Protein AF-A0A6C1EGL9-F1 (afdb_monomer_lite)

Sequence (469 aa):
MEFGQVLVAKGSYSDFAYHAKLNKKLQHLRSRCHLVTKDTKKYSSKNKYGEINSEDYDNKTKLIGVLILLHAERDLALAETLKLRARQRGKLKKSEEKVLSTRLKKACKTADKLVNVTQNEQQWITRAQYLAFAKLVHSEYLINGKRFKRKDNAKISNNLALVFAALEHLKNLSLLSEEVVDNIVNKYQYSLKQYAGNLITTPEINNFIVERVQSDENKDDELVKLLLDNGFNMKKITTSTEDQKATTNINWRSFNAKIIDAEVAQFLEQGLSIHPTQITQYTQRLSKLEKALDRHEFFIANHDDQDDIDEMVENSSENNQIILAYIKYNILLTSISRERDLFTHLWNQWLKLNTSLPSKLTKYKEMERIVKNLTKYLSDIMELPGVYSDDELLSQLDLCKLYMEALALYVDAYRRLENKLSEIESLDEILLPANLFIEFCPKLTKRIENGGNSVITLAEYEKEIMVAA

Secondary structure (DSSP, 8-state):
--TTTTTT--SSTTSTTHHHHHHHHHHHHHHHTT---S--TTGGGS-HHHH--HHHHHHT-THHHHHHHHHHHHHHHHHHHHHHHHHHHTS--HHHHHHHHHHHHHHHHHHHHHHHHTTT-S-HHHHHHHHHHHHHHHHHIIIII---SS--HHHHHHHHHHHHHHHHHHHHTTSS-HHHHHHHHHHHHHHHHHHTT---SHHHHHHHHHHHHH-GGGTT-HHHHHHHHTT--PPP----S-S----SEEEETTEEEE---HHHHHHHHHHHT---SSHHHHHHHHHHHHHHHHHHHHHHHHHTT-TTS-TT-TTHHHHHHHHHHHHHHHHHHHHHHHHHHHHHHHHHHHHSS---HHHHHHHHHHHHHHHHHHHHHHHHHHTSTTTTT-HHHHHHHHHHHHHHHHHHHHHHHHHHHHHHHHH-S-GGG-SS-HHHHHHHHHHHHHHHHHHHHHHHHHHHHHHHHHHH-

InterPro domains:
  IPR026258 Signal recognition particle subunit SRP68 [PF16969] (14-410)
  IPR026258 Signal recognition particle subunit SRP68 [PTHR12860] (17-411)
  IPR034652 Signal recognition particle subunit SRP68, RNA-binding domain [cd15481] (13-196)
  IPR038253 SRP68, N-terminal domain superfamily [G3DSA:1.10.3450.40] (11-209)

Organism: Saccharomyces pastorianus (NCBI:txid27292)

Structure (mmCIF, N/CA/C/O backbone):
data_AF-A0A6C1EGL9-F1
#
_entry.id   AF-A0A6C1EGL9-F1
#
loop_
_atom_site.group_PDB
_atom_site.id
_atom_site.type_symbol
_atom_site.label_atom_id
_atom_site.label_alt_id
_atom_site.label_comp_id
_atom_site.label_asym_id
_atom_site.label_entity_id
_atom_site.label_seq_id
_atom_site.pdbx_PDB_ins_code
_atom_site.Cartn_x
_atom_site.Cartn_y
_atom_site.Cartn_z
_atom_site.occupancy
_atom_site.B_iso_or_equiv
_atom_site.auth_seq_id
_atom_site.auth_comp_id
_atom_site.auth_asym_id
_atom_site.auth_atom_id
_atom_site.pdbx_PDB_model_num
ATOM 1 N N . MET A 1 1 ? 22.547 -10.279 -10.505 1.00 35.00 1 MET A N 1
ATOM 2 C CA . MET A 1 1 ? 22.364 -8.847 -10.181 1.00 35.00 1 MET A CA 1
ATOM 3 C C . MET A 1 1 ? 20.866 -8.642 -10.179 1.00 35.00 1 MET A C 1
ATOM 5 O O . MET A 1 1 ? 20.263 -8.913 -11.206 1.00 35.00 1 MET A O 1
ATOM 9 N N . GLU A 1 2 ? 20.286 -8.351 -9.016 1.00 35.47 2 GLU A N 1
ATOM 10 C CA . GLU A 1 2 ? 18.832 -8.354 -8.822 1.00 35.47 2 GLU A CA 1
ATOM 11 C C . GLU A 1 2 ? 18.131 -7.316 -9.696 1.00 35.47 2 GLU A C 1
ATOM 13 O O . GLU A 1 2 ? 18.631 -6.213 -9.932 1.00 35.47 2 GLU A O 1
ATOM 18 N N . PHE A 1 3 ? 16.967 -7.722 -10.179 1.00 35.59 3 PHE A N 1
ATOM 19 C CA . PHE A 1 3 ? 16.043 -6.937 -10.969 1.00 35.59 3 PHE A CA 1
ATOM 20 C C . PHE A 1 3 ? 15.609 -5.675 -10.197 1.00 35.59 3 PHE A C 1
ATOM 22 O O . PHE A 1 3 ? 15.097 -5.776 -9.090 1.00 35.59 3 PHE A O 1
ATOM 29 N N . GLY A 1 4 ? 15.791 -4.478 -10.767 1.00 45.78 4 GLY A N 1
ATOM 30 C CA . GLY A 1 4 ? 15.012 -3.299 -10.372 1.00 45.78 4 GLY A CA 1
ATOM 31 C C . GLY A 1 4 ? 15.357 -2.607 -9.046 1.00 45.78 4 GLY A C 1
ATOM 32 O O . GLY A 1 4 ? 14.441 -2.177 -8.348 1.00 45.78 4 GLY A O 1
ATOM 33 N N . GLN A 1 5 ? 16.635 -2.350 -8.732 1.00 47.16 5 GLN A N 1
ATOM 34 C CA . GLN A 1 5 ? 16.983 -1.495 -7.575 1.00 47.16 5 GLN A CA 1
ATOM 35 C C . GLN A 1 5 ? 16.357 -0.081 -7.644 1.00 47.16 5 GLN A C 1
ATOM 37 O O . GLN A 1 5 ? 16.167 0.553 -6.611 1.00 47.16 5 GLN A O 1
ATOM 42 N N . VAL A 1 6 ? 16.002 0.415 -8.838 1.00 44.56 6 VAL A N 1
ATOM 43 C CA . VAL A 1 6 ? 15.314 1.716 -9.025 1.00 44.56 6 VAL A CA 1
ATOM 44 C C . VAL A 1 6 ? 13.819 1.641 -8.729 1.00 44.56 6 VAL A C 1
ATOM 46 O O . VAL A 1 6 ? 13.205 2.642 -8.375 1.00 44.56 6 VAL A O 1
ATOM 49 N N . LEU A 1 7 ? 13.216 0.465 -8.897 1.00 41.84 7 LEU A N 1
ATOM 50 C CA . LEU A 1 7 ? 11.773 0.276 -8.739 1.00 41.84 7 LEU A CA 1
ATOM 51 C C . LEU A 1 7 ? 11.377 0.002 -7.283 1.00 41.84 7 LEU A C 1
ATOM 53 O O . LEU A 1 7 ? 10.210 0.141 -6.941 1.00 41.84 7 LEU A O 1
ATOM 57 N N . VAL A 1 8 ? 12.366 -0.318 -6.446 1.00 39.53 8 VAL A N 1
ATOM 58 C CA . VAL A 1 8 ? 12.265 -0.595 -5.004 1.00 39.53 8 VAL A CA 1
ATOM 59 C C . VAL A 1 8 ? 12.583 0.645 -4.148 1.00 39.53 8 VAL A C 1
ATOM 61 O O . VAL A 1 8 ? 12.553 0.592 -2.921 1.00 39.53 8 VAL A O 1
ATOM 64 N N . ALA A 1 9 ? 12.890 1.789 -4.769 1.00 39.41 9 ALA A N 1
ATOM 65 C CA . ALA A 1 9 ? 13.296 3.003 -4.065 1.00 39.41 9 ALA A CA 1
ATOM 66 C C . ALA A 1 9 ? 12.181 3.535 -3.139 1.00 39.41 9 ALA A C 1
ATOM 68 O O . ALA A 1 9 ? 11.238 4.201 -3.574 1.00 39.41 9 ALA A O 1
ATOM 69 N N . LYS A 1 10 ? 12.303 3.230 -1.840 1.00 35.66 10 LYS A N 1
ATOM 70 C CA . LYS A 1 10 ? 11.558 3.868 -0.751 1.00 35.66 10 LYS A CA 1
ATOM 71 C C . LYS A 1 10 ? 12.015 5.31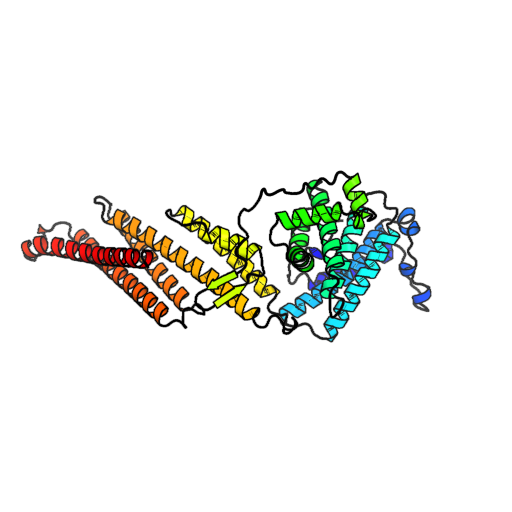6 -0.662 1.00 35.66 10 LYS A C 1
ATOM 73 O O . LYS A 1 10 ? 13.170 5.536 -0.301 1.00 35.66 10 LYS A O 1
ATOM 78 N N . GLY A 1 11 ? 11.088 6.241 -0.929 1.00 37.53 11 GLY A N 1
ATOM 79 C CA . GLY A 1 11 ? 11.257 7.698 -0.920 1.00 37.53 11 GLY A CA 1
ATOM 80 C C . GLY A 1 11 ? 12.006 8.238 0.299 1.00 37.53 11 GLY A C 1
ATOM 81 O O . GLY A 1 11 ? 11.409 8.765 1.232 1.00 37.53 11 GLY A O 1
ATOM 82 N N . SER A 1 12 ? 13.329 8.134 0.275 1.00 34.25 12 SER A N 1
ATOM 83 C CA . SER A 1 12 ? 14.232 8.553 1.341 1.00 34.25 12 SER A CA 1
ATOM 84 C C . SER A 1 12 ? 15.309 9.459 0.758 1.00 34.25 12 SER A C 1
ATOM 86 O O . SER A 1 12 ? 15.624 9.414 -0.431 1.00 34.25 12 SER A O 1
ATOM 88 N N . TYR A 1 13 ? 15.950 10.262 1.609 1.00 39.59 13 TYR A N 1
ATOM 89 C CA . TYR A 1 13 ? 17.069 11.138 1.234 1.00 39.59 13 TYR A CA 1
ATOM 90 C C . TYR A 1 13 ? 18.217 10.419 0.487 1.00 39.59 13 TYR A C 1
ATOM 92 O O . TYR A 1 13 ? 19.008 11.070 -0.200 1.00 39.59 13 TYR A O 1
ATOM 100 N N . SER A 1 14 ? 18.303 9.085 0.573 1.00 48.09 14 SER A N 1
ATOM 101 C CA . SER A 1 14 ? 19.289 8.273 -0.148 1.00 48.09 14 SER A CA 1
ATOM 102 C C . SER A 1 14 ? 19.051 8.189 -1.672 1.00 48.09 14 SER A C 1
ATOM 104 O O . SER A 1 14 ? 20.001 7.913 -2.419 1.00 48.09 14 SER A O 1
ATOM 106 N N . ASP A 1 15 ? 17.845 8.523 -2.148 1.00 56.38 15 ASP A N 1
ATOM 107 C CA . ASP A 1 15 ? 17.416 8.366 -3.546 1.00 56.38 15 ASP A CA 1
ATOM 108 C C . ASP A 1 15 ? 18.005 9.421 -4.490 1.00 56.38 15 ASP A C 1
ATOM 110 O O . ASP A 1 15 ? 18.378 9.115 -5.627 1.00 56.38 15 ASP A O 1
ATOM 114 N N . PHE A 1 16 ? 18.212 10.657 -4.020 1.00 59.97 16 PHE A N 1
ATOM 115 C CA . PHE A 1 16 ? 18.811 11.719 -4.842 1.00 59.97 16 PHE A CA 1
ATOM 116 C C . PHE A 1 16 ? 20.247 11.385 -5.277 1.00 59.97 16 PHE A C 1
ATOM 118 O O . PHE A 1 16 ? 20.699 11.786 -6.355 1.00 59.97 16 PHE A O 1
ATOM 125 N N . ALA A 1 17 ? 20.968 10.617 -4.456 1.00 70.56 17 ALA A N 1
ATOM 126 C CA . ALA A 1 17 ? 22.336 10.195 -4.733 1.00 70.56 17 ALA A CA 1
ATOM 127 C C . ALA A 1 17 ? 22.412 8.969 -5.660 1.00 70.56 17 ALA A C 1
ATOM 129 O O . ALA A 1 17 ? 23.482 8.684 -6.209 1.00 70.56 17 ALA A O 1
ATOM 130 N N . TYR A 1 18 ? 21.310 8.241 -5.866 1.00 81.19 18 TYR A N 1
ATOM 131 C CA . TYR A 1 18 ? 21.305 6.999 -6.638 1.00 81.19 18 TYR A CA 1
ATOM 132 C C . TYR A 1 18 ? 21.631 7.232 -8.122 1.00 81.19 18 TYR A C 1
ATOM 134 O O . TYR A 1 18 ? 22.505 6.563 -8.679 1.00 81.19 18 TYR A O 1
ATOM 142 N N . HIS A 1 19 ? 21.058 8.271 -8.739 1.00 84.00 19 HIS A N 1
ATOM 143 C CA . HIS A 1 19 ? 21.412 8.680 -10.105 1.00 84.00 19 HIS A CA 1
ATOM 144 C C . HIS A 1 19 ? 22.921 8.979 -10.253 1.00 84.00 19 HIS A C 1
ATOM 146 O O . HIS A 1 19 ? 23.555 8.592 -11.240 1.00 84.00 19 HIS A O 1
ATOM 152 N N . ALA A 1 20 ? 23.534 9.631 -9.258 1.00 83.00 20 ALA A N 1
ATOM 153 C CA . ALA A 1 20 ? 24.971 9.915 -9.258 1.00 83.00 20 ALA A CA 1
ATOM 154 C C . ALA A 1 20 ? 25.818 8.639 -9.087 1.00 83.00 20 ALA A C 1
ATOM 156 O O . ALA A 1 20 ? 26.823 8.469 -9.783 1.00 83.00 20 ALA A O 1
ATOM 157 N N . LYS A 1 21 ? 25.393 7.710 -8.218 1.00 87.19 21 LYS A N 1
ATOM 158 C CA . LYS A 1 21 ? 26.024 6.388 -8.049 1.00 87.19 21 LYS A CA 1
ATOM 159 C C . LYS A 1 21 ? 25.983 5.578 -9.352 1.00 87.19 21 LYS A C 1
ATOM 161 O O . LYS A 1 21 ? 27.009 5.020 -9.747 1.00 87.19 21 LYS A O 1
ATOM 166 N N . LEU A 1 22 ? 24.846 5.565 -10.053 1.00 87.25 22 LEU A N 1
ATOM 167 C CA . LEU A 1 22 ? 24.708 4.903 -11.354 1.00 87.25 22 LEU A CA 1
ATOM 168 C C . LEU A 1 22 ? 25.650 5.486 -12.408 1.00 87.25 22 LEU A C 1
ATOM 170 O O . LEU A 1 22 ? 26.279 4.730 -13.143 1.00 87.25 22 LEU A O 1
ATOM 174 N N . ASN A 1 23 ? 25.821 6.809 -12.453 1.00 87.31 23 ASN A N 1
ATOM 175 C CA . ASN A 1 23 ? 26.762 7.432 -13.387 1.00 87.31 23 ASN A CA 1
ATOM 176 C C . ASN A 1 23 ? 28.208 6.964 -13.172 1.00 87.31 23 ASN A C 1
ATOM 178 O O . ASN A 1 23 ? 28.888 6.639 -14.148 1.00 87.31 23 ASN A O 1
ATOM 182 N N . LYS A 1 24 ? 28.660 6.856 -11.914 1.00 88.12 24 LYS A N 1
ATOM 183 C CA . LYS A 1 24 ? 29.993 6.316 -11.594 1.00 88.12 24 LYS A CA 1
ATOM 184 C C . LYS A 1 24 ? 30.122 4.851 -12.028 1.00 88.12 24 LYS A C 1
ATOM 186 O O . LYS A 1 24 ? 31.079 4.494 -12.713 1.00 88.12 24 LYS A O 1
ATOM 191 N N . LYS A 1 25 ? 29.127 4.009 -11.714 1.00 88.81 25 LYS A N 1
ATOM 192 C CA . LYS A 1 25 ? 29.098 2.596 -12.148 1.00 88.81 25 LYS A CA 1
ATOM 193 C C . LYS A 1 25 ? 29.143 2.464 -13.676 1.00 88.81 25 LYS A C 1
ATOM 195 O O . LYS A 1 25 ? 29.930 1.679 -14.199 1.00 88.81 25 LYS A O 1
ATOM 200 N N . LEU A 1 26 ? 28.360 3.270 -14.395 1.00 89.56 26 LEU A N 1
ATOM 201 C CA . LEU A 1 26 ? 28.340 3.299 -15.859 1.00 89.56 26 LEU A CA 1
ATOM 202 C C . LEU A 1 26 ? 29.691 3.709 -16.454 1.00 89.56 26 LEU A C 1
ATOM 204 O O . LEU A 1 26 ? 30.096 3.150 -17.469 1.00 89.56 26 LEU A O 1
ATOM 208 N N . GLN A 1 27 ? 30.409 4.651 -15.839 1.00 88.94 27 GLN A N 1
ATOM 209 C CA . GLN A 1 27 ? 31.748 5.035 -16.290 1.00 88.94 27 GLN A CA 1
ATOM 210 C C . GLN A 1 27 ? 32.733 3.861 -16.188 1.00 88.94 27 GLN A C 1
ATOM 212 O O . GLN A 1 27 ? 33.448 3.574 -17.150 1.00 88.94 27 GLN A O 1
ATOM 217 N N . HIS A 1 28 ? 32.723 3.136 -15.066 1.00 88.62 28 HIS A N 1
ATOM 218 C CA . HIS A 1 28 ? 33.559 1.947 -14.893 1.00 88.62 28 HIS A CA 1
ATOM 219 C C . HIS A 1 28 ? 33.182 0.825 -15.868 1.00 88.62 28 HIS A C 1
ATOM 221 O O . HIS A 1 28 ? 34.067 0.222 -16.474 1.00 88.62 28 HIS A O 1
ATOM 227 N N . LEU A 1 29 ? 31.886 0.576 -16.081 1.00 87.62 29 LEU A N 1
ATOM 228 C CA . LEU A 1 29 ? 31.423 -0.443 -17.027 1.00 87.62 29 LEU A CA 1
ATOM 229 C C . LEU A 1 29 ? 31.770 -0.100 -18.476 1.00 87.62 29 LEU A C 1
ATOM 231 O O . LEU A 1 29 ? 32.187 -0.985 -19.214 1.00 87.62 29 LEU A O 1
ATOM 235 N N . ARG A 1 30 ? 31.684 1.173 -18.883 1.00 88.56 30 ARG A N 1
ATOM 236 C CA . ARG A 1 30 ? 3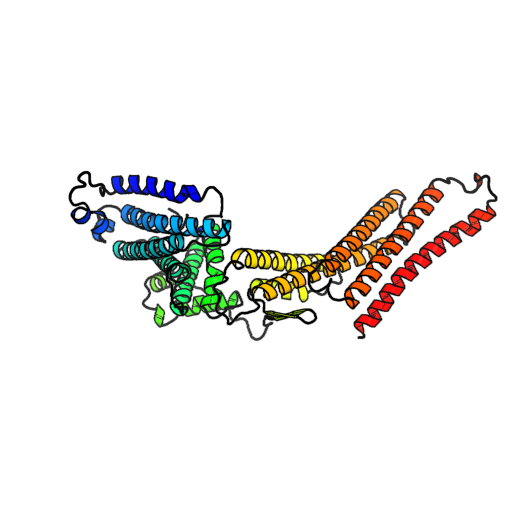2.129 1.606 -20.220 1.00 88.56 30 ARG A CA 1
ATOM 237 C C . ARG A 1 30 ? 33.614 1.353 -20.442 1.00 88.56 30 ARG A C 1
ATOM 239 O O . ARG A 1 30 ? 33.992 0.973 -21.546 1.00 88.56 30 ARG A O 1
ATOM 246 N N . SER A 1 31 ? 34.436 1.554 -19.411 1.00 86.88 31 SER A N 1
ATOM 247 C CA . SER A 1 31 ? 35.865 1.228 -19.464 1.00 86.88 31 SER A CA 1
ATOM 248 C C . SER A 1 31 ? 36.082 -0.278 -19.628 1.00 86.88 31 SER A C 1
ATOM 250 O O . SER A 1 31 ? 36.776 -0.696 -20.550 1.00 86.88 31 SER A O 1
ATOM 252 N N . ARG A 1 32 ? 35.403 -1.093 -18.806 1.00 86.38 32 ARG A N 1
ATOM 253 C CA . ARG A 1 32 ? 35.478 -2.566 -18.851 1.00 86.38 32 ARG A CA 1
ATOM 254 C C . ARG A 1 32 ? 34.969 -3.168 -20.162 1.00 86.38 32 ARG A C 1
ATOM 256 O O . ARG A 1 32 ? 35.503 -4.169 -20.601 1.00 86.38 32 ARG A O 1
ATOM 263 N N . CYS A 1 33 ? 33.975 -2.548 -20.796 1.00 85.06 33 CYS A N 1
ATOM 264 C CA . CYS A 1 33 ? 33.466 -2.969 -22.106 1.00 85.06 33 CYS A CA 1
ATOM 265 C C . CYS A 1 33 ? 34.258 -2.354 -23.280 1.00 85.06 33 CYS A C 1
ATOM 267 O O . CYS A 1 33 ? 33.834 -2.468 -24.425 1.00 85.06 33 CYS A O 1
ATOM 269 N N . HIS A 1 34 ? 35.365 -1.644 -23.021 1.00 83.44 34 HIS A N 1
ATOM 270 C CA . HIS A 1 34 ? 36.204 -0.985 -24.035 1.00 83.44 34 HIS A CA 1
ATOM 271 C C . HIS A 1 34 ? 35.466 0.017 -24.950 1.00 83.44 34 HIS A C 1
ATOM 273 O O . HIS A 1 34 ? 35.848 0.259 -26.101 1.00 83.44 34 HIS A O 1
ATOM 279 N N . LEU A 1 35 ? 34.433 0.670 -24.409 1.00 83.88 35 LEU A N 1
ATOM 280 C CA . LEU A 1 35 ? 33.592 1.651 -25.108 1.00 83.88 35 LEU A CA 1
ATOM 281 C C . LEU A 1 35 ? 34.064 3.100 -24.915 1.00 83.88 35 LEU A C 1
ATOM 283 O O . LEU A 1 35 ? 33.449 4.029 -25.435 1.00 83.88 35 LEU A O 1
ATOM 287 N N . VAL A 1 36 ? 35.135 3.318 -24.146 1.00 81.31 36 VAL A N 1
ATOM 288 C CA . VAL A 1 36 ? 35.701 4.652 -23.914 1.00 81.31 36 VAL A CA 1
ATOM 289 C C . VAL A 1 36 ? 36.505 5.094 -25.134 1.00 81.31 36 VAL A C 1
ATOM 291 O O . VAL A 1 36 ? 37.473 4.448 -25.532 1.00 81.31 36 VAL A O 1
ATOM 294 N N . THR A 1 37 ? 36.132 6.235 -25.703 1.00 74.00 37 THR A N 1
ATOM 295 C CA . THR A 1 37 ? 36.871 6.904 -26.778 1.00 74.00 37 THR A CA 1
ATOM 296 C C . THR A 1 37 ? 37.710 8.039 -26.197 1.00 74.00 37 THR A C 1
ATOM 298 O O . THR A 1 37 ? 37.157 8.982 -25.633 1.00 74.00 37 THR A O 1
ATOM 301 N N . LYS A 1 38 ? 39.039 7.966 -26.340 1.00 72.25 38 LYS A N 1
ATOM 302 C CA . LYS A 1 38 ? 39.959 9.042 -25.922 1.00 72.25 38 LYS A CA 1
ATOM 303 C C . LYS A 1 38 ? 39.938 10.244 -26.876 1.00 72.25 38 LYS A C 1
ATOM 305 O O . LYS A 1 38 ? 40.238 11.356 -26.464 1.00 72.25 38 LYS A O 1
ATOM 310 N N . ASP A 1 39 ? 39.564 10.016 -28.133 1.00 72.06 39 ASP A N 1
ATOM 311 C CA . ASP A 1 39 ? 39.457 11.050 -29.159 1.00 72.06 39 ASP A CA 1
ATOM 312 C C . ASP A 1 39 ? 38.020 11.588 -29.240 1.00 72.06 39 ASP A C 1
ATOM 314 O O . ASP A 1 39 ? 37.090 10.871 -29.618 1.00 72.06 39 ASP A O 1
ATOM 318 N N . THR A 1 40 ? 37.837 12.853 -28.860 1.00 72.81 40 THR A N 1
ATOM 319 C CA . THR A 1 40 ? 36.539 13.546 -28.846 1.00 72.81 40 THR A CA 1
ATOM 320 C C . THR A 1 40 ? 36.227 14.272 -30.157 1.00 72.81 40 THR A C 1
ATOM 322 O O . THR A 1 40 ? 35.095 14.726 -30.349 1.00 72.81 40 THR A O 1
ATOM 325 N N . LYS A 1 41 ? 37.176 14.357 -31.105 1.00 74.50 41 LYS A N 1
ATOM 326 C CA . LYS A 1 41 ? 36.923 14.958 -32.423 1.00 74.50 41 LYS A CA 1
ATOM 327 C C . LYS A 1 41 ? 35.995 14.039 -33.222 1.00 74.50 41 LYS A C 1
ATOM 329 O O . LYS A 1 41 ? 36.331 12.880 -33.464 1.00 74.50 41 LYS A O 1
ATOM 334 N N . LYS A 1 42 ? 34.841 14.562 -33.662 1.00 75.25 42 LYS A N 1
ATOM 335 C CA . LYS A 1 42 ? 33.763 13.806 -34.340 1.00 75.25 42 LYS A CA 1
ATOM 336 C C . LYS A 1 42 ? 33.224 12.635 -33.494 1.00 75.25 42 LYS A C 1
ATOM 338 O O . LYS A 1 42 ? 33.071 11.521 -33.980 1.00 75.25 42 LYS A O 1
ATOM 343 N N . TYR A 1 43 ? 32.908 12.892 -32.222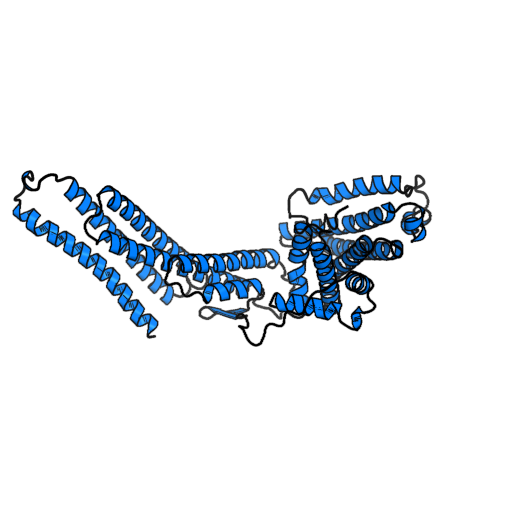 1.00 72.19 43 TYR A N 1
ATOM 344 C CA . TYR A 1 43 ? 32.406 11.875 -31.283 1.00 72.19 43 TYR A CA 1
ATOM 345 C C . TYR A 1 43 ? 31.222 11.048 -31.821 1.00 72.19 43 TYR A C 1
ATOM 347 O O . TYR A 1 43 ? 31.179 9.839 -31.621 1.00 72.19 43 TYR A O 1
ATOM 355 N N . SER A 1 44 ? 30.291 11.672 -32.556 1.00 68.38 44 SER A N 1
ATOM 356 C CA . SER A 1 44 ? 29.111 10.983 -33.104 1.00 68.38 44 SER A CA 1
ATOM 357 C C . SER A 1 44 ? 29.455 9.833 -34.055 1.00 68.38 44 SER A C 1
ATOM 359 O O . SER A 1 44 ? 28.750 8.833 -34.044 1.00 68.38 44 SER A O 1
ATOM 361 N N . SER A 1 45 ? 30.521 9.956 -34.853 1.00 68.62 45 SER A N 1
ATOM 362 C CA . SER A 1 45 ? 30.952 8.916 -35.800 1.00 68.62 45 SER A CA 1
ATOM 363 C C . SER A 1 45 ? 31.905 7.893 -35.178 1.00 68.62 45 SER A C 1
ATOM 365 O O . SER A 1 45 ? 32.349 6.981 -35.857 1.00 68.62 45 SER A O 1
ATOM 367 N N . LYS A 1 46 ? 32.293 8.084 -33.912 1.00 69.69 46 LYS A N 1
ATOM 368 C CA . LYS A 1 46 ? 33.210 7.206 -33.166 1.00 69.69 46 LYS A CA 1
ATOM 369 C C . LYS A 1 46 ? 32.513 6.538 -31.979 1.00 69.69 46 LYS A C 1
ATOM 371 O O . LYS A 1 46 ? 33.161 5.905 -31.145 1.00 69.69 46 LYS A O 1
ATOM 376 N N . ASN A 1 47 ? 31.199 6.726 -31.853 1.00 79.25 47 ASN A N 1
ATOM 377 C CA . ASN A 1 47 ? 30.429 6.285 -30.704 1.00 79.25 47 ASN A CA 1
ATOM 378 C C . ASN A 1 47 ? 30.154 4.777 -30.757 1.00 79.25 47 ASN A C 1
ATOM 380 O O . ASN A 1 47 ? 29.085 4.336 -31.178 1.00 79.25 47 ASN A O 1
ATOM 384 N N . LYS A 1 48 ? 31.080 4.008 -30.186 1.00 80.44 48 LYS A N 1
ATOM 385 C CA . LYS A 1 48 ? 30.986 2.547 -30.054 1.00 80.44 48 LYS A CA 1
ATOM 386 C C . LYS A 1 48 ? 29.725 2.067 -29.328 1.00 80.44 48 LYS A C 1
ATOM 388 O O . LYS A 1 48 ? 29.271 0.959 -29.559 1.00 80.44 48 LYS A O 1
ATOM 393 N N . TYR A 1 49 ? 29.135 2.881 -28.443 1.00 83.25 49 TYR A N 1
ATOM 394 C CA . TYR A 1 49 ? 27.914 2.493 -27.726 1.00 83.25 49 TYR A CA 1
ATOM 395 C C . TYR A 1 49 ? 26.688 2.441 -28.646 1.00 83.25 49 TYR A C 1
ATOM 397 O O . TYR A 1 49 ? 25.765 1.666 -28.398 1.00 83.25 49 TYR A O 1
ATOM 405 N N . GLY A 1 50 ? 26.652 3.269 -29.694 1.00 79.38 50 GLY A N 1
ATOM 406 C CA . GLY A 1 50 ? 25.576 3.260 -30.688 1.00 79.38 50 GLY A CA 1
ATOM 407 C C . GLY A 1 50 ? 25.563 1.974 -31.511 1.00 79.38 50 GLY A C 1
ATOM 408 O O . GLY A 1 50 ? 24.491 1.422 -31.739 1.00 79.38 50 GLY A O 1
ATOM 409 N N . GLU A 1 51 ? 26.752 1.468 -31.830 1.00 82.94 51 GLU A N 1
ATOM 410 C CA . GLU A 1 51 ? 27.004 0.350 -32.748 1.00 82.94 51 GLU A CA 1
ATOM 411 C C . GLU A 1 51 ? 26.868 -1.040 -32.111 1.00 82.94 51 GLU A C 1
ATOM 413 O O . GLU A 1 51 ? 26.867 -2.024 -32.836 1.00 82.94 51 GLU A O 1
ATOM 418 N N . ILE A 1 52 ? 26.708 -1.125 -30.781 1.00 87.44 52 ILE A N 1
ATOM 419 C CA . ILE A 1 52 ? 26.544 -2.411 -30.078 1.00 87.44 52 ILE A CA 1
ATOM 420 C C . ILE A 1 52 ? 25.396 -3.221 -30.690 1.00 87.44 52 ILE A C 1
ATOM 422 O O . ILE A 1 52 ? 24.253 -2.741 -30.674 1.00 87.44 52 ILE A O 1
ATOM 426 N N . ASN A 1 53 ? 25.712 -4.438 -31.138 1.00 87.88 53 ASN A N 1
ATOM 427 C CA . ASN A 1 53 ? 24.795 -5.431 -31.703 1.00 87.88 53 ASN A CA 1
ATOM 428 C C . ASN A 1 53 ? 24.691 -6.686 -30.802 1.00 87.88 53 ASN A C 1
ATOM 430 O O . ASN A 1 53 ? 25.263 -6.728 -29.711 1.00 87.88 53 ASN A O 1
ATOM 434 N N . SER A 1 54 ? 23.930 -7.696 -31.231 1.00 88.56 54 SER A N 1
ATOM 435 C CA . SER A 1 54 ? 23.775 -8.965 -30.501 1.00 88.56 54 SER A CA 1
ATOM 436 C C . SER A 1 54 ? 25.057 -9.803 -30.463 1.00 88.56 54 SER A C 1
ATOM 438 O O . SER A 1 54 ? 25.377 -10.389 -29.433 1.00 88.56 54 SER A O 1
ATOM 440 N N . GLU A 1 55 ? 25.859 -9.779 -31.527 1.00 87.06 55 GLU A N 1
ATOM 441 C CA . GLU A 1 55 ? 27.149 -10.482 -31.579 1.00 87.06 55 GLU A CA 1
ATOM 442 C C . GLU A 1 55 ? 28.127 -9.975 -30.513 1.00 87.06 55 GLU A C 1
ATOM 444 O O . GLU A 1 55 ? 28.865 -10.759 -29.920 1.00 87.06 55 GLU A O 1
ATOM 449 N N . ASP A 1 56 ? 28.128 -8.671 -30.229 1.00 85.50 56 ASP A N 1
ATOM 450 C CA . ASP A 1 56 ? 28.943 -8.095 -29.163 1.00 85.50 56 ASP A CA 1
ATOM 451 C C . ASP A 1 56 ? 28.551 -8.655 -27.790 1.00 85.50 56 ASP A C 1
ATOM 453 O O . ASP A 1 56 ? 29.415 -8.934 -26.953 1.00 85.50 56 ASP A O 1
ATOM 457 N N . TYR A 1 57 ? 27.250 -8.827 -27.552 1.00 88.25 57 TYR A N 1
ATOM 458 C CA . TYR A 1 57 ? 26.735 -9.386 -26.307 1.00 88.25 57 TYR A CA 1
ATOM 459 C C . TYR A 1 57 ? 27.104 -10.863 -26.142 1.00 88.25 57 TYR A C 1
ATOM 461 O O . TYR A 1 57 ? 27.518 -11.264 -25.050 1.00 88.25 57 TYR A O 1
ATOM 469 N N . ASP A 1 58 ? 26.999 -11.641 -27.217 1.00 87.38 58 ASP A N 1
ATOM 470 C CA . ASP A 1 58 ? 27.243 -13.083 -27.192 1.00 87.38 58 ASP A CA 1
ATOM 471 C C . ASP A 1 58 ? 28.737 -13.426 -27.181 1.00 87.38 58 ASP A C 1
ATOM 473 O O . ASP A 1 58 ? 29.167 -14.262 -26.388 1.00 87.38 58 ASP A O 1
ATOM 477 N N . ASN A 1 59 ? 29.543 -12.737 -27.994 1.00 84.00 59 ASN A N 1
ATOM 478 C CA . ASN A 1 59 ? 30.939 -13.108 -28.233 1.00 84.00 59 ASN A CA 1
ATOM 479 C C . ASN A 1 59 ? 31.948 -12.322 -27.384 1.00 84.00 59 ASN A C 1
ATOM 481 O O . ASN A 1 59 ? 33.036 -12.830 -27.117 1.00 84.00 59 ASN A O 1
ATOM 485 N N . LYS A 1 60 ? 31.644 -11.078 -26.975 1.00 82.06 60 LYS A N 1
ATOM 486 C CA . LYS A 1 60 ? 32.603 -10.245 -26.221 1.00 82.06 60 LYS A CA 1
ATOM 487 C C . LYS A 1 60 ? 32.347 -10.302 -24.730 1.00 82.06 60 LYS A C 1
ATOM 489 O O . LYS A 1 60 ? 33.228 -10.694 -23.966 1.00 82.06 60 LYS A O 1
ATOM 494 N N . THR A 1 61 ? 31.193 -9.816 -24.271 1.00 85.81 61 THR A N 1
ATOM 495 C CA . THR A 1 61 ? 30.886 -9.813 -22.835 1.00 85.81 61 THR A CA 1
ATOM 496 C C . THR A 1 61 ? 29.398 -9.629 -22.551 1.00 85.81 61 THR A C 1
ATOM 498 O O . THR A 1 61 ? 28.814 -8.593 -22.873 1.00 85.81 61 THR A O 1
ATOM 501 N N . LYS A 1 62 ? 28.828 -10.532 -21.745 1.00 86.88 62 LYS A N 1
ATOM 502 C CA . LYS A 1 62 ? 27.464 -10.398 -21.197 1.00 86.88 62 LYS A CA 1
ATOM 503 C C . LYS A 1 62 ? 27.271 -9.149 -20.314 1.00 86.88 62 LYS A C 1
ATOM 505 O O . LYS A 1 62 ? 26.149 -8.686 -20.114 1.00 86.88 62 LYS A O 1
ATOM 510 N N . LEU A 1 63 ? 28.363 -8.519 -19.853 1.00 87.06 63 LEU A N 1
ATOM 511 C CA . LEU A 1 63 ? 28.350 -7.215 -19.167 1.00 87.06 63 LEU A CA 1
ATOM 512 C C . LEU A 1 63 ? 27.735 -6.090 -20.012 1.00 87.06 63 LEU A C 1
ATOM 514 O O . LEU A 1 63 ? 27.297 -5.086 -19.450 1.00 87.06 63 LEU A O 1
ATOM 518 N N . ILE A 1 64 ? 27.665 -6.249 -21.335 1.00 89.00 64 ILE A N 1
ATOM 519 C CA . ILE A 1 64 ? 26.993 -5.304 -22.229 1.00 89.00 64 ILE A CA 1
ATOM 520 C C . ILE A 1 64 ? 25.496 -5.204 -21.903 1.00 89.00 64 ILE A C 1
ATOM 522 O O . ILE A 1 64 ? 24.968 -4.092 -21.857 1.00 89.00 64 ILE A O 1
ATOM 526 N N . GLY A 1 65 ? 24.831 -6.321 -21.581 1.00 88.62 65 GLY A N 1
ATOM 527 C CA . GLY A 1 65 ? 23.428 -6.313 -21.150 1.00 88.62 65 GLY A CA 1
ATOM 528 C C . GLY A 1 65 ? 23.239 -5.494 -19.871 1.00 88.62 65 GLY A C 1
ATOM 529 O O . GLY A 1 65 ? 22.409 -4.588 -19.817 1.00 88.62 65 GLY A O 1
ATOM 530 N N . VAL A 1 66 ? 24.110 -5.707 -18.878 1.00 89.69 66 VAL A N 1
ATOM 531 C CA . VAL A 1 66 ? 24.129 -4.926 -17.627 1.00 89.69 66 VAL A CA 1
ATOM 532 C C . VAL A 1 66 ? 24.392 -3.441 -17.894 1.00 89.69 66 VAL A C 1
ATOM 534 O O . VAL A 1 66 ? 23.746 -2.577 -17.306 1.00 89.69 66 VAL A O 1
ATOM 537 N N . LEU A 1 67 ? 25.319 -3.113 -18.795 1.00 91.50 67 LEU A N 1
ATOM 538 C CA . LEU A 1 67 ? 25.613 -1.730 -19.160 1.00 91.50 67 LEU A CA 1
ATOM 539 C C . LEU A 1 67 ? 24.388 -1.024 -19.759 1.00 91.50 67 LEU A C 1
ATOM 541 O O . LEU A 1 67 ? 24.126 0.131 -19.415 1.00 91.50 67 LEU A O 1
ATOM 545 N N . ILE A 1 68 ? 23.672 -1.680 -20.677 1.00 92.88 68 ILE A N 1
ATOM 546 C CA . ILE A 1 68 ? 22.484 -1.105 -21.321 1.00 92.88 68 ILE A CA 1
ATOM 547 C C . ILE A 1 68 ? 21.340 -0.984 -20.305 1.00 92.88 68 ILE A C 1
ATOM 549 O O . ILE A 1 68 ? 20.728 0.083 -20.227 1.00 92.88 68 ILE A O 1
ATOM 553 N N . LEU A 1 69 ? 21.130 -2.001 -19.463 1.00 92.75 69 LEU A N 1
ATOM 554 C CA . LEU A 1 69 ? 20.160 -1.969 -18.366 1.00 92.75 69 LEU A CA 1
ATOM 555 C C . LEU A 1 69 ? 20.402 -0.775 -17.433 1.00 92.75 69 LEU A C 1
ATOM 557 O O . LEU A 1 69 ? 19.520 0.064 -17.262 1.00 92.75 69 LEU A O 1
ATOM 561 N N . LEU A 1 70 ? 21.624 -0.621 -16.909 1.00 91.38 70 LEU A N 1
ATOM 562 C CA . LEU A 1 70 ? 21.962 0.493 -16.014 1.00 91.38 70 LEU A CA 1
ATOM 563 C C . LEU A 1 70 ? 21.852 1.863 -16.703 1.00 91.38 70 LEU A C 1
ATOM 565 O O . LEU A 1 70 ? 21.658 2.886 -16.043 1.00 91.38 70 LEU A O 1
ATOM 569 N N . HIS A 1 71 ? 21.983 1.920 -18.033 1.00 91.69 71 HIS A N 1
ATOM 570 C CA . HIS A 1 71 ? 21.772 3.152 -18.790 1.00 91.69 71 HIS A CA 1
ATOM 571 C C . HIS A 1 71 ? 20.290 3.542 -18.793 1.00 91.69 71 HIS A C 1
ATOM 573 O O . HIS A 1 71 ? 19.985 4.716 -18.567 1.00 91.69 71 HIS A O 1
ATOM 579 N N . ALA A 1 72 ? 19.391 2.575 -19.003 1.00 93.31 72 ALA A N 1
ATOM 580 C CA . ALA A 1 72 ? 17.951 2.789 -18.891 1.00 93.31 72 ALA A CA 1
ATOM 581 C C . ALA A 1 72 ? 17.569 3.168 -17.451 1.00 93.31 72 ALA A C 1
ATOM 583 O O . ALA A 1 72 ? 16.919 4.193 -17.244 1.00 93.31 72 ALA A O 1
ATOM 584 N N . GLU A 1 73 ? 18.068 2.428 -16.455 1.00 90.69 73 GLU A N 1
ATOM 585 C CA . GLU A 1 73 ? 17.847 2.709 -15.031 1.00 90.69 73 GLU A CA 1
ATOM 586 C C . GLU A 1 73 ? 18.308 4.105 -14.614 1.00 90.69 73 GLU A C 1
ATOM 588 O O . GLU A 1 73 ? 17.639 4.765 -13.825 1.00 90.69 73 GLU A O 1
ATOM 593 N N . ARG A 1 74 ? 19.414 4.614 -15.169 1.00 91.19 74 ARG A N 1
ATOM 594 C CA . ARG A 1 74 ? 19.854 5.988 -14.899 1.00 91.19 74 ARG A CA 1
ATOM 595 C C . ARG A 1 74 ? 18.808 7.005 -15.354 1.00 91.19 74 ARG A C 1
ATOM 597 O O . ARG A 1 74 ? 18.520 7.953 -14.625 1.00 91.19 74 ARG A O 1
ATOM 604 N N . ASP A 1 75 ? 18.278 6.856 -16.566 1.00 92.12 75 ASP A N 1
ATOM 605 C CA . ASP A 1 75 ? 17.272 7.791 -17.073 1.00 92.12 75 ASP A CA 1
ATOM 606 C C . ASP A 1 75 ? 15.942 7.661 -16.290 1.00 92.12 75 ASP A C 1
ATOM 608 O O . ASP A 1 75 ? 15.307 8.686 -16.030 1.00 92.12 75 ASP A O 1
ATOM 612 N N . LEU A 1 76 ? 15.586 6.460 -15.806 1.00 90.94 76 LEU A N 1
ATOM 613 C CA . LEU A 1 76 ? 14.465 6.243 -14.873 1.00 90.94 76 LEU A CA 1
ATOM 614 C C . LEU A 1 76 ? 14.701 6.883 -13.498 1.00 90.94 76 LEU A C 1
ATOM 616 O O . LEU A 1 76 ? 13.825 7.566 -12.981 1.00 90.94 76 LEU A O 1
ATOM 620 N N . ALA A 1 77 ? 15.891 6.734 -12.918 1.00 90.12 77 ALA A N 1
ATOM 621 C CA . ALA A 1 77 ? 16.225 7.307 -11.615 1.00 90.12 77 ALA A CA 1
ATOM 622 C C . ALA A 1 77 ? 16.121 8.839 -11.622 1.00 90.12 77 ALA A C 1
ATOM 624 O O . ALA A 1 77 ? 15.665 9.451 -10.654 1.00 90.12 77 ALA A O 1
ATOM 625 N N . LEU A 1 78 ? 16.510 9.478 -12.732 1.00 89.56 78 LEU A N 1
ATOM 626 C CA . LEU A 1 78 ? 16.317 10.915 -12.903 1.00 89.56 78 LEU A CA 1
ATOM 627 C C . LEU A 1 78 ? 14.829 11.277 -13.018 1.00 89.56 78 LEU A C 1
ATOM 629 O O . LEU A 1 78 ? 14.410 12.275 -12.439 1.00 89.56 78 LEU A O 1
ATOM 633 N N . ALA A 1 79 ? 14.038 10.478 -13.738 1.00 90.75 79 ALA A N 1
ATOM 634 C CA . ALA A 1 79 ? 12.591 10.658 -13.827 1.00 90.75 79 ALA A CA 1
ATOM 635 C C . ALA A 1 79 ? 11.917 10.560 -12.446 1.00 90.75 79 ALA A C 1
ATOM 637 O O . ALA A 1 79 ? 11.148 11.448 -12.083 1.00 90.75 79 ALA A O 1
ATOM 638 N N . GLU A 1 80 ? 12.261 9.552 -11.643 1.00 87.81 80 GLU A N 1
ATOM 639 C CA . GLU A 1 80 ? 11.763 9.410 -10.267 1.00 87.81 80 GLU A CA 1
ATOM 640 C C . GLU A 1 80 ? 12.191 10.572 -9.377 1.00 87.81 80 GLU A C 1
ATOM 642 O O . GLU A 1 80 ? 11.373 11.140 -8.663 1.00 87.81 80 GLU A O 1
ATOM 647 N N . THR A 1 81 ? 13.442 11.018 -9.493 1.00 88.12 81 THR A N 1
ATOM 648 C CA . THR A 1 81 ? 13.925 12.194 -8.759 1.00 88.12 81 THR A CA 1
ATOM 649 C C . THR A 1 81 ? 13.080 13.439 -9.054 1.00 88.12 81 THR A C 1
ATOM 651 O O . THR A 1 81 ? 12.779 14.215 -8.148 1.00 88.12 81 THR A O 1
ATOM 654 N N . LEU A 1 82 ? 12.701 13.656 -10.318 1.00 88.38 82 LEU A N 1
ATOM 655 C CA . LEU A 1 82 ? 11.855 14.787 -10.705 1.00 88.38 82 LEU A CA 1
ATOM 656 C C . LEU A 1 82 ? 10.429 14.642 -10.162 1.00 88.38 82 LEU A C 1
ATOM 658 O O . LEU A 1 82 ? 9.878 15.625 -9.672 1.00 88.38 82 LEU A O 1
ATOM 662 N N . LYS A 1 83 ? 9.864 13.429 -10.188 1.00 86.25 83 LYS A N 1
ATOM 663 C CA . LYS A 1 83 ? 8.549 13.136 -9.598 1.00 86.25 83 LYS A CA 1
ATOM 664 C C . LYS A 1 83 ? 8.548 13.349 -8.081 1.00 86.25 83 LYS A C 1
ATOM 666 O O . LYS A 1 83 ? 7.654 14.007 -7.566 1.00 86.25 83 LYS A O 1
ATOM 671 N N . LEU A 1 84 ? 9.585 12.899 -7.373 1.00 85.62 84 LEU A N 1
ATOM 672 C CA . LEU A 1 84 ? 9.742 13.128 -5.933 1.00 85.62 84 LEU A CA 1
ATOM 673 C C . LEU A 1 84 ? 9.840 14.620 -5.591 1.00 85.62 84 LEU A C 1
ATOM 675 O O . LEU A 1 84 ? 9.162 15.084 -4.679 1.00 85.62 84 LEU A O 1
ATOM 679 N N . ARG A 1 85 ? 10.626 15.401 -6.346 1.00 85.25 85 ARG A N 1
ATOM 680 C CA . ARG A 1 85 ? 10.685 16.863 -6.155 1.00 85.25 85 ARG A CA 1
ATOM 681 C C . ARG A 1 85 ? 9.356 17.549 -6.441 1.00 85.25 85 ARG A C 1
ATOM 683 O O . ARG A 1 85 ? 9.063 18.565 -5.820 1.00 85.25 85 ARG A O 1
ATOM 690 N N . ALA A 1 86 ? 8.592 17.043 -7.407 1.00 83.75 86 ALA A N 1
ATOM 691 C CA . ALA A 1 86 ? 7.266 17.563 -7.694 1.00 83.75 86 ALA A CA 1
ATOM 692 C C . ALA A 1 86 ? 6.322 17.331 -6.513 1.00 83.75 86 ALA A C 1
ATOM 694 O O . ALA A 1 86 ? 5.712 18.301 -6.082 1.00 83.75 86 ALA A O 1
ATOM 695 N N . ARG A 1 87 ? 6.311 16.118 -5.939 1.00 80.62 87 ARG A N 1
ATOM 696 C CA . ARG A 1 87 ? 5.539 15.777 -4.728 1.00 80.62 87 ARG A CA 1
ATOM 697 C C . ARG A 1 87 ? 5.909 16.662 -3.540 1.00 80.62 87 ARG A C 1
ATOM 699 O O . ARG A 1 87 ? 5.047 17.262 -2.925 1.00 80.62 87 ARG A O 1
ATOM 706 N N . GLN A 1 88 ? 7.204 16.842 -3.269 1.00 82.19 88 GLN A N 1
ATOM 707 C CA . GLN A 1 88 ? 7.667 17.731 -2.188 1.00 82.19 88 GLN A CA 1
ATOM 708 C C . GLN A 1 88 ? 7.239 19.196 -2.367 1.00 82.19 88 GLN A C 1
ATOM 710 O O . GLN A 1 88 ? 7.230 19.958 -1.406 1.00 82.19 88 GLN A O 1
ATOM 715 N N . ARG A 1 89 ? 6.942 19.609 -3.602 1.00 83.25 89 ARG A N 1
ATOM 716 C CA . ARG A 1 89 ? 6.542 20.975 -3.953 1.00 83.25 89 ARG A CA 1
ATOM 717 C C . ARG A 1 89 ? 5.033 21.103 -4.221 1.00 83.25 89 ARG A C 1
ATOM 719 O O . ARG A 1 89 ? 4.592 22.217 -4.486 1.00 83.25 89 ARG A O 1
ATOM 726 N N . GLY A 1 90 ? 4.281 20.001 -4.245 1.00 79.38 90 GLY A N 1
ATOM 727 C CA . GLY A 1 90 ? 2.877 19.946 -4.677 1.00 79.38 90 GLY A CA 1
ATOM 728 C C . GLY A 1 90 ? 2.636 20.232 -6.167 1.00 79.38 90 GLY A C 1
ATOM 729 O O . GLY A 1 90 ? 1.506 20.413 -6.587 1.00 79.38 90 GLY A O 1
ATOM 730 N N . LYS A 1 91 ? 3.685 20.359 -6.999 1.00 82.12 91 LYS A N 1
ATOM 731 C CA . LYS A 1 91 ? 3.529 20.526 -8.462 1.00 82.12 91 LYS A CA 1
ATOM 732 C C . LYS A 1 91 ? 4.802 20.274 -9.245 1.00 82.12 91 LYS A C 1
ATOM 734 O O . LYS A 1 91 ? 5.906 20.622 -8.807 1.00 82.12 91 LYS A O 1
ATOM 739 N N . LEU A 1 92 ? 4.662 19.791 -10.478 1.00 83.44 92 LEU A N 1
ATOM 740 C CA . LEU A 1 92 ? 5.758 19.622 -11.438 1.00 83.44 92 LEU A CA 1
ATOM 741 C C . LEU A 1 92 ? 5.945 20.887 -12.301 1.00 83.44 92 LEU A C 1
ATOM 743 O O . LEU A 1 92 ? 4.998 21.434 -12.855 1.00 83.44 92 LEU A O 1
ATOM 747 N N . LYS A 1 93 ? 7.182 21.383 -12.441 1.00 87.62 93 LYS A N 1
ATOM 748 C CA . LYS A 1 93 ? 7.472 22.545 -13.303 1.00 87.62 93 LYS A CA 1
ATOM 749 C C . LYS A 1 93 ? 7.384 22.127 -14.769 1.00 87.62 93 LYS A C 1
ATOM 751 O O . LYS A 1 93 ? 7.932 21.092 -15.133 1.00 87.62 93 LYS A O 1
ATOM 756 N N . LYS A 1 94 ? 6.863 22.997 -15.644 1.00 85.75 94 LYS A N 1
ATOM 757 C CA . LYS A 1 94 ? 6.800 22.755 -17.105 1.00 85.75 94 LYS A CA 1
ATOM 758 C C . LYS A 1 94 ? 8.152 22.338 -17.714 1.00 85.75 94 LYS A C 1
ATOM 760 O O . LYS A 1 94 ? 8.211 21.471 -18.585 1.00 85.75 94 LYS A O 1
ATOM 765 N N . SER A 1 95 ? 9.255 22.931 -17.250 1.00 87.81 95 SER A N 1
ATOM 766 C CA . SER A 1 95 ? 10.610 22.566 -17.688 1.00 87.81 95 SER A CA 1
ATOM 767 C C . SER A 1 95 ? 11.030 21.169 -17.214 1.00 87.81 95 SER A C 1
ATOM 769 O O . SER A 1 95 ? 11.589 20.403 -17.997 1.00 87.81 95 SER A O 1
ATOM 771 N N . GLU A 1 96 ? 10.727 20.813 -15.965 1.00 89.75 96 GLU A N 1
ATOM 772 C CA . GLU A 1 96 ? 10.991 19.486 -15.394 1.00 89.75 96 GLU A CA 1
ATOM 773 C C . GLU A 1 96 ? 10.124 18.414 -16.056 1.00 89.75 96 GLU A C 1
ATOM 775 O O . GLU A 1 96 ? 10.609 17.324 -16.333 1.00 89.75 96 GLU A O 1
ATOM 780 N N . GLU A 1 97 ? 8.884 18.741 -16.401 1.00 87.50 97 GLU A N 1
ATOM 781 C CA . GLU A 1 97 ? 7.963 17.849 -17.098 1.00 87.50 97 GLU A CA 1
ATOM 782 C C . GLU A 1 97 ? 8.448 17.502 -18.514 1.00 87.50 97 GLU A C 1
ATOM 784 O O . GLU A 1 97 ? 8.443 16.338 -18.924 1.00 87.50 97 GLU A O 1
ATOM 789 N N . LYS A 1 98 ? 8.969 18.489 -19.256 1.00 89.12 98 LYS A N 1
ATOM 790 C CA . LYS A 1 98 ? 9.613 18.234 -20.555 1.00 89.12 98 LYS A CA 1
ATOM 791 C C . LYS A 1 98 ? 10.822 17.309 -20.402 1.00 89.12 98 LYS A C 1
ATOM 793 O O . LYS A 1 98 ? 11.031 16.417 -21.231 1.00 89.12 98 LYS A O 1
ATOM 798 N N . VAL A 1 99 ? 11.618 17.498 -19.347 1.00 91.69 99 VAL A N 1
ATOM 799 C CA . VAL A 1 99 ? 12.766 16.630 -19.051 1.00 91.69 99 VAL A CA 1
ATOM 800 C C . VAL A 1 99 ? 12.297 15.223 -18.687 1.00 91.69 99 VAL A C 1
ATOM 802 O O . VAL A 1 99 ? 12.829 14.272 -19.254 1.00 91.69 99 VAL A O 1
ATOM 805 N N . LEU A 1 100 ? 11.287 15.082 -17.828 1.00 91.75 100 LEU A N 1
ATOM 806 C CA . LEU A 1 100 ? 10.682 13.807 -17.437 1.00 91.75 100 LEU A CA 1
ATOM 807 C C . LEU A 1 100 ? 10.263 13.001 -18.673 1.00 91.75 100 LEU A C 1
ATOM 809 O O . LEU A 1 100 ? 10.752 11.890 -18.883 1.00 91.75 100 LEU A O 1
ATOM 813 N N . SER A 1 101 ? 9.459 13.608 -19.548 1.00 90.88 101 SER A N 1
ATOM 814 C CA . SER A 1 101 ? 9.020 13.005 -20.812 1.00 90.88 101 SER A CA 1
ATOM 815 C C . SER A 1 101 ? 10.195 12.565 -21.691 1.00 90.88 101 SER A C 1
ATOM 817 O O . SER A 1 101 ? 10.239 11.435 -22.185 1.00 90.88 101 SER A O 1
ATOM 819 N N . THR A 1 102 ? 11.199 13.434 -21.846 1.00 93.00 102 THR A N 1
ATOM 820 C CA . THR A 1 102 ? 12.384 13.151 -22.668 1.00 93.00 102 THR A CA 1
ATOM 821 C C . THR A 1 102 ? 13.205 11.992 -22.098 1.00 93.00 102 THR A C 1
ATOM 823 O O . THR A 1 102 ? 13.710 11.161 -22.856 1.00 93.00 102 THR A O 1
ATOM 826 N N . ARG A 1 103 ? 13.338 11.912 -20.768 1.00 93.62 103 ARG A N 1
ATOM 827 C CA . ARG A 1 103 ? 14.092 10.855 -20.081 1.00 93.62 103 ARG A CA 1
ATOM 828 C C . ARG A 1 103 ? 13.383 9.514 -20.151 1.00 93.62 103 ARG A C 1
ATOM 830 O O . ARG A 1 103 ? 14.027 8.542 -20.530 1.00 93.62 103 ARG A O 1
ATOM 837 N N . LEU A 1 104 ? 12.075 9.473 -19.917 1.00 93.62 104 LEU A N 1
ATOM 838 C CA . LEU A 1 104 ? 11.281 8.250 -20.051 1.00 93.62 104 LEU A CA 1
ATOM 839 C C . LEU A 1 104 ? 11.266 7.733 -21.498 1.00 93.62 104 LEU A C 1
ATOM 841 O O . LEU A 1 104 ? 11.488 6.547 -21.736 1.00 93.62 104 LEU A O 1
ATOM 845 N N . LYS A 1 105 ? 11.137 8.628 -22.489 1.00 94.62 105 LYS A N 1
ATOM 846 C CA . LYS A 1 105 ? 11.251 8.258 -23.910 1.00 94.62 105 LYS A CA 1
ATOM 847 C C . LYS A 1 105 ? 12.624 7.664 -24.238 1.00 94.62 105 LYS A C 1
ATOM 849 O O . LYS A 1 105 ? 12.731 6.727 -25.026 1.00 94.62 105 LYS A O 1
ATOM 854 N N . LYS A 1 106 ? 13.691 8.220 -23.658 1.00 94.75 106 LYS A N 1
ATOM 855 C CA . LYS A 1 106 ? 15.055 7.705 -23.829 1.00 94.75 106 LYS A CA 1
ATOM 856 C C . LYS A 1 106 ? 15.255 6.361 -23.124 1.00 94.75 106 LYS A C 1
ATOM 858 O O . LYS A 1 106 ? 15.921 5.495 -23.689 1.00 94.75 106 LYS A O 1
ATOM 863 N N . ALA A 1 107 ? 14.668 6.176 -21.944 1.00 95.00 107 ALA A N 1
ATOM 864 C CA . ALA A 1 107 ? 14.674 4.902 -21.236 1.00 95.00 107 ALA A CA 1
ATOM 865 C C . ALA A 1 107 ? 14.000 3.808 -22.078 1.00 95.00 107 ALA A C 1
ATOM 867 O O . ALA A 1 107 ? 14.614 2.765 -22.263 1.00 95.00 107 ALA A O 1
ATOM 868 N N . CYS A 1 108 ? 12.844 4.085 -22.701 1.00 94.94 108 CYS A N 1
ATOM 869 C CA . CYS A 1 108 ? 12.184 3.151 -23.629 1.00 94.94 108 CYS A CA 1
ATOM 870 C C . CYS A 1 108 ? 13.109 2.735 -24.772 1.00 94.94 108 CYS A C 1
ATOM 872 O O . CYS A 1 108 ? 13.379 1.556 -24.938 1.00 94.94 108 CYS A O 1
ATOM 874 N N . LYS A 1 109 ? 13.705 3.704 -25.484 1.00 95.50 109 LYS A N 1
ATOM 875 C CA . LYS A 1 109 ? 14.660 3.408 -26.570 1.00 95.50 109 LYS A CA 1
ATOM 876 C C . LYS A 1 109 ? 15.844 2.555 -26.109 1.00 95.50 109 LYS A C 1
ATOM 878 O O . LYS A 1 109 ? 16.383 1.765 -26.877 1.00 95.50 109 LYS A O 1
ATOM 883 N N . THR A 1 110 ? 16.293 2.763 -24.874 1.00 95.50 110 THR A N 1
ATOM 884 C CA . THR A 1 110 ? 17.413 2.013 -24.296 1.00 95.50 110 THR A CA 1
ATOM 885 C C . THR A 1 110 ? 16.980 0.602 -23.896 1.00 95.50 110 THR A C 1
ATOM 887 O O . THR A 1 110 ? 17.744 -0.335 -24.097 1.00 95.50 110 THR A O 1
ATOM 890 N N . ALA A 1 111 ? 15.755 0.438 -23.394 1.00 96.00 111 ALA A N 1
ATOM 891 C CA . ALA A 1 111 ? 15.163 -0.860 -23.096 1.00 96.00 111 ALA A CA 1
ATOM 892 C C . ALA A 1 111 ? 14.868 -1.664 -24.376 1.00 96.00 111 ALA A C 1
ATOM 894 O O . ALA A 1 111 ? 15.183 -2.845 -24.429 1.00 96.00 111 ALA A O 1
ATOM 895 N N . ASP A 1 112 ? 14.395 -1.018 -25.445 1.00 95.94 112 ASP A N 1
ATOM 896 C CA . ASP A 1 112 ? 14.248 -1.643 -26.769 1.00 95.94 112 ASP A CA 1
ATOM 897 C C . ASP A 1 112 ? 15.604 -2.125 -27.294 1.00 95.94 112 ASP A C 1
ATOM 899 O O . ASP A 1 112 ? 15.743 -3.251 -27.768 1.00 95.94 112 ASP A O 1
ATOM 903 N N . LYS A 1 113 ? 16.649 -1.297 -27.142 1.00 95.00 113 LYS A N 1
ATOM 904 C CA . LYS A 1 113 ? 18.016 -1.704 -27.480 1.00 95.00 113 LYS A CA 1
ATOM 905 C C . LYS A 1 113 ? 18.477 -2.900 -26.641 1.00 95.00 113 LYS A C 1
ATOM 907 O O . LYS A 1 113 ? 19.136 -3.778 -27.188 1.00 95.00 113 LYS A O 1
ATOM 912 N N . LEU A 1 114 ? 18.153 -2.940 -25.346 1.00 94.94 114 LEU A N 1
ATOM 913 C CA . LEU A 1 114 ? 18.482 -4.069 -24.472 1.00 94.94 114 LEU A CA 1
ATOM 914 C C . LEU A 1 114 ? 17.848 -5.359 -24.993 1.00 94.94 114 LEU A C 1
ATOM 916 O O . LEU A 1 114 ? 18.559 -6.344 -25.161 1.00 94.94 114 LEU A O 1
ATOM 920 N N . VAL A 1 115 ? 16.548 -5.340 -25.292 1.00 95.19 115 VAL A N 1
ATOM 921 C CA . VAL A 1 115 ? 15.829 -6.508 -25.819 1.00 95.19 115 VAL A CA 1
ATOM 922 C C . VAL A 1 115 ? 16.443 -6.967 -27.144 1.00 95.19 115 VAL A C 1
ATOM 924 O O . VAL A 1 115 ? 16.785 -8.136 -27.272 1.00 95.19 115 VAL A O 1
ATOM 927 N N . ASN A 1 116 ? 16.703 -6.055 -28.080 1.00 94.62 116 ASN A N 1
ATOM 928 C CA . ASN A 1 116 ? 17.274 -6.414 -29.383 1.00 94.62 116 ASN A CA 1
ATOM 929 C C . ASN A 1 116 ? 18.700 -6.986 -29.279 1.00 94.62 116 ASN A C 1
ATOM 931 O O . ASN A 1 116 ? 19.037 -7.964 -29.937 1.00 94.62 116 ASN A O 1
ATOM 935 N N . VAL A 1 117 ? 19.555 -6.395 -28.439 1.00 93.56 117 VAL A N 1
ATOM 936 C CA . VAL A 1 117 ? 20.941 -6.861 -28.250 1.00 93.56 117 VAL A CA 1
ATOM 937 C C . VAL A 1 117 ? 20.989 -8.214 -27.531 1.00 93.56 117 VAL A C 1
ATOM 939 O O . VAL A 1 117 ? 21.885 -9.009 -27.780 1.00 93.56 117 VAL A O 1
ATOM 942 N N . THR A 1 118 ? 20.023 -8.499 -26.659 1.00 93.31 118 THR A N 1
ATOM 943 C CA . THR A 1 118 ? 19.993 -9.722 -25.838 1.00 93.31 118 THR A CA 1
ATOM 944 C C . THR A 1 118 ? 19.059 -10.798 -26.396 1.00 93.31 118 THR A C 1
ATOM 946 O O . THR A 1 118 ? 18.629 -11.682 -25.661 1.00 93.31 118 THR A O 1
ATOM 949 N N . GLN A 1 119 ? 18.718 -10.725 -27.686 1.00 92.62 119 GLN A N 1
ATOM 950 C CA . GLN A 1 119 ? 17.764 -11.634 -28.333 1.00 92.62 119 GLN A CA 1
ATOM 951 C C . GLN A 1 119 ? 18.172 -13.114 -28.279 1.00 92.62 119 GLN A C 1
ATOM 953 O O . GLN A 1 119 ? 17.312 -13.977 -28.164 1.00 92.62 119 GLN A O 1
ATOM 958 N N . ASN A 1 120 ? 19.476 -13.401 -28.295 1.00 90.75 120 ASN A N 1
ATOM 959 C CA . ASN A 1 120 ? 20.025 -14.759 -28.269 1.00 90.75 120 ASN A CA 1
ATOM 960 C C . ASN A 1 120 ? 20.367 -15.233 -26.843 1.00 90.75 120 ASN A C 1
ATOM 962 O O . ASN A 1 120 ? 21.182 -16.141 -26.667 1.00 90.75 120 ASN A O 1
ATOM 966 N N . GLU A 1 121 ? 19.836 -14.579 -25.805 1.00 91.31 121 GLU A N 1
ATOM 967 C CA . GLU A 1 121 ? 20.162 -14.950 -24.431 1.00 91.31 121 GLU A CA 1
ATOM 968 C C . GLU A 1 121 ? 19.652 -16.360 -24.108 1.00 91.31 121 GLU A C 1
ATOM 970 O O . GLU A 1 121 ? 18.451 -16.618 -24.107 1.00 91.31 121 GLU A O 1
ATOM 975 N N . GLN A 1 122 ? 20.588 -17.269 -23.821 1.00 88.00 122 GLN A N 1
ATOM 976 C CA . GLN A 1 122 ? 20.301 -18.683 -23.578 1.00 88.00 122 GLN A CA 1
ATOM 977 C C . GLN A 1 122 ? 19.592 -18.900 -22.239 1.00 88.00 122 GLN A C 1
ATOM 979 O O . GLN A 1 122 ? 18.775 -19.810 -22.104 1.00 88.00 122 GLN A O 1
ATOM 984 N N . GLN A 1 123 ? 19.888 -18.071 -21.232 1.00 90.88 123 GLN A N 1
ATOM 985 C CA . GLN A 1 123 ? 19.222 -18.156 -19.944 1.00 90.88 123 GLN A CA 1
ATOM 986 C C . GLN A 1 123 ? 17.844 -17.491 -20.017 1.00 90.88 123 GLN A C 1
ATOM 988 O O . GLN A 1 123 ? 17.709 -16.269 -19.896 1.00 90.88 123 GLN A O 1
ATOM 993 N N . TRP A 1 124 ? 16.805 -18.322 -20.122 1.00 91.88 124 TRP A N 1
ATOM 994 C CA . TRP A 1 124 ? 15.411 -17.879 -20.217 1.00 91.88 124 TRP A CA 1
ATOM 995 C C . TRP A 1 124 ? 15.002 -16.918 -19.089 1.00 91.88 124 TRP A C 1
ATOM 997 O O . TRP A 1 124 ? 14.271 -15.966 -19.336 1.00 91.88 124 TRP A O 1
ATOM 1007 N N . ILE A 1 125 ? 15.521 -17.110 -17.867 1.00 92.31 125 ILE A N 1
ATOM 1008 C CA . ILE A 1 125 ? 15.235 -16.258 -16.698 1.00 92.31 125 ILE A CA 1
ATOM 1009 C C . ILE A 1 125 ? 15.704 -14.824 -16.960 1.00 92.31 125 ILE A C 1
ATOM 1011 O O . ILE A 1 125 ? 14.950 -13.867 -16.791 1.00 92.31 125 ILE A O 1
ATOM 1015 N N . THR A 1 126 ? 16.955 -14.678 -17.400 1.00 90.56 126 THR A N 1
ATOM 1016 C CA . THR A 1 126 ? 17.577 -13.387 -17.713 1.00 90.56 126 THR A CA 1
ATOM 1017 C C . THR A 1 126 ? 16.850 -12.716 -18.875 1.00 90.56 126 THR A C 1
ATOM 1019 O O . THR A 1 126 ? 16.599 -11.510 -18.847 1.00 90.56 126 THR A O 1
ATOM 1022 N N . ARG A 1 127 ? 16.447 -13.507 -19.876 1.00 93.81 127 ARG A N 1
ATOM 1023 C CA . ARG A 1 127 ? 15.672 -13.029 -21.020 1.00 93.81 127 ARG A CA 1
ATOM 1024 C C . ARG A 1 127 ? 14.281 -12.530 -20.618 1.00 93.81 127 ARG A C 1
ATOM 1026 O O . ARG A 1 127 ? 13.918 -11.407 -20.966 1.00 93.81 127 ARG A O 1
ATOM 1033 N N . ALA A 1 128 ? 13.541 -13.315 -19.837 1.00 92.62 128 ALA A N 1
ATOM 1034 C CA . ALA A 1 128 ? 12.224 -12.958 -19.312 1.00 92.62 128 ALA A CA 1
ATOM 1035 C C . ALA A 1 128 ? 12.292 -11.688 -18.455 1.00 92.62 128 ALA A C 1
ATOM 1037 O O . ALA A 1 128 ? 11.468 -10.787 -18.605 1.00 92.62 128 ALA A O 1
ATOM 1038 N N . GLN A 1 129 ? 13.334 -11.565 -17.630 1.00 93.06 129 GLN A N 1
ATOM 1039 C CA . GLN A 1 129 ? 13.638 -10.350 -16.886 1.00 93.06 129 GLN A CA 1
ATOM 1040 C C . GLN A 1 129 ? 13.817 -9.146 -17.831 1.00 93.06 129 GLN A C 1
ATOM 1042 O O . GLN A 1 129 ? 13.115 -8.146 -17.689 1.00 93.06 129 GLN A O 1
ATOM 1047 N N . TYR A 1 130 ? 14.688 -9.201 -18.842 1.00 94.38 130 TYR A N 1
ATOM 1048 C CA . TYR A 1 130 ? 14.867 -8.064 -19.760 1.00 94.38 130 TYR A CA 1
ATOM 1049 C C . TYR A 1 130 ? 13.585 -7.662 -20.502 1.00 94.38 130 TYR A C 1
ATOM 1051 O O . TYR A 1 130 ? 13.316 -6.465 -20.647 1.00 94.38 130 TYR A O 1
ATOM 1059 N N . LEU A 1 131 ? 12.770 -8.635 -20.909 1.00 94.94 131 LEU A N 1
ATOM 1060 C CA . LEU A 1 131 ? 11.476 -8.393 -21.548 1.00 94.94 131 LEU A CA 1
ATOM 1061 C C . LEU A 1 131 ? 10.474 -7.736 -20.589 1.00 94.94 131 LEU A C 1
ATOM 1063 O O . LEU A 1 131 ? 9.851 -6.731 -20.945 1.00 94.94 131 LEU A O 1
ATOM 1067 N N . ALA A 1 132 ? 10.358 -8.241 -19.358 1.00 94.88 132 ALA A N 1
ATOM 1068 C CA . ALA A 1 132 ? 9.505 -7.654 -18.328 1.00 94.88 132 ALA A CA 1
ATOM 1069 C C . ALA A 1 132 ? 9.945 -6.220 -17.988 1.00 94.88 132 ALA A C 1
ATOM 1071 O O . ALA A 1 132 ? 9.115 -5.315 -17.893 1.00 94.88 132 ALA A O 1
ATOM 1072 N N . PHE A 1 133 ? 11.256 -5.974 -17.894 1.00 95.12 133 PHE A N 1
ATOM 1073 C CA . PHE A 1 133 ? 11.805 -4.641 -17.647 1.00 95.12 133 PHE A CA 1
ATOM 1074 C C . PHE A 1 133 ? 11.421 -3.680 -18.773 1.00 95.12 133 PHE A C 1
ATOM 1076 O O . PHE A 1 133 ? 10.937 -2.581 -18.509 1.00 95.12 133 PHE A O 1
ATOM 1083 N N . ALA A 1 134 ? 11.587 -4.093 -20.032 1.00 95.69 134 ALA A N 1
ATOM 1084 C CA . ALA A 1 134 ? 11.234 -3.259 -21.172 1.00 95.69 134 ALA A CA 1
ATOM 1085 C C . ALA A 1 134 ? 9.740 -2.912 -21.189 1.00 95.69 134 ALA A C 1
ATOM 1087 O O . ALA A 1 134 ? 9.393 -1.735 -21.307 1.00 95.69 134 ALA A O 1
ATOM 1088 N N . LYS A 1 135 ? 8.855 -3.900 -20.994 1.00 95.38 135 LYS A N 1
ATOM 1089 C CA . LYS A 1 135 ? 7.402 -3.675 -20.912 1.00 95.38 135 LYS A CA 1
ATOM 1090 C C . LYS A 1 135 ? 7.035 -2.705 -19.788 1.00 95.38 135 LYS A C 1
ATOM 1092 O O . LYS A 1 135 ? 6.252 -1.786 -20.020 1.00 95.38 135 LYS A O 1
ATOM 1097 N N . LEU A 1 136 ? 7.652 -2.845 -18.614 1.00 94.75 136 LEU A N 1
ATOM 1098 C CA . LEU A 1 136 ? 7.439 -1.944 -17.482 1.00 94.75 136 LEU A CA 1
ATOM 1099 C C . LEU A 1 136 ? 7.875 -0.501 -17.799 1.00 94.75 136 LEU A C 1
ATOM 1101 O O . LEU A 1 136 ? 7.141 0.446 -17.523 1.00 94.75 136 LEU A O 1
ATOM 1105 N N . VAL A 1 137 ? 9.042 -0.320 -18.428 1.00 94.12 137 VAL A N 1
ATOM 1106 C CA . VAL A 1 137 ? 9.547 1.002 -18.844 1.00 94.12 137 VAL A CA 1
ATOM 1107 C C . VAL A 1 137 ? 8.632 1.656 -19.879 1.00 94.12 137 VAL A C 1
ATOM 1109 O O . VAL A 1 137 ? 8.383 2.863 -19.808 1.00 94.12 137 VAL A O 1
ATOM 1112 N N . HIS A 1 138 ? 8.095 0.873 -20.818 1.00 93.75 138 HIS A N 1
ATOM 1113 C CA . HIS A 1 138 ? 7.095 1.358 -21.771 1.00 93.75 138 HIS A CA 1
ATOM 1114 C C . HIS A 1 138 ? 5.812 1.800 -21.071 1.00 93.75 138 HIS A C 1
ATOM 1116 O O . HIS A 1 138 ? 5.313 2.883 -21.376 1.00 93.75 138 HIS A O 1
ATOM 1122 N N . SER A 1 139 ? 5.306 1.019 -20.113 1.00 93.06 139 SER A N 1
ATOM 1123 C CA . SER A 1 139 ? 4.142 1.410 -19.309 1.00 93.06 139 SER A CA 1
ATOM 1124 C C . SER A 1 139 ? 4.398 2.712 -18.549 1.00 93.06 139 SER A C 1
ATOM 1126 O O . SER A 1 139 ? 3.600 3.639 -18.644 1.00 93.06 139 SER A O 1
ATOM 1128 N N . GLU A 1 140 ? 5.552 2.850 -17.894 1.00 90.94 140 GLU A N 1
ATOM 1129 C CA . GLU A 1 140 ? 5.947 4.077 -17.191 1.00 90.94 140 GLU A CA 1
ATOM 1130 C C . GLU A 1 140 ? 5.962 5.305 -18.121 1.00 90.94 140 GLU A C 1
ATOM 1132 O O . GLU A 1 140 ? 5.471 6.379 -17.767 1.00 90.94 140 GLU A O 1
ATOM 1137 N N . TYR A 1 141 ? 6.482 5.159 -19.344 1.00 92.38 141 TYR A N 1
ATOM 1138 C CA . TYR A 1 141 ? 6.471 6.232 -20.338 1.00 92.38 141 TYR A CA 1
ATOM 1139 C C . TYR A 1 141 ? 5.064 6.572 -20.839 1.00 92.38 141 TYR A C 1
ATOM 1141 O O . TYR A 1 141 ? 4.755 7.751 -21.017 1.00 92.38 141 TYR A O 1
ATOM 1149 N N . LEU A 1 142 ? 4.206 5.578 -21.064 1.00 90.50 142 LEU A N 1
ATOM 1150 C CA . LEU A 1 142 ? 2.826 5.806 -21.497 1.00 90.50 142 LEU A CA 1
ATOM 1151 C C . LEU A 1 142 ? 1.982 6.476 -20.404 1.00 90.50 142 LEU A C 1
ATOM 1153 O O . LEU A 1 142 ? 1.138 7.310 -20.722 1.00 90.50 142 LEU A O 1
ATOM 1157 N N . ILE A 1 143 ? 2.247 6.161 -19.134 1.00 88.31 143 ILE A N 1
ATOM 1158 C CA . ILE A 1 143 ? 1.549 6.749 -17.988 1.00 88.31 143 ILE A CA 1
ATOM 1159 C C . ILE A 1 143 ? 2.044 8.178 -17.726 1.00 88.31 143 ILE A C 1
ATOM 1161 O O . ILE A 1 143 ? 1.224 9.088 -17.640 1.00 88.31 143 ILE A O 1
ATOM 1165 N N . ASN A 1 144 ? 3.360 8.390 -17.623 1.00 85.94 144 ASN A N 1
ATOM 1166 C CA . ASN A 1 144 ? 3.931 9.636 -17.084 1.00 85.94 144 ASN A CA 1
ATOM 1167 C C . ASN A 1 144 ? 4.703 10.484 -18.105 1.00 85.94 144 ASN A C 1
ATOM 1169 O O . ASN A 1 144 ? 5.009 11.646 -17.849 1.00 85.94 144 ASN A O 1
ATOM 1173 N N . GLY A 1 145 ? 5.084 9.918 -19.250 1.00 76.31 145 GLY A N 1
ATOM 1174 C CA . GLY A 1 145 ? 5.968 10.579 -20.211 1.00 76.31 145 GLY A CA 1
ATOM 1175 C C . GLY A 1 145 ? 5.296 11.054 -21.497 1.00 76.31 145 GLY A C 1
ATOM 1176 O O . GLY A 1 145 ? 5.802 11.981 -22.133 1.00 76.31 145 GLY A O 1
ATOM 1177 N N . LYS A 1 146 ? 4.190 10.446 -21.926 1.00 71.75 146 LYS A N 1
ATOM 1178 C CA . LYS A 1 146 ? 3.533 10.765 -23.197 1.00 71.75 146 LYS A CA 1
ATOM 1179 C C . LYS A 1 146 ? 2.292 11.622 -22.950 1.00 71.75 146 LYS A C 1
ATOM 1181 O O . LYS A 1 146 ? 1.307 11.144 -22.405 1.00 71.75 146 LYS A O 1
ATOM 1186 N N . ARG A 1 147 ? 2.329 12.887 -23.384 1.00 67.25 147 ARG A N 1
ATOM 1187 C CA . ARG A 1 147 ? 1.146 13.758 -23.369 1.00 67.25 147 ARG A CA 1
ATOM 1188 C C . ARG A 1 147 ? 0.254 13.418 -24.555 1.00 67.25 147 ARG A C 1
ATOM 1190 O O . ARG A 1 147 ? 0.557 13.788 -25.687 1.00 67.25 147 ARG A O 1
ATOM 1197 N N . PHE A 1 148 ? -0.830 12.710 -24.289 1.00 65.44 148 PHE A N 1
ATOM 1198 C CA . PHE A 1 148 ? -1.930 12.546 -25.224 1.00 65.44 148 PHE A CA 1
ATOM 1199 C C . PHE A 1 148 ? -3.225 12.970 -24.553 1.00 65.44 148 PHE A C 1
ATOM 1201 O O . PHE A 1 148 ? -3.370 12.779 -23.351 1.00 65.44 148 PHE A O 1
ATOM 1208 N N . LYS A 1 149 ? -4.177 13.467 -25.353 1.00 60.00 149 LYS A N 1
ATOM 1209 C CA . LYS A 1 149 ? -5.555 13.695 -24.894 1.00 60.00 149 LYS A CA 1
ATOM 1210 C C . LYS A 1 149 ? -6.211 12.403 -24.387 1.00 60.00 149 LYS A C 1
ATOM 1212 O O . LYS A 1 149 ? -7.066 12.454 -23.523 1.00 60.00 149 LYS A O 1
ATOM 1217 N N . ARG A 1 150 ? -5.794 11.240 -24.905 1.00 66.94 150 ARG A N 1
ATOM 1218 C CA . ARG A 1 150 ? -6.230 9.917 -24.443 1.00 66.94 150 ARG A CA 1
ATOM 1219 C C . ARG A 1 150 ? -5.035 8.973 -24.358 1.00 66.94 150 ARG A C 1
ATOM 1221 O O . ARG A 1 150 ? -4.288 8.838 -25.329 1.00 66.94 150 ARG A O 1
ATOM 1228 N N . LYS A 1 151 ? -4.840 8.344 -23.200 1.00 80.69 151 LYS A N 1
ATOM 1229 C CA . LYS A 1 151 ? -3.802 7.323 -23.009 1.00 80.69 151 LYS A CA 1
ATOM 1230 C C . LYS A 1 151 ? -4.230 6.005 -23.657 1.00 80.69 151 LYS A C 1
ATOM 1232 O O . LYS A 1 151 ? -5.415 5.726 -23.826 1.00 80.69 151 LYS A O 1
ATOM 1237 N N . ASP A 1 152 ? -3.243 5.213 -24.061 1.00 84.44 152 ASP A N 1
ATOM 1238 C CA . ASP A 1 152 ? -3.460 3.898 -24.667 1.00 84.44 152 ASP A CA 1
ATOM 1239 C C . ASP A 1 152 ? -3.678 2.856 -23.561 1.00 84.44 152 ASP A C 1
ATOM 1241 O O . ASP A 1 152 ? -2.766 2.130 -23.161 1.00 84.44 152 ASP A O 1
ATOM 1245 N N . ASN A 1 153 ? -4.891 2.864 -23.006 1.00 87.44 153 ASN A N 1
ATOM 1246 C CA . ASN A 1 153 ? -5.271 2.051 -21.852 1.00 87.44 153 ASN A CA 1
ATOM 1247 C C . ASN A 1 153 ? -5.054 0.551 -22.107 1.00 87.44 153 ASN A C 1
ATOM 1249 O O . ASN A 1 153 ? -4.562 -0.162 -21.231 1.00 87.44 153 ASN A O 1
ATOM 1253 N N . ALA A 1 154 ? -5.355 0.087 -23.324 1.00 87.19 154 ALA A N 1
ATOM 1254 C CA . ALA A 1 154 ? -5.181 -1.306 -23.724 1.00 87.19 154 ALA A CA 1
ATOM 1255 C C . ALA A 1 154 ? -3.704 -1.714 -23.683 1.00 87.19 154 ALA A C 1
ATOM 1257 O O . ALA A 1 154 ? -3.352 -2.726 -23.081 1.00 87.19 154 ALA A O 1
ATOM 1258 N N . LYS A 1 155 ? -2.810 -0.890 -24.242 1.00 89.44 155 LYS A N 1
ATOM 1259 C CA . LYS A 1 155 ? -1.375 -1.189 -24.238 1.00 89.44 155 LYS A CA 1
ATOM 1260 C C . LYS A 1 155 ? -0.756 -1.136 -22.840 1.00 89.44 155 LYS A C 1
ATOM 1262 O O . LYS A 1 155 ? 0.097 -1.965 -22.525 1.00 89.44 155 LYS A O 1
ATOM 1267 N N . ILE A 1 156 ? -1.172 -0.179 -22.005 1.00 90.19 156 ILE A N 1
ATOM 1268 C CA . ILE A 1 156 ? -0.679 -0.053 -20.624 1.00 90.19 156 ILE A CA 1
ATOM 1269 C C . ILE A 1 156 ? -1.101 -1.269 -19.795 1.00 90.19 156 ILE A C 1
ATOM 1271 O O . ILE A 1 156 ? -0.246 -1.917 -19.189 1.00 90.19 156 ILE A O 1
ATOM 1275 N N . SER A 1 157 ? -2.397 -1.591 -19.789 1.00 91.44 157 SER A N 1
ATOM 1276 C CA . SER A 1 157 ? -2.934 -2.720 -19.022 1.00 91.44 157 SER A CA 1
ATOM 1277 C C . SER A 1 157 ? -2.360 -4.055 -19.496 1.00 91.44 157 SER A C 1
ATOM 1279 O O . SER A 1 157 ? -1.960 -4.861 -18.660 1.00 91.44 157 SER A O 1
ATOM 1281 N N . ASN A 1 158 ? -2.208 -4.255 -20.810 1.00 92.75 158 ASN A N 1
ATOM 1282 C CA . ASN A 1 158 ? -1.593 -5.463 -21.359 1.00 92.75 158 ASN A CA 1
ATOM 1283 C C . ASN A 1 158 ? -0.139 -5.633 -20.896 1.00 92.75 158 ASN A C 1
ATOM 1285 O O . ASN A 1 158 ? 0.231 -6.673 -20.360 1.00 92.75 158 ASN A O 1
ATOM 1289 N N . ASN A 1 159 ? 0.688 -4.593 -21.041 1.00 93.94 159 ASN A N 1
ATOM 1290 C CA . ASN A 1 159 ? 2.086 -4.653 -20.616 1.00 93.94 159 ASN A CA 1
ATOM 1291 C C . ASN A 1 159 ? 2.221 -4.918 -19.112 1.00 93.94 159 ASN A C 1
ATOM 1293 O O . ASN A 1 159 ? 3.058 -5.724 -18.716 1.00 93.94 159 ASN A O 1
ATOM 1297 N N . LEU A 1 160 ? 1.419 -4.248 -18.278 1.00 94.12 160 LEU A N 1
ATOM 1298 C CA . LEU A 1 160 ? 1.455 -4.443 -16.828 1.00 94.12 160 LEU A CA 1
ATOM 1299 C C . LEU A 1 160 ? 0.993 -5.850 -16.427 1.00 94.12 160 LEU A C 1
ATOM 1301 O O . LEU A 1 160 ? 1.647 -6.468 -15.593 1.00 94.12 160 LEU A O 1
ATOM 1305 N N . ALA A 1 161 ? -0.058 -6.382 -17.057 1.00 93.00 161 ALA A N 1
ATOM 1306 C CA . ALA A 1 161 ? -0.536 -7.740 -16.800 1.00 93.00 161 ALA A CA 1
ATOM 1307 C C . ALA A 1 161 ? 0.540 -8.796 -17.103 1.00 93.00 161 ALA A C 1
ATOM 1309 O O . ALA A 1 161 ? 0.815 -9.654 -16.267 1.00 93.00 161 ALA A O 1
ATOM 1310 N N . LEU A 1 162 ? 1.212 -8.688 -18.255 1.00 93.94 162 LEU A N 1
ATOM 1311 C CA . LEU A 1 162 ? 2.299 -9.601 -18.624 1.00 93.94 162 LEU A CA 1
ATOM 1312 C C . LEU A 1 162 ? 3.508 -9.486 -17.683 1.00 93.94 162 LEU A C 1
ATOM 1314 O O . LEU A 1 162 ? 4.147 -10.487 -17.365 1.00 93.94 162 LEU A O 1
ATOM 1318 N N . VAL A 1 163 ? 3.825 -8.274 -17.218 1.00 94.81 163 VAL A N 1
ATOM 1319 C CA . VAL A 1 163 ? 4.894 -8.069 -16.231 1.00 94.81 163 VAL A CA 1
ATOM 1320 C C . VAL A 1 163 ? 4.529 -8.696 -14.890 1.00 94.81 163 VAL A C 1
ATOM 1322 O O . VAL A 1 163 ? 5.379 -9.343 -14.288 1.00 94.81 163 VAL A O 1
ATOM 1325 N N . PHE A 1 164 ? 3.288 -8.545 -14.427 1.00 93.50 164 PHE A N 1
ATOM 1326 C CA . PHE A 1 164 ? 2.843 -9.133 -13.162 1.00 93.50 164 PHE A CA 1
ATOM 1327 C C . PHE A 1 164 ? 2.871 -10.661 -13.224 1.00 93.50 164 PHE A C 1
ATOM 1329 O O . PHE A 1 164 ? 3.442 -11.278 -12.329 1.00 93.50 164 PHE A O 1
ATOM 1336 N N . ALA A 1 165 ? 2.398 -11.255 -14.326 1.00 92.38 165 ALA A N 1
ATOM 1337 C CA . ALA A 1 165 ? 2.536 -12.691 -14.576 1.00 92.38 165 ALA A CA 1
ATOM 1338 C C . ALA A 1 165 ? 4.001 -13.152 -14.495 1.00 92.38 165 ALA A C 1
ATOM 1340 O O . ALA A 1 165 ? 4.311 -14.141 -13.833 1.00 92.38 165 ALA A O 1
ATOM 1341 N N . ALA A 1 166 ? 4.918 -12.413 -15.130 1.00 92.81 166 ALA A N 1
ATOM 1342 C CA . ALA A 1 166 ? 6.336 -12.750 -15.111 1.00 92.81 166 ALA A CA 1
ATOM 1343 C C . ALA A 1 166 ? 6.955 -12.643 -13.712 1.00 92.81 166 ALA A C 1
ATOM 1345 O O . ALA A 1 166 ? 7.701 -13.529 -13.300 1.00 92.81 166 ALA A O 1
ATOM 1346 N N . LEU A 1 167 ? 6.655 -11.572 -12.974 1.00 92.12 167 LEU A N 1
ATOM 1347 C CA . LEU A 1 167 ? 7.180 -11.365 -11.624 1.00 92.12 167 LEU A CA 1
ATOM 1348 C C . LEU A 1 167 ? 6.669 -12.426 -10.652 1.00 92.12 167 LEU A C 1
ATOM 1350 O O . LEU A 1 167 ? 7.456 -12.954 -9.872 1.00 92.12 167 LEU A O 1
ATOM 1354 N N . GLU A 1 168 ? 5.386 -12.772 -10.725 1.00 90.69 168 GLU A N 1
ATOM 1355 C CA . GLU A 1 168 ? 4.797 -13.799 -9.872 1.00 90.69 168 GLU A CA 1
ATOM 1356 C C . GLU A 1 168 ? 5.357 -15.188 -10.180 1.00 90.69 168 GLU A C 1
ATOM 1358 O O . GLU A 1 168 ? 5.710 -15.925 -9.261 1.00 90.69 168 GLU A O 1
ATOM 1363 N N . HIS A 1 169 ? 5.553 -15.520 -11.459 1.00 90.75 169 HIS A N 1
ATOM 1364 C CA . HIS A 1 169 ? 6.207 -16.772 -11.849 1.00 90.75 169 HIS A CA 1
ATOM 1365 C C . HIS A 1 169 ? 7.632 -16.872 -11.305 1.00 90.75 169 HIS A C 1
ATOM 1367 O O . HIS A 1 169 ? 8.016 -17.869 -10.693 1.00 90.75 169 HIS A O 1
ATOM 1373 N N . LEU A 1 170 ? 8.420 -15.809 -11.484 1.00 89.88 170 LEU A N 1
ATOM 1374 C CA . LEU A 1 170 ? 9.797 -15.749 -10.995 1.00 89.88 170 LEU A CA 1
ATOM 1375 C C . LEU A 1 170 ? 9.865 -15.768 -9.460 1.00 89.88 170 LEU A C 1
ATOM 1377 O O . LEU A 1 170 ? 10.801 -16.353 -8.911 1.00 89.88 170 LEU A O 1
ATOM 1381 N N . LYS A 1 171 ? 8.870 -15.187 -8.773 1.00 91.00 171 LYS A N 1
ATOM 1382 C CA . LYS A 1 171 ? 8.708 -15.280 -7.314 1.00 91.00 171 LYS A CA 1
ATOM 1383 C C . LYS A 1 171 ? 8.456 -16.716 -6.873 1.00 91.00 171 LYS A C 1
ATOM 1385 O O . LYS A 1 171 ? 9.144 -17.208 -5.985 1.00 91.00 171 LYS A O 1
ATOM 1390 N N . ASN A 1 172 ? 7.509 -17.397 -7.517 1.00 88.69 172 ASN A N 1
ATOM 1391 C CA . ASN A 1 172 ? 7.122 -18.769 -7.178 1.00 88.69 172 ASN A CA 1
ATOM 1392 C C . ASN A 1 172 ? 8.277 -19.758 -7.378 1.00 88.69 172 ASN A C 1
ATOM 1394 O O . ASN A 1 172 ? 8.396 -20.734 -6.643 1.00 88.69 172 ASN A O 1
ATOM 1398 N N . LEU A 1 173 ? 9.167 -19.475 -8.332 1.00 88.12 173 LEU A N 1
ATOM 1399 C CA . LEU A 1 173 ? 10.404 -20.227 -8.546 1.00 88.12 173 LEU A CA 1
ATOM 1400 C C . LEU A 1 173 ? 11.552 -19.810 -7.611 1.00 88.12 173 LEU A C 1
ATOM 1402 O O . LEU A 1 173 ? 12.656 -20.334 -7.742 1.00 88.12 173 LEU A O 1
ATOM 1406 N N . SER A 1 174 ? 11.335 -18.878 -6.676 1.00 87.25 174 SER A N 1
ATOM 1407 C CA . SER A 1 174 ? 12.351 -18.303 -5.775 1.00 87.25 174 SER A CA 1
ATOM 1408 C C . SER A 1 174 ? 13.553 -17.658 -6.489 1.00 87.25 174 SER A C 1
ATOM 1410 O O . SER A 1 174 ? 14.640 -17.529 -5.929 1.00 87.25 174 SER A O 1
ATOM 1412 N N . LEU A 1 175 ? 13.363 -17.224 -7.740 1.00 85.75 175 LEU A N 1
ATOM 1413 C CA . LEU A 1 175 ? 14.389 -16.578 -8.571 1.00 85.75 175 LEU A CA 1
ATOM 1414 C C . LEU A 1 175 ? 14.446 -15.057 -8.370 1.00 85.75 175 LEU A C 1
ATOM 1416 O O . LEU A 1 175 ? 15.382 -14.398 -8.832 1.00 85.75 175 LEU A O 1
ATOM 1420 N N . LEU A 1 176 ? 13.428 -14.499 -7.717 1.00 86.12 176 LEU A N 1
ATOM 1421 C CA . LEU A 1 176 ? 13.288 -13.084 -7.405 1.00 86.12 176 LEU A CA 1
ATOM 1422 C C . LEU A 1 176 ? 12.801 -12.954 -5.960 1.00 86.12 176 LEU A C 1
ATOM 1424 O O . LEU A 1 176 ? 11.958 -13.735 -5.523 1.00 86.12 176 LEU A O 1
ATOM 1428 N N . SER A 1 177 ? 13.347 -11.994 -5.213 1.00 87.12 177 SER A N 1
ATOM 1429 C CA . SER A 1 177 ? 12.937 -11.775 -3.828 1.00 87.12 177 SER A CA 1
ATOM 1430 C C . SER A 1 177 ? 11.510 -11.236 -3.763 1.00 87.12 177 SER A C 1
ATOM 1432 O O . SER A 1 177 ? 11.110 -10.384 -4.561 1.00 87.12 177 SER A O 1
ATOM 1434 N N . GLU A 1 178 ? 10.749 -11.725 -2.786 1.00 85.19 178 GLU A N 1
ATOM 1435 C CA . GLU A 1 178 ? 9.357 -11.325 -2.574 1.00 85.19 178 GLU A CA 1
ATOM 1436 C C . GLU A 1 178 ? 9.230 -9.813 -2.360 1.00 85.19 178 GLU A C 1
ATOM 1438 O O . GLU A 1 178 ? 8.403 -9.171 -3.000 1.00 85.19 178 GLU A O 1
ATOM 1443 N N . GLU A 1 179 ? 10.152 -9.213 -1.601 1.00 85.38 179 GLU A N 1
ATOM 1444 C CA . GLU A 1 179 ? 10.186 -7.764 -1.383 1.00 85.38 179 GLU A CA 1
ATOM 1445 C C . GLU A 1 179 ? 10.259 -6.962 -2.691 1.00 85.38 179 GLU A C 1
ATOM 1447 O O . GLU A 1 179 ? 9.603 -5.930 -2.833 1.00 85.38 179 GLU A O 1
ATOM 1452 N N . VAL A 1 180 ? 11.064 -7.395 -3.666 1.00 83.31 180 VAL A N 1
ATOM 1453 C CA . VAL A 1 180 ? 11.204 -6.674 -4.942 1.00 83.31 180 VAL A CA 1
ATOM 1454 C C . VAL A 1 180 ? 9.913 -6.774 -5.749 1.00 83.31 180 VAL A C 1
ATOM 1456 O O . VAL A 1 180 ? 9.472 -5.776 -6.322 1.00 83.31 180 VAL A O 1
ATOM 1459 N N . VAL A 1 181 ? 9.301 -7.959 -5.777 1.00 87.25 181 VAL A N 1
ATOM 1460 C CA . VAL A 1 181 ? 8.039 -8.195 -6.485 1.00 87.25 181 VAL A CA 1
ATOM 1461 C C . VAL A 1 181 ? 6.927 -7.351 -5.881 1.00 87.25 181 VAL A C 1
ATOM 1463 O O . VAL A 1 181 ? 6.290 -6.595 -6.611 1.00 87.25 181 VAL A O 1
ATOM 1466 N N . ASP A 1 182 ? 6.764 -7.391 -4.561 1.00 85.12 182 ASP A N 1
ATOM 1467 C CA . ASP A 1 182 ? 5.717 -6.652 -3.860 1.00 85.12 182 ASP A CA 1
ATOM 1468 C C . ASP A 1 182 ? 5.871 -5.142 -4.055 1.00 85.12 182 ASP A C 1
ATOM 1470 O O . ASP A 1 182 ? 4.895 -4.448 -4.328 1.00 85.12 182 ASP A O 1
ATOM 1474 N N . ASN A 1 183 ? 7.096 -4.608 -4.007 1.00 84.69 183 ASN A N 1
ATOM 1475 C CA . ASN A 1 183 ? 7.331 -3.184 -4.263 1.00 84.69 183 ASN A CA 1
ATOM 1476 C C . ASN A 1 183 ? 6.925 -2.765 -5.688 1.00 84.69 183 ASN A C 1
ATOM 1478 O O . ASN A 1 183 ? 6.321 -1.704 -5.872 1.00 84.69 183 ASN A O 1
ATOM 1482 N N . ILE A 1 184 ? 7.232 -3.585 -6.701 1.00 86.75 184 ILE A N 1
ATOM 1483 C CA . ILE A 1 184 ? 6.850 -3.297 -8.090 1.00 86.75 184 ILE A CA 1
ATOM 1484 C C . ILE A 1 184 ? 5.334 -3.426 -8.262 1.00 86.75 184 ILE A C 1
ATOM 1486 O O . ILE A 1 184 ? 4.711 -2.532 -8.841 1.00 86.75 184 ILE A O 1
ATOM 1490 N N . VAL A 1 185 ? 4.735 -4.503 -7.751 1.00 87.75 185 VAL A N 1
ATOM 1491 C CA . VAL A 1 185 ? 3.289 -4.735 -7.833 1.00 87.75 185 VAL A CA 1
ATOM 1492 C C . VAL A 1 185 ? 2.546 -3.592 -7.152 1.00 87.75 185 VAL A C 1
ATOM 1494 O O . VAL A 1 185 ? 1.761 -2.924 -7.817 1.00 87.75 185 VAL A O 1
ATOM 1497 N N . ASN A 1 186 ? 2.881 -3.249 -5.906 1.00 83.88 186 ASN A N 1
ATOM 1498 C CA . ASN A 1 186 ? 2.242 -2.155 -5.167 1.00 83.88 186 ASN A CA 1
ATOM 1499 C C . ASN A 1 186 ? 2.328 -0.810 -5.904 1.00 83.88 186 ASN A C 1
ATOM 1501 O O . ASN A 1 186 ? 1.374 -0.033 -5.898 1.00 83.88 186 ASN A O 1
ATOM 1505 N N . LYS A 1 187 ? 3.446 -0.533 -6.590 1.00 85.25 187 LYS A N 1
ATOM 1506 C CA . LYS A 1 187 ? 3.619 0.705 -7.364 1.00 85.25 187 LYS A CA 1
ATOM 1507 C C . LYS A 1 187 ? 2.690 0.781 -8.581 1.00 85.25 187 LYS A C 1
ATOM 1509 O O . LYS A 1 187 ? 2.208 1.864 -8.908 1.00 85.25 187 LYS A O 1
ATOM 1514 N N . TYR A 1 188 ? 2.475 -0.333 -9.282 1.00 87.31 188 TYR A N 1
ATOM 1515 C CA . TYR A 1 188 ? 1.773 -0.347 -10.573 1.00 87.31 188 TYR A CA 1
ATOM 1516 C C . TYR A 1 188 ? 0.371 -0.961 -10.527 1.00 87.31 188 TYR A C 1
ATOM 1518 O O . TYR A 1 188 ? -0.365 -0.836 -11.505 1.00 87.31 188 TYR A O 1
ATOM 1526 N N . GLN A 1 189 ? -0.035 -1.580 -9.419 1.00 86.06 189 GLN A N 1
ATOM 1527 C CA . GLN A 1 189 ? -1.319 -2.273 -9.293 1.00 86.06 189 GLN A CA 1
ATOM 1528 C C . GLN A 1 189 ? -2.492 -1.322 -9.520 1.00 86.06 189 GLN A C 1
ATOM 1530 O O . GLN A 1 189 ? -3.406 -1.653 -10.270 1.00 86.06 189 GLN A O 1
ATOM 1535 N N . TYR A 1 190 ? -2.438 -0.111 -8.960 1.00 82.12 190 TYR A N 1
ATOM 1536 C CA . TYR A 1 190 ? -3.458 0.907 -9.215 1.00 82.12 190 TYR A CA 1
ATOM 1537 C C . TYR A 1 190 ? -3.534 1.287 -10.699 1.00 82.12 190 TYR A C 1
ATOM 1539 O O . TYR A 1 190 ? -4.619 1.351 -11.271 1.00 82.12 190 TYR A O 1
ATOM 1547 N N . SER A 1 191 ? -2.380 1.464 -11.355 1.00 84.38 191 SER A N 1
ATOM 1548 C CA . SER A 1 191 ? -2.345 1.740 -12.796 1.00 84.38 191 SER A CA 1
ATOM 1549 C C . SER A 1 191 ? -2.974 0.593 -13.589 1.00 84.38 191 SER A C 1
ATOM 1551 O O . SER A 1 191 ? -3.768 0.841 -14.491 1.00 84.38 191 SER A O 1
ATOM 1553 N N . LEU A 1 192 ? -2.685 -0.663 -13.239 1.00 87.12 192 LEU A N 1
ATOM 1554 C CA . LEU A 1 192 ? -3.325 -1.811 -13.877 1.00 87.12 192 LEU A CA 1
ATOM 1555 C C . LEU A 1 192 ? -4.850 -1.771 -13.689 1.00 87.12 192 LEU A C 1
ATOM 1557 O O . LEU A 1 192 ? -5.559 -1.843 -14.688 1.00 87.12 192 LEU A O 1
ATOM 1561 N N . LYS A 1 193 ? -5.348 -1.577 -12.457 1.00 84.62 193 LYS A N 1
ATOM 1562 C CA . LYS A 1 193 ? -6.791 -1.465 -12.164 1.00 84.62 193 LYS A CA 1
ATOM 1563 C C . LYS A 1 193 ? -7.450 -0.359 -12.999 1.00 84.62 193 LYS A C 1
ATOM 1565 O O . LYS A 1 193 ? -8.444 -0.618 -13.673 1.00 84.62 193 LYS A O 1
ATOM 1570 N N . GLN A 1 194 ? -6.860 0.837 -13.021 1.00 82.94 194 GLN A N 1
ATOM 1571 C CA . GLN A 1 194 ? -7.379 2.005 -13.738 1.00 82.94 194 GLN A CA 1
ATOM 1572 C C . GLN A 1 194 ? -7.432 1.778 -15.258 1.00 82.94 194 GLN A C 1
ATOM 1574 O O . GLN A 1 194 ? -8.460 2.005 -15.898 1.00 82.94 194 GLN A O 1
ATOM 1579 N N . TYR A 1 195 ? -6.330 1.321 -15.861 1.00 84.25 195 TYR A N 1
ATOM 1580 C CA . TYR A 1 195 ? -6.234 1.180 -17.318 1.00 84.25 195 TYR A CA 1
ATOM 1581 C C . TYR A 1 195 ? -6.905 -0.095 -17.854 1.00 84.25 195 TYR A C 1
ATOM 1583 O O . TYR A 1 195 ? -7.188 -0.158 -19.049 1.00 84.25 195 TYR A O 1
ATOM 1591 N N . ALA A 1 196 ? -7.193 -1.082 -17.002 1.00 82.56 196 ALA A N 1
ATOM 1592 C CA . ALA A 1 196 ? -7.914 -2.303 -17.370 1.00 82.56 196 ALA A CA 1
ATOM 1593 C C . ALA A 1 196 ? -9.450 -2.177 -17.288 1.00 82.56 196 ALA A C 1
ATOM 1595 O O . ALA A 1 196 ? -10.147 -3.158 -17.527 1.00 82.56 196 ALA A O 1
ATOM 1596 N N . GLY A 1 197 ? -9.984 -0.984 -16.992 1.00 76.94 197 GLY A N 1
ATOM 1597 C CA . GLY A 1 197 ? -11.431 -0.752 -16.905 1.00 76.94 197 GLY A CA 1
ATOM 1598 C C . GLY A 1 197 ? -11.996 -0.845 -15.487 1.00 76.94 197 GLY A C 1
ATOM 1599 O O . GLY A 1 197 ? -13.134 -1.269 -15.326 1.00 76.94 197 GLY A O 1
ATOM 1600 N N . ASN A 1 198 ? -11.217 -0.420 -14.484 1.00 71.62 198 ASN A N 1
ATOM 1601 C CA . ASN A 1 198 ? -11.548 -0.453 -13.055 1.00 71.62 198 ASN A CA 1
ATOM 1602 C C . ASN A 1 198 ? -11.779 -1.870 -12.523 1.00 71.62 198 ASN A C 1
ATOM 1604 O O . ASN A 1 198 ? -12.850 -2.175 -12.010 1.00 71.62 198 ASN A O 1
ATOM 1608 N N . LEU A 1 199 ? -10.750 -2.718 -12.615 1.00 73.06 199 LEU A N 1
ATOM 1609 C CA . LEU A 1 199 ? -10.727 -3.992 -11.889 1.00 73.06 199 LEU A CA 1
ATOM 1610 C C . LEU A 1 199 ? -10.793 -3.703 -10.384 1.00 73.06 199 LEU A C 1
ATOM 1612 O O . LEU A 1 199 ? -9.954 -2.970 -9.851 1.00 73.06 199 LEU A O 1
ATOM 1616 N N . ILE A 1 200 ? -11.795 -4.259 -9.715 1.00 62.53 200 ILE A N 1
ATOM 1617 C CA . ILE A 1 200 ? -12.138 -3.952 -8.329 1.00 62.53 200 ILE A CA 1
ATOM 1618 C C . ILE A 1 200 ? -11.439 -4.962 -7.417 1.00 62.53 200 ILE A C 1
ATOM 1620 O O . ILE A 1 200 ? -10.725 -4.591 -6.485 1.00 62.53 200 ILE A O 1
ATOM 1624 N N . THR A 1 201 ? -11.565 -6.252 -7.712 1.00 71.38 201 THR A N 1
ATOM 1625 C CA . THR A 1 201 ? -11.169 -7.311 -6.773 1.00 71.38 201 THR A CA 1
ATOM 1626 C C . THR A 1 201 ? -9.851 -8.001 -7.151 1.00 71.38 201 THR A C 1
ATOM 1628 O O . THR A 1 201 ? -9.436 -8.030 -8.309 1.00 71.38 201 THR A O 1
ATOM 1631 N N . THR A 1 202 ? -9.159 -8.596 -6.172 1.00 75.31 202 THR A N 1
ATOM 1632 C CA . THR A 1 202 ? -7.942 -9.397 -6.424 1.00 75.31 202 THR A CA 1
ATOM 1633 C C . THR A 1 202 ? -8.193 -10.583 -7.373 1.00 75.31 202 THR A C 1
ATOM 1635 O O . THR A 1 202 ? -7.371 -10.799 -8.265 1.00 75.31 202 THR A O 1
ATOM 1638 N N . PRO A 1 203 ? -9.318 -11.326 -7.273 1.00 77.00 203 PRO A N 1
ATOM 1639 C CA . PRO A 1 203 ? -9.671 -12.348 -8.258 1.00 77.00 203 PRO A CA 1
ATOM 1640 C C . PRO A 1 203 ? -9.866 -11.795 -9.672 1.00 77.00 203 PRO A C 1
ATOM 1642 O O . PRO A 1 203 ? -9.414 -12.426 -10.621 1.00 77.00 203 PRO A O 1
ATOM 1645 N N . GLU A 1 204 ? -10.475 -10.615 -9.834 1.00 79.94 204 GLU A N 1
ATOM 1646 C CA . GLU A 1 204 ? -10.605 -9.958 -11.144 1.00 79.94 204 GLU A CA 1
ATOM 1647 C C . GLU A 1 204 ? -9.244 -9.603 -11.745 1.00 79.94 204 GLU A C 1
ATOM 1649 O O . GLU A 1 204 ? -9.029 -9.825 -12.934 1.00 79.94 204 GLU A O 1
ATOM 1654 N N . ILE A 1 205 ? -8.306 -9.107 -10.932 1.00 83.69 205 ILE A N 1
ATOM 1655 C CA . ILE A 1 205 ? -6.933 -8.832 -11.376 1.00 83.69 205 ILE A CA 1
ATOM 1656 C C . ILE A 1 205 ? -6.250 -10.120 -11.833 1.00 83.69 205 ILE A C 1
ATOM 1658 O O . ILE A 1 205 ? -5.695 -10.156 -12.930 1.00 83.69 205 ILE A O 1
ATOM 1662 N N . ASN A 1 206 ? -6.331 -11.186 -11.035 1.00 85.56 206 ASN A N 1
ATOM 1663 C CA . ASN A 1 206 ? -5.737 -12.475 -11.384 1.00 85.56 206 ASN A CA 1
ATOM 1664 C C . ASN A 1 206 ? -6.363 -13.045 -12.661 1.00 85.56 206 ASN A C 1
ATOM 1666 O O . ASN A 1 206 ? -5.648 -13.459 -13.569 1.00 85.56 206 ASN A O 1
ATOM 1670 N N . ASN A 1 207 ? -7.690 -13.001 -12.782 1.00 86.00 207 ASN A N 1
ATOM 1671 C CA . ASN A 1 207 ? -8.397 -13.462 -13.973 1.00 86.00 207 ASN A CA 1
ATOM 1672 C C . ASN A 1 207 ? -8.024 -12.638 -15.209 1.00 86.00 207 ASN A C 1
ATOM 1674 O O . ASN A 1 207 ? -7.766 -13.222 -16.259 1.00 86.00 207 ASN A O 1
ATOM 1678 N N . PHE A 1 208 ? -7.905 -11.314 -15.081 1.00 87.69 208 PHE A N 1
ATOM 1679 C CA . PHE A 1 208 ? -7.450 -10.446 -16.165 1.00 87.69 208 PHE A CA 1
ATOM 1680 C C . PHE A 1 208 ? -6.019 -10.781 -16.602 1.00 87.69 208 PHE A C 1
ATOM 1682 O O . PHE A 1 208 ? -5.738 -10.844 -17.798 1.00 87.69 208 PHE A O 1
ATOM 1689 N N . ILE A 1 209 ? -5.110 -11.033 -15.654 1.00 87.62 209 ILE A N 1
ATOM 1690 C CA . ILE A 1 209 ? -3.734 -11.448 -15.956 1.00 87.62 209 ILE A CA 1
ATOM 1691 C C . ILE A 1 209 ? -3.736 -12.777 -16.717 1.00 87.62 209 ILE A C 1
ATOM 1693 O O . ILE A 1 209 ? -3.119 -12.868 -17.779 1.00 87.62 209 ILE A O 1
ATOM 1697 N N . VAL A 1 210 ? -4.474 -13.780 -16.229 1.00 86.00 210 VAL A N 1
ATOM 1698 C CA . VAL A 1 210 ? -4.603 -15.088 -16.893 1.00 86.00 210 VAL A CA 1
ATOM 1699 C C . VAL A 1 210 ? -5.160 -14.935 -18.307 1.00 86.00 210 VAL A C 1
ATOM 1701 O O . VAL A 1 210 ? -4.616 -15.509 -19.246 1.00 86.00 210 VAL A O 1
ATOM 1704 N N . GLU A 1 211 ? -6.203 -14.126 -18.483 1.00 87.38 211 GLU A N 1
ATOM 1705 C CA . GLU A 1 211 ? -6.811 -13.865 -19.789 1.00 87.38 211 GLU A CA 1
ATOM 1706 C C . GLU A 1 211 ? -5.851 -13.196 -20.761 1.00 87.38 211 GLU A C 1
ATOM 1708 O O . GLU A 1 211 ? -5.827 -13.562 -21.931 1.00 87.38 211 GLU A O 1
ATOM 1713 N N . ARG A 1 212 ? -5.028 -12.253 -20.293 1.00 88.06 212 ARG A N 1
ATOM 1714 C CA . ARG A 1 212 ? -4.032 -11.589 -21.141 1.00 88.06 212 ARG A CA 1
ATOM 1715 C C . ARG A 1 212 ? -2.859 -12.494 -21.486 1.00 88.06 212 ARG A C 1
ATOM 1717 O O . ARG A 1 212 ? -2.347 -12.389 -22.593 1.00 88.06 212 ARG A O 1
ATOM 1724 N N . VAL A 1 213 ? -2.445 -13.392 -20.596 1.00 86.00 213 VAL A N 1
ATOM 1725 C CA . VAL A 1 213 ? -1.403 -14.385 -20.910 1.00 86.00 213 VAL A CA 1
ATOM 1726 C C . VAL A 1 213 ? -1.921 -15.437 -21.898 1.00 86.00 213 VAL A C 1
ATOM 1728 O O . VAL A 1 213 ? -1.176 -15.882 -22.762 1.00 86.00 213 VAL A O 1
ATOM 1731 N N . GLN A 1 214 ? -3.197 -15.817 -21.800 1.00 84.50 214 GLN A N 1
ATOM 1732 C CA . GLN A 1 214 ? -3.822 -16.829 -22.660 1.00 84.50 214 GLN A CA 1
ATOM 1733 C C . GLN A 1 214 ? -4.462 -16.258 -23.939 1.00 84.50 214 GLN A C 1
ATOM 1735 O O . GLN A 1 214 ? -4.966 -17.032 -24.755 1.00 84.50 214 GLN A O 1
ATOM 1740 N N . SER A 1 215 ? -4.479 -14.934 -24.127 1.00 84.81 215 SER A N 1
ATOM 1741 C CA . SER A 1 215 ? -5.154 -14.305 -25.265 1.00 84.81 215 SER A CA 1
ATOM 1742 C C . SER A 1 215 ? -4.449 -14.590 -26.589 1.00 84.81 215 SER A C 1
ATOM 1744 O O . SER A 1 215 ? -3.221 -14.589 -26.676 1.00 84.81 215 SER A O 1
ATOM 1746 N N . ASP A 1 216 ? -5.240 -14.741 -27.655 1.00 76.69 216 ASP A N 1
ATOM 1747 C CA . ASP A 1 216 ? -4.724 -14.941 -29.015 1.00 76.69 216 ASP A CA 1
ATOM 1748 C C . ASP A 1 216 ? -3.813 -13.794 -29.476 1.00 76.69 216 ASP A C 1
ATOM 1750 O O . ASP A 1 216 ? -2.826 -14.029 -30.166 1.00 76.69 216 ASP A O 1
ATOM 1754 N N . GLU A 1 217 ? -4.091 -12.565 -29.032 1.00 79.19 217 GLU A N 1
ATOM 1755 C CA . GLU A 1 217 ? -3.300 -11.368 -29.346 1.00 79.19 217 GLU A CA 1
ATOM 1756 C C . GLU A 1 217 ? -1.866 -11.421 -28.796 1.00 79.19 217 GLU A C 1
ATOM 1758 O O . GLU A 1 217 ? -0.960 -10.836 -29.386 1.00 79.19 217 GLU A O 1
ATOM 1763 N N . ASN A 1 218 ? -1.651 -12.107 -27.669 1.00 84.38 218 ASN A N 1
ATOM 1764 C CA . ASN A 1 218 ? -0.349 -12.180 -27.003 1.00 84.38 218 ASN A CA 1
ATOM 1765 C C . ASN A 1 218 ? 0.355 -13.526 -27.210 1.00 84.38 218 ASN A C 1
ATOM 1767 O O . ASN A 1 218 ? 1.456 -13.711 -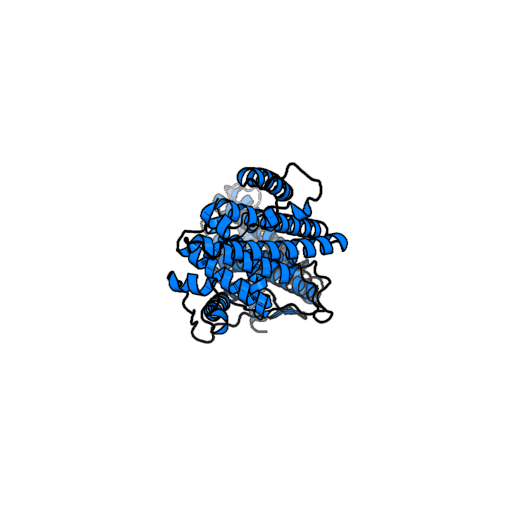26.694 1.00 84.38 218 ASN A O 1
ATOM 1771 N N . LYS A 1 219 ? -0.227 -14.451 -27.987 1.00 79.00 219 LYS A N 1
ATOM 1772 C CA . LYS A 1 219 ? 0.396 -15.750 -28.295 1.00 79.00 219 LYS A CA 1
ATOM 1773 C C . LYS A 1 219 ? 1.773 -15.610 -28.928 1.00 79.00 219 LYS A C 1
ATOM 1775 O O . LYS A 1 219 ? 2.629 -16.462 -28.709 1.00 79.00 219 LYS A O 1
ATOM 1780 N N . ASP A 1 220 ? 1.991 -14.541 -29.690 1.00 84.00 220 ASP A N 1
ATOM 1781 C CA . ASP A 1 220 ? 3.270 -14.263 -30.335 1.00 84.00 220 ASP A CA 1
ATOM 1782 C C . ASP A 1 220 ? 4.268 -13.491 -29.474 1.00 84.00 220 ASP A C 1
ATOM 1784 O O . ASP A 1 220 ? 5.434 -13.372 -29.857 1.00 84.00 220 ASP A O 1
ATOM 1788 N N . ASP A 1 221 ? 3.852 -13.020 -28.298 1.00 91.19 221 ASP A N 1
ATOM 1789 C CA . ASP A 1 221 ? 4.727 -12.296 -27.392 1.00 91.19 221 ASP A CA 1
ATOM 1790 C C . ASP A 1 221 ? 5.795 -13.226 -26.804 1.00 91.19 221 ASP A C 1
ATOM 1792 O O . ASP A 1 221 ? 5.503 -14.259 -26.198 1.00 91.19 221 ASP A O 1
ATOM 1796 N N . GLU A 1 222 ? 7.060 -12.845 -26.965 1.00 91.19 222 GLU A N 1
ATOM 1797 C CA . GLU A 1 222 ? 8.201 -13.643 -26.518 1.00 91.19 222 GLU A CA 1
ATOM 1798 C C . GLU A 1 222 ? 8.176 -13.907 -25.005 1.00 91.19 222 GLU A C 1
ATOM 1800 O O . GLU A 1 222 ? 8.543 -14.995 -24.566 1.00 91.19 222 GLU A O 1
ATOM 1805 N N . LEU A 1 223 ? 7.702 -12.948 -24.198 1.00 91.38 223 LEU A N 1
ATOM 1806 C CA . LEU A 1 223 ? 7.609 -13.137 -22.751 1.00 91.38 223 LEU A CA 1
ATOM 1807 C C . LEU A 1 223 ? 6.561 -14.200 -22.411 1.00 91.38 223 LEU A C 1
ATOM 1809 O O . LEU A 1 223 ? 6.807 -15.032 -21.546 1.00 91.38 223 LEU A O 1
ATOM 1813 N N . VAL A 1 224 ? 5.422 -14.201 -23.107 1.00 90.25 224 VAL A N 1
ATOM 1814 C CA . VAL A 1 224 ? 4.353 -15.190 -22.903 1.00 90.25 224 VAL A CA 1
ATOM 1815 C C . VAL A 1 224 ? 4.833 -16.590 -23.268 1.00 90.25 224 VAL A C 1
ATOM 1817 O O . VAL A 1 224 ? 4.655 -17.505 -22.466 1.00 90.25 224 VAL A O 1
ATOM 1820 N N . LYS A 1 225 ? 5.509 -16.747 -24.415 1.00 90.81 225 LYS A N 1
ATOM 1821 C CA . LYS A 1 225 ? 6.105 -18.030 -24.831 1.00 90.81 225 LYS A CA 1
ATOM 1822 C C . LYS A 1 225 ? 7.052 -18.569 -23.757 1.00 90.81 225 LYS A C 1
ATOM 1824 O O . LYS A 1 225 ? 6.868 -19.682 -23.279 1.00 90.81 225 LYS A O 1
ATOM 1829 N N . LEU A 1 226 ? 7.981 -17.734 -23.281 1.00 89.31 226 LEU A N 1
ATOM 1830 C CA . LEU A 1 226 ? 8.928 -18.126 -22.233 1.00 89.31 226 LEU A CA 1
ATOM 1831 C C . LEU A 1 226 ? 8.249 -18.505 -20.912 1.00 89.31 226 LEU A C 1
ATOM 1833 O O . LEU A 1 226 ? 8.714 -19.424 -20.242 1.00 89.31 226 LEU A O 1
ATOM 1837 N N . LEU A 1 227 ? 7.175 -17.819 -20.514 1.00 88.81 227 LEU A N 1
ATOM 1838 C CA . LEU A 1 227 ? 6.445 -18.152 -19.289 1.00 88.81 227 LEU A CA 1
ATOM 1839 C C . LEU A 1 227 ? 5.729 -19.501 -19.412 1.00 88.81 227 LEU A C 1
ATOM 1841 O O . LEU A 1 227 ? 5.869 -20.346 -18.527 1.00 88.81 227 LEU A O 1
ATOM 1845 N N . LEU A 1 228 ? 5.002 -19.718 -20.510 1.00 87.44 228 LEU A N 1
ATOM 1846 C CA . LEU A 1 228 ? 4.255 -20.955 -20.751 1.00 87.44 228 LEU A CA 1
ATOM 1847 C C . LEU A 1 228 ? 5.190 -22.167 -20.883 1.00 87.44 228 LEU A C 1
ATOM 1849 O O . LEU A 1 228 ? 4.955 -23.184 -20.229 1.00 87.44 228 LEU A O 1
ATOM 1853 N N . ASP A 1 229 ? 6.290 -22.034 -21.630 1.00 88.31 229 ASP A N 1
ATOM 1854 C CA . ASP A 1 229 ? 7.288 -23.099 -21.813 1.00 88.31 229 ASP A CA 1
ATOM 1855 C C . ASP A 1 229 ? 7.973 -23.495 -20.493 1.00 88.31 229 ASP A C 1
ATOM 1857 O O . ASP A 1 229 ? 8.382 -24.641 -20.313 1.00 88.31 229 ASP A O 1
ATOM 1861 N N . ASN A 1 230 ? 8.069 -22.561 -19.540 1.00 87.62 230 ASN A N 1
ATOM 1862 C CA . ASN A 1 230 ? 8.683 -22.778 -18.228 1.00 87.62 230 ASN A CA 1
ATOM 1863 C C . ASN A 1 230 ? 7.647 -22.988 -17.109 1.00 87.62 230 ASN A C 1
ATOM 1865 O O . ASN A 1 230 ? 7.917 -22.689 -15.943 1.00 87.62 230 ASN A O 1
ATOM 1869 N N . GLY A 1 231 ? 6.466 -23.515 -17.449 1.00 79.50 231 GLY A N 1
ATOM 1870 C CA . GLY A 1 231 ? 5.506 -24.045 -16.479 1.00 79.50 231 GLY A CA 1
ATOM 1871 C C . GLY A 1 231 ? 4.652 -23.000 -15.762 1.00 79.50 231 GLY A C 1
ATOM 1872 O O . GLY A 1 231 ? 4.188 -23.264 -14.651 1.00 79.50 231 GLY A O 1
ATOM 1873 N N . PHE A 1 232 ? 4.440 -21.821 -16.358 1.00 81.69 232 PHE A N 1
ATOM 1874 C CA . PHE A 1 232 ? 3.507 -20.831 -15.819 1.00 81.69 232 PHE A CA 1
ATOM 1875 C C . PHE A 1 232 ? 2.090 -21.407 -15.726 1.00 81.69 232 PHE A C 1
ATOM 1877 O O . PHE A 1 232 ? 1.437 -21.660 -16.736 1.00 81.69 232 PHE A O 1
ATOM 1884 N N . ASN A 1 233 ? 1.606 -21.585 -14.496 1.00 72.06 233 ASN A N 1
ATOM 1885 C CA . ASN A 1 233 ? 0.298 -22.161 -14.200 1.00 72.06 233 ASN A CA 1
ATOM 1886 C C . ASN A 1 233 ? -0.472 -21.267 -13.229 1.00 72.06 233 ASN A C 1
ATOM 1888 O O . ASN A 1 233 ? -0.635 -21.590 -12.052 1.00 72.06 233 ASN A O 1
ATOM 1892 N N . MET A 1 234 ? -0.975 -20.142 -13.731 1.00 70.69 234 MET A N 1
ATOM 1893 C CA . MET A 1 234 ? -1.954 -19.352 -12.997 1.00 70.69 234 MET A CA 1
ATOM 1894 C C . MET A 1 234 ? -3.362 -19.818 -13.377 1.00 70.69 234 MET A C 1
ATOM 1896 O O . MET A 1 234 ? -3.767 -19.759 -14.538 1.00 70.69 234 MET A O 1
ATOM 1900 N N . LYS A 1 235 ? -4.104 -20.342 -12.399 1.00 73.44 235 LYS A N 1
ATOM 1901 C CA . LYS A 1 235 ? -5.482 -20.802 -12.606 1.00 73.44 235 LYS A CA 1
ATOM 1902 C C . LYS A 1 235 ? -6.432 -19.616 -12.502 1.00 73.44 235 LYS A C 1
ATOM 1904 O O . LYS A 1 235 ? -6.295 -18.810 -11.583 1.00 73.44 235 LYS A O 1
ATOM 1909 N N . LYS A 1 236 ? -7.421 -19.549 -13.402 1.00 72.25 236 LYS A N 1
ATOM 1910 C CA . LYS A 1 236 ? -8.555 -18.637 -13.220 1.00 72.25 236 LYS A CA 1
ATOM 1911 C C . LYS A 1 236 ? -9.207 -18.948 -11.879 1.00 72.25 236 LYS A C 1
ATOM 1913 O O . LYS A 1 236 ? -9.529 -20.102 -11.590 1.00 72.25 236 LYS A O 1
ATOM 1918 N N . ILE A 1 237 ? -9.384 -17.918 -11.070 1.00 71.50 237 ILE A N 1
ATOM 1919 C CA . ILE A 1 237 ? -10.130 -18.013 -9.829 1.00 71.50 237 ILE A CA 1
ATOM 1920 C C . ILE A 1 237 ? -11.597 -17.886 -10.230 1.00 71.50 237 ILE A C 1
ATOM 1922 O O . ILE A 1 237 ? -12.109 -16.787 -10.440 1.00 71.50 237 ILE A O 1
ATOM 1926 N N . THR A 1 238 ? -12.265 -19.026 -10.397 1.00 48.81 238 THR A N 1
ATOM 1927 C CA . THR A 1 238 ? -13.726 -19.083 -10.457 1.00 48.81 238 THR A CA 1
ATOM 1928 C C . THR A 1 238 ? -14.255 -18.881 -9.048 1.00 48.81 238 THR A C 1
ATOM 1930 O O . THR A 1 238 ? -14.414 -19.838 -8.293 1.00 48.81 238 THR A O 1
ATOM 1933 N N . THR A 1 239 ? -14.513 -17.631 -8.678 1.00 43.56 239 THR A N 1
ATOM 1934 C CA . THR A 1 239 ? -15.508 -17.358 -7.647 1.00 43.56 239 THR A CA 1
ATOM 1935 C C . THR A 1 239 ? -16.858 -17.749 -8.237 1.00 43.56 239 THR A C 1
ATOM 1937 O O . THR A 1 239 ? -17.313 -17.163 -9.220 1.00 43.56 239 THR A O 1
ATOM 1940 N N . SER A 1 240 ? -17.462 -18.806 -7.698 1.00 38.34 240 SER A N 1
ATOM 1941 C CA . SER A 1 240 ? -18.887 -19.071 -7.872 1.00 38.34 240 SER A CA 1
ATOM 1942 C C . SER A 1 240 ? -19.654 -17.786 -7.553 1.00 38.34 240 SER A C 1
ATOM 1944 O O . SER A 1 240 ? -19.455 -17.226 -6.484 1.00 38.34 240 SER A O 1
ATOM 1946 N N . THR A 1 241 ? -20.425 -17.312 -8.533 1.00 41.50 241 THR A N 1
ATOM 1947 C CA . THR A 1 241 ? -21.616 -16.447 -8.434 1.00 41.50 241 THR A CA 1
ATOM 1948 C C . THR A 1 241 ? -21.796 -15.592 -7.169 1.00 41.50 241 THR A C 1
ATOM 1950 O O . THR A 1 241 ? -22.000 -16.113 -6.085 1.00 41.50 241 THR A O 1
ATOM 1953 N N . GLU A 1 242 ? -21.912 -14.275 -7.375 1.00 36.06 242 GLU A N 1
ATOM 1954 C CA . GLU A 1 242 ? -22.778 -13.376 -6.582 1.00 36.06 242 GLU A CA 1
ATOM 1955 C C . GLU A 1 242 ? -22.421 -13.039 -5.125 1.00 36.06 242 GLU A C 1
ATOM 1957 O O . GLU A 1 242 ? -23.197 -12.338 -4.477 1.00 36.06 242 GLU A O 1
ATOM 1962 N N . ASP A 1 243 ? -21.235 -13.372 -4.625 1.00 35.81 243 ASP A N 1
ATOM 1963 C CA . ASP A 1 243 ? -20.837 -12.887 -3.298 1.00 35.81 243 ASP A CA 1
ATOM 1964 C C . ASP A 1 243 ? -20.300 -11.445 -3.353 1.00 35.81 243 ASP A C 1
ATOM 1966 O O . ASP A 1 243 ? -19.133 -11.184 -3.637 1.00 35.81 243 ASP A O 1
ATOM 1970 N N . GLN A 1 244 ? -21.230 -10.523 -3.084 1.00 43.00 244 GLN A N 1
ATOM 1971 C CA . GLN A 1 244 ? -21.052 -9.141 -2.624 1.00 43.00 244 GLN A CA 1
ATOM 1972 C C . GLN A 1 244 ? -20.184 -8.256 -3.530 1.00 43.00 244 GLN A C 1
ATOM 1974 O O . GLN A 1 244 ? -18.977 -8.096 -3.362 1.00 43.00 244 GLN A O 1
ATOM 1979 N N . LYS A 1 245 ? -20.843 -7.588 -4.490 1.00 45.34 245 LYS A N 1
ATOM 1980 C CA . LYS A 1 245 ? -20.298 -6.357 -5.072 1.00 45.34 245 LYS A CA 1
ATOM 1981 C C . LYS A 1 245 ? -20.062 -5.377 -3.926 1.00 45.34 245 LYS A C 1
ATOM 1983 O O . LYS A 1 245 ? -21.030 -4.794 -3.440 1.00 45.34 245 LYS A O 1
ATOM 1988 N N . ALA A 1 246 ? -18.799 -5.192 -3.548 1.00 52.72 246 ALA A N 1
ATOM 1989 C CA . ALA A 1 246 ? -18.415 -4.188 -2.573 1.00 52.72 246 ALA A CA 1
ATOM 1990 C C . ALA A 1 246 ? -19.077 -2.855 -2.915 1.00 52.72 246 ALA A C 1
ATOM 1992 O O . ALA A 1 246 ? -19.036 -2.414 -4.070 1.00 52.72 246 ALA A O 1
ATOM 1993 N N . THR A 1 247 ? -19.736 -2.240 -1.934 1.00 57.34 247 THR A N 1
ATOM 1994 C CA . THR A 1 247 ? -20.428 -0.961 -2.111 1.00 57.34 247 THR A CA 1
ATOM 1995 C C . THR A 1 247 ? -19.449 0.077 -2.641 1.00 57.34 247 THR A C 1
ATOM 1997 O O . THR A 1 247 ? -18.606 0.594 -1.916 1.00 57.34 247 THR A O 1
ATOM 2000 N N . THR A 1 248 ? -19.565 0.393 -3.930 1.00 66.94 248 THR A N 1
ATOM 2001 C CA . THR A 1 248 ? -18.730 1.405 -4.586 1.00 66.94 248 THR A CA 1
ATOM 2002 C C . THR A 1 248 ? -19.141 2.822 -4.208 1.00 66.94 248 THR A C 1
ATOM 2004 O O . THR A 1 248 ? -18.422 3.757 -4.533 1.00 66.94 248 THR A O 1
ATOM 2007 N N . ASN A 1 249 ? -20.291 2.991 -3.551 1.00 76.94 249 ASN A N 1
ATOM 2008 C CA . ASN A 1 249 ? -20.822 4.276 -3.118 1.00 76.94 249 ASN A CA 1
ATOM 2009 C C . ASN A 1 249 ? -21.149 4.225 -1.624 1.00 76.94 249 ASN A C 1
ATOM 2011 O O . ASN A 1 249 ? -21.709 3.239 -1.143 1.00 76.94 249 ASN A O 1
ATOM 2015 N N . ILE A 1 250 ? -20.832 5.307 -0.923 1.00 83.38 250 ILE A N 1
ATOM 2016 C CA . ILE A 1 250 ? -21.188 5.546 0.469 1.00 83.38 250 ILE A CA 1
ATOM 2017 C C . ILE A 1 250 ? -22.229 6.656 0.490 1.00 83.38 250 ILE A C 1
ATOM 2019 O O . ILE A 1 250 ? -21.991 7.741 -0.037 1.00 83.38 250 ILE A O 1
ATOM 2023 N N . ASN A 1 251 ? -23.347 6.395 1.158 1.00 80.69 251 ASN A N 1
ATOM 2024 C CA . ASN A 1 251 ? -24.287 7.438 1.543 1.00 80.69 251 ASN A CA 1
ATOM 2025 C C . ASN A 1 251 ? -23.946 7.872 2.966 1.00 80.69 251 ASN A C 1
ATOM 2027 O O . ASN A 1 251 ? -24.018 7.069 3.899 1.00 80.69 251 ASN A O 1
ATOM 2031 N N . TRP A 1 252 ? -23.568 9.132 3.131 1.00 80.38 252 TRP A N 1
ATOM 2032 C CA . TRP A 1 252 ? -23.301 9.716 4.431 1.00 80.38 252 TRP A CA 1
ATOM 2033 C C . TRP A 1 252 ? -24.090 11.010 4.584 1.00 80.38 252 TRP A C 1
ATOM 2035 O O . TRP A 1 252 ? -23.752 12.033 3.994 1.00 80.38 252 TRP A O 1
ATOM 2045 N N . ARG A 1 253 ? -25.161 10.952 5.388 1.00 75.25 253 ARG A N 1
ATOM 2046 C CA . ARG A 1 253 ? -26.114 12.062 5.559 1.00 75.25 253 ARG A CA 1
ATOM 2047 C C . ARG A 1 253 ? -26.652 12.504 4.185 1.00 75.25 253 ARG A C 1
ATOM 2049 O O . ARG A 1 253 ? -27.128 11.663 3.428 1.00 75.25 253 ARG A O 1
ATOM 2056 N N . SER A 1 254 ? -26.572 13.793 3.859 1.00 73.56 254 SER A N 1
ATOM 2057 C CA . SER A 1 254 ? -26.965 14.364 2.564 1.00 73.56 254 SER A CA 1
ATOM 2058 C C . SER A 1 254 ? -25.950 14.127 1.440 1.00 73.56 254 SER A C 1
ATOM 2060 O O . SER A 1 254 ? -26.207 14.514 0.302 1.00 73.56 254 SER A O 1
ATOM 2062 N N . PHE A 1 255 ? -24.800 13.519 1.739 1.00 79.19 255 PHE A N 1
ATOM 2063 C CA . PHE A 1 255 ? -23.712 13.325 0.789 1.00 79.19 255 PHE A CA 1
ATOM 2064 C C . PHE A 1 255 ? -23.689 11.898 0.240 1.00 79.19 255 PHE A C 1
ATOM 2066 O O . PHE A 1 255 ? -23.927 10.922 0.954 1.00 79.19 255 PHE A O 1
ATOM 2073 N N . ASN A 1 256 ? -23.350 11.775 -1.041 1.00 79.81 256 ASN A N 1
ATOM 2074 C CA . ASN A 1 256 ? -23.095 10.499 -1.698 1.00 79.81 256 ASN A CA 1
ATOM 2075 C C . ASN A 1 256 ? -21.702 10.556 -2.319 1.00 79.81 256 ASN A C 1
ATOM 2077 O O . ASN A 1 256 ? -21.454 11.380 -3.199 1.00 79.81 256 ASN A O 1
ATOM 2081 N N . ALA A 1 257 ? -20.802 9.695 -1.851 1.00 82.25 257 ALA A N 1
ATOM 2082 C CA . ALA A 1 257 ? -19.429 9.643 -2.327 1.00 82.25 257 ALA A CA 1
ATOM 2083 C C . ALA A 1 257 ? -19.111 8.282 -2.935 1.00 82.25 257 ALA A C 1
ATOM 2085 O O . ALA A 1 257 ? -19.393 7.229 -2.362 1.00 82.25 257 ALA A O 1
ATOM 2086 N N . LYS A 1 258 ? -18.466 8.310 -4.099 1.00 81.38 258 LYS A N 1
ATOM 2087 C CA . LYS A 1 258 ? -18.007 7.109 -4.790 1.00 81.38 258 LYS A CA 1
ATOM 2088 C C . LYS A 1 258 ? -16.595 6.746 -4.343 1.00 81.38 258 LYS A C 1
ATOM 2090 O O . LYS A 1 258 ? -15.666 7.529 -4.529 1.00 81.38 258 LYS A O 1
ATOM 2095 N N . ILE A 1 259 ? -16.427 5.539 -3.815 1.00 79.69 259 ILE A N 1
ATOM 2096 C CA . ILE A 1 259 ? -15.124 4.983 -3.457 1.00 79.69 259 ILE A CA 1
ATOM 2097 C C . ILE A 1 259 ? -14.393 4.581 -4.740 1.00 79.69 259 ILE A C 1
ATOM 2099 O O . ILE A 1 259 ? -14.856 3.725 -5.497 1.00 79.69 259 ILE A O 1
ATOM 2103 N N . ILE A 1 260 ? -13.245 5.213 -4.990 1.00 72.88 260 ILE A N 1
ATOM 2104 C CA . ILE A 1 260 ? -12.391 4.922 -6.151 1.00 72.88 260 ILE A CA 1
ATOM 2105 C C . ILE A 1 260 ? -11.481 3.720 -5.862 1.00 72.88 260 ILE A C 1
ATOM 2107 O O . ILE A 1 260 ? -11.287 2.870 -6.732 1.00 72.88 260 ILE A O 1
ATOM 2111 N N . ASP A 1 261 ? -10.932 3.629 -4.645 1.00 73.94 261 ASP A N 1
ATOM 2112 C CA . ASP A 1 261 ? -10.061 2.520 -4.253 1.00 73.94 261 ASP A CA 1
ATOM 2113 C C . ASP A 1 261 ? -10.873 1.313 -3.765 1.00 73.94 261 ASP A C 1
ATOM 2115 O O . ASP A 1 261 ? -11.510 1.322 -2.711 1.00 73.94 261 ASP A O 1
ATOM 2119 N N . ALA A 1 262 ? -10.809 0.231 -4.531 1.00 74.19 262 ALA A N 1
ATOM 2120 C CA . ALA A 1 262 ? -11.492 -1.010 -4.217 1.00 74.19 262 ALA A CA 1
ATOM 2121 C C . ALA A 1 262 ? -10.988 -1.705 -2.940 1.00 74.19 262 ALA A C 1
ATOM 2123 O O . ALA A 1 262 ? -11.759 -2.407 -2.292 1.00 74.19 262 ALA A O 1
ATOM 2124 N N . GLU A 1 263 ? -9.725 -1.507 -2.545 1.00 75.19 263 GLU A N 1
ATOM 2125 C CA . GLU A 1 263 ? -9.223 -2.042 -1.269 1.00 75.19 263 GLU A CA 1
ATOM 2126 C C . GLU A 1 263 ? -9.835 -1.294 -0.084 1.00 75.19 263 GLU A C 1
ATOM 2128 O O . GLU A 1 263 ? -10.180 -1.917 0.920 1.00 75.19 263 GLU A O 1
ATOM 2133 N N . VAL A 1 264 ? -10.051 0.021 -0.224 1.00 84.06 264 VAL A N 1
ATOM 2134 C CA . VAL A 1 264 ? -10.799 0.811 0.764 1.00 84.06 264 VAL A CA 1
ATOM 2135 C C . VAL A 1 264 ? -12.234 0.298 0.847 1.00 84.06 264 VAL A C 1
ATOM 2137 O O . VAL A 1 264 ? -12.697 0.013 1.947 1.00 84.06 264 VAL A O 1
ATOM 2140 N N . ALA A 1 265 ? -12.906 0.093 -0.292 1.00 84.75 265 ALA A N 1
ATOM 2141 C CA . ALA A 1 265 ? -14.268 -0.448 -0.324 1.00 84.75 265 ALA A CA 1
ATOM 2142 C C . ALA A 1 265 ? -14.359 -1.832 0.346 1.00 84.75 265 ALA A C 1
ATOM 2144 O O . ALA A 1 265 ? -15.243 -2.063 1.167 1.00 84.75 265 ALA A O 1
ATOM 2145 N N . GLN A 1 266 ? -13.407 -2.724 0.061 1.00 83.75 266 GLN A N 1
ATOM 2146 C CA . GLN A 1 266 ? -13.369 -4.070 0.629 1.00 83.75 266 GLN A CA 1
ATOM 2147 C C . GLN A 1 266 ? -13.124 -4.058 2.145 1.00 83.75 266 GLN A C 1
ATOM 2149 O O . GLN A 1 266 ? -13.811 -4.761 2.886 1.00 83.75 266 GLN A O 1
ATOM 2154 N N . PHE A 1 267 ? -12.141 -3.293 2.633 1.00 87.12 267 PHE A N 1
ATOM 2155 C CA . PHE A 1 267 ? -11.874 -3.211 4.073 1.00 87.12 267 PHE A CA 1
ATOM 2156 C C . PHE A 1 267 ? -13.014 -2.529 4.830 1.00 87.12 267 PHE A C 1
ATOM 2158 O O . PHE A 1 267 ? -13.343 -2.958 5.938 1.00 87.12 267 PHE A O 1
ATOM 2165 N N . LEU A 1 268 ? -13.636 -1.515 4.222 1.00 87.94 268 LEU A N 1
ATOM 2166 C CA . LEU A 1 268 ? -14.812 -0.846 4.762 1.00 87.94 268 LEU A CA 1
ATOM 2167 C C . LEU A 1 268 ? -15.978 -1.830 4.901 1.00 87.94 268 LEU A C 1
ATOM 2169 O O . LEU A 1 268 ? -16.514 -1.971 5.993 1.00 87.94 268 LEU A O 1
ATOM 2173 N N . GLU A 1 269 ? -16.327 -2.559 3.841 1.00 86.75 269 GLU A N 1
ATOM 2174 C CA . GLU A 1 269 ? -17.419 -3.538 3.856 1.00 86.75 269 GLU A CA 1
ATOM 2175 C C . GLU A 1 269 ? -17.172 -4.652 4.881 1.00 86.75 269 GLU A C 1
ATOM 2177 O O . GLU A 1 269 ? -18.037 -4.920 5.713 1.00 86.75 269 GLU A O 1
ATOM 2182 N N . GLN A 1 270 ? -15.960 -5.221 4.908 1.00 86.75 270 GLN A N 1
ATOM 2183 C CA . GLN A 1 270 ? -15.571 -6.226 5.906 1.00 86.75 270 GLN A CA 1
ATOM 2184 C C . GLN A 1 270 ? -15.656 -5.704 7.344 1.00 86.75 270 GLN A C 1
ATOM 2186 O O . GLN A 1 270 ? -15.918 -6.476 8.263 1.00 86.75 270 GLN A O 1
ATOM 2191 N N . GLY A 1 271 ? -15.369 -4.420 7.567 1.00 86.94 271 GLY A N 1
ATOM 2192 C CA . GLY A 1 271 ? -15.522 -3.794 8.877 1.00 86.94 271 GLY A CA 1
ATOM 2193 C C . GLY A 1 271 ? -16.993 -3.583 9.231 1.00 86.94 271 GLY A C 1
ATOM 2194 O O . GLY A 1 271 ? -17.428 -3.929 10.330 1.00 86.94 271 GLY A O 1
ATOM 2195 N N . LEU A 1 272 ? -17.773 -3.038 8.296 1.00 86.50 272 LEU A N 1
ATOM 2196 C CA . LEU A 1 272 ? -19.177 -2.693 8.501 1.00 86.50 272 LEU A CA 1
ATOM 2197 C C . LEU A 1 272 ? -20.072 -3.923 8.687 1.00 86.50 272 LEU A C 1
ATOM 2199 O O . LEU A 1 272 ? -20.999 -3.849 9.495 1.00 86.50 272 LEU A O 1
ATOM 2203 N N . SER A 1 273 ? -19.758 -5.045 8.032 1.00 87.38 273 SER A N 1
ATOM 2204 C CA . SER A 1 273 ? -20.494 -6.311 8.148 1.00 87.38 273 SER A CA 1
ATOM 2205 C C . SER A 1 273 ? -20.353 -6.981 9.521 1.00 87.38 273 SER A C 1
ATOM 2207 O O . SER A 1 273 ? -21.158 -7.838 9.887 1.00 87.38 273 SER A O 1
ATOM 2209 N N . ILE A 1 274 ? -19.326 -6.624 10.299 1.00 86.69 274 ILE A N 1
ATOM 2210 C CA . ILE A 1 274 ? -19.132 -7.143 11.656 1.00 86.69 274 ILE A CA 1
ATOM 2211 C C . ILE A 1 274 ? -20.027 -6.344 12.599 1.00 86.69 274 ILE A C 1
ATOM 2213 O O . ILE A 1 274 ? -19.666 -5.236 12.981 1.00 86.69 274 ILE A O 1
ATOM 2217 N N . HIS A 1 275 ? -21.160 -6.896 13.024 1.00 84.56 275 HIS A N 1
ATOM 2218 C CA . HIS A 1 275 ? -21.995 -6.304 14.075 1.00 84.56 275 HIS A CA 1
ATOM 2219 C C . HIS A 1 275 ? -21.501 -6.770 15.454 1.00 84.56 275 HIS A C 1
ATOM 2221 O O . HIS A 1 275 ? -21.742 -7.924 15.821 1.00 84.56 275 HIS A O 1
ATOM 2227 N N . PRO A 1 276 ? -20.762 -5.938 16.215 1.00 82.12 276 PRO A N 1
ATOM 2228 C CA . PRO A 1 276 ? -20.080 -6.415 17.407 1.00 82.12 276 PRO A CA 1
ATOM 2229 C C . PRO A 1 276 ? -21.062 -6.622 18.562 1.00 82.12 276 PRO A C 1
ATOM 2231 O O . PRO A 1 276 ? -21.844 -5.740 18.901 1.00 82.12 276 PRO A O 1
ATOM 2234 N N . THR A 1 277 ? -20.970 -7.784 19.195 1.00 79.50 277 THR A N 1
ATOM 2235 C CA . THR A 1 277 ? -21.641 -8.128 20.461 1.00 79.50 277 THR A CA 1
ATOM 2236 C C . THR A 1 277 ? -20.632 -8.502 21.550 1.00 79.50 277 THR A C 1
ATOM 2238 O O . THR A 1 277 ? -20.960 -8.515 22.732 1.00 79.50 277 THR A O 1
ATOM 2241 N N . GLN A 1 278 ? -19.386 -8.792 21.159 1.00 80.81 278 GLN A N 1
ATOM 2242 C CA . GLN A 1 278 ? -18.280 -9.148 22.046 1.00 80.81 278 GLN A CA 1
ATOM 2243 C C . GLN A 1 278 ? -17.064 -8.241 21.820 1.00 80.81 278 GLN A C 1
ATOM 2245 O O . GLN A 1 278 ? -16.820 -7.763 20.712 1.00 80.81 278 GLN A O 1
ATOM 2250 N N . ILE A 1 279 ? -16.233 -8.082 22.857 1.00 80.19 279 ILE A N 1
ATOM 2251 C CA . ILE A 1 279 ? -15.009 -7.253 22.837 1.00 80.19 279 ILE A CA 1
ATOM 2252 C C . ILE A 1 279 ? -14.070 -7.632 21.676 1.00 80.19 279 ILE A C 1
ATOM 2254 O O . ILE A 1 279 ? -13.496 -6.761 21.026 1.00 80.19 279 ILE A O 1
ATOM 2258 N N . THR A 1 280 ? -13.937 -8.924 21.368 1.00 86.12 280 THR A N 1
ATOM 2259 C CA . THR A 1 280 ? -13.092 -9.424 20.268 1.00 86.12 280 THR A CA 1
ATOM 2260 C C . THR A 1 280 ? -13.562 -8.936 18.897 1.00 86.12 280 THR A C 1
ATOM 2262 O O . THR A 1 280 ? -12.738 -8.569 18.060 1.00 86.12 280 THR A O 1
ATOM 2265 N N . GLN A 1 281 ? -14.877 -8.872 18.683 1.00 87.94 281 GLN A N 1
ATOM 2266 C CA . GLN A 1 281 ? -15.484 -8.407 17.436 1.00 87.94 281 GLN A CA 1
ATOM 2267 C C . GLN A 1 281 ? -15.296 -6.898 17.249 1.00 87.94 281 GLN A C 1
ATOM 2269 O O . GLN A 1 281 ? -15.046 -6.455 16.130 1.00 87.94 281 GLN A O 1
ATOM 2274 N N . TYR A 1 282 ? -15.321 -6.113 18.335 1.00 88.06 282 TYR A N 1
ATOM 2275 C CA . TYR A 1 282 ? -14.974 -4.690 18.279 1.00 88.06 282 TYR A CA 1
ATOM 2276 C C . TYR A 1 282 ? -13.540 -4.484 17.786 1.00 88.06 282 TYR A C 1
ATOM 2278 O O . TYR A 1 282 ? -13.308 -3.671 16.896 1.00 88.06 282 TYR A O 1
ATOM 2286 N N . THR A 1 283 ? -12.578 -5.250 18.308 1.00 89.81 283 THR A N 1
ATOM 2287 C CA . THR A 1 283 ? -11.174 -5.177 17.869 1.00 89.81 283 THR A CA 1
ATOM 2288 C C . THR A 1 283 ? -11.011 -5.571 16.401 1.00 89.81 283 THR A C 1
ATOM 2290 O O . THR A 1 283 ? -10.267 -4.923 15.668 1.00 89.81 283 THR A O 1
ATOM 2293 N N . GLN A 1 284 ? -11.724 -6.606 15.946 1.00 90.25 284 GLN A N 1
ATOM 2294 C CA . GLN A 1 284 ? -11.708 -7.018 14.539 1.00 90.25 284 GLN A CA 1
ATOM 2295 C C . GLN A 1 284 ? -12.284 -5.932 13.622 1.00 90.25 284 GLN A C 1
ATOM 2297 O O . GLN A 1 284 ? -11.653 -5.596 12.621 1.00 90.25 284 GLN A O 1
ATOM 2302 N N . ARG A 1 285 ? -13.434 -5.346 13.986 1.00 91.56 285 ARG A N 1
ATOM 2303 C CA . ARG A 1 285 ? -14.056 -4.237 13.248 1.00 91.56 285 ARG A CA 1
ATOM 2304 C C . ARG A 1 285 ? -13.134 -3.022 13.178 1.00 91.56 285 ARG A C 1
ATOM 2306 O O . ARG A 1 285 ? -12.898 -2.516 12.086 1.00 91.56 285 ARG A O 1
ATOM 2313 N N . LEU A 1 286 ? -12.561 -2.602 14.309 1.00 91.56 286 LEU A N 1
ATOM 2314 C CA . LEU A 1 286 ? -11.614 -1.483 14.364 1.00 91.56 286 LEU A CA 1
ATOM 2315 C C . LEU A 1 286 ? -10.400 -1.734 13.470 1.00 91.56 286 LEU A C 1
ATOM 2317 O O . LEU A 1 286 ? -10.103 -0.903 12.625 1.00 91.56 286 LEU A O 1
ATOM 2321 N N . SER A 1 287 ? -9.779 -2.913 13.553 1.00 92.31 287 SER A N 1
ATOM 2322 C CA . SER A 1 287 ? -8.614 -3.241 12.723 1.00 92.31 287 SER A CA 1
ATOM 2323 C C . SER A 1 287 ? -8.912 -3.182 11.219 1.00 92.31 287 SER A C 1
ATOM 2325 O O . SER A 1 287 ? -8.049 -2.802 10.427 1.00 92.31 287 SER A O 1
ATOM 2327 N N . LYS A 1 288 ? -10.122 -3.569 10.796 1.00 92.00 288 LYS A N 1
ATOM 2328 C CA . LYS A 1 288 ? -10.540 -3.477 9.389 1.00 92.00 288 LYS A CA 1
ATOM 2329 C C . LYS A 1 288 ? -10.776 -2.030 8.960 1.00 92.00 288 LYS A C 1
ATOM 2331 O O . LYS A 1 288 ? -10.298 -1.642 7.898 1.00 92.00 288 LYS A O 1
ATOM 2336 N N . LEU A 1 289 ? -11.441 -1.233 9.794 1.00 92.62 289 LEU A N 1
ATOM 2337 C CA . LEU A 1 289 ? -11.685 0.183 9.517 1.00 92.62 289 LEU A CA 1
ATOM 2338 C C . LEU A 1 289 ? -10.392 1.016 9.538 1.00 92.62 289 LEU A C 1
ATOM 2340 O O . LEU A 1 289 ? -10.224 1.878 8.684 1.00 92.62 289 LEU A O 1
ATOM 2344 N N . GLU A 1 290 ? -9.451 0.726 10.440 1.00 92.88 290 GLU A N 1
ATOM 2345 C CA . GLU A 1 290 ? -8.119 1.352 10.482 1.00 92.88 290 GLU A CA 1
ATOM 2346 C C . GLU A 1 290 ? -7.326 1.053 9.205 1.00 92.88 290 GLU A C 1
ATOM 2348 O O . GLU A 1 290 ? -6.774 1.961 8.596 1.00 92.88 290 GLU A O 1
ATOM 2353 N N . LYS A 1 291 ? -7.359 -0.193 8.709 1.00 91.00 291 LYS A N 1
ATOM 2354 C CA . LYS A 1 291 ? -6.751 -0.537 7.411 1.00 91.00 291 LYS A CA 1
ATOM 2355 C C . LYS A 1 291 ? -7.392 0.210 6.242 1.00 91.00 291 LYS A C 1
ATOM 2357 O O . LYS A 1 291 ? -6.685 0.594 5.312 1.00 91.00 291 LYS A O 1
ATOM 2362 N N . ALA A 1 292 ? -8.713 0.403 6.275 1.00 91.38 292 ALA A N 1
ATOM 2363 C CA . ALA A 1 292 ? -9.410 1.214 5.279 1.00 91.38 292 ALA A CA 1
ATOM 2364 C C . ALA A 1 292 ? -8.971 2.686 5.358 1.00 91.38 292 ALA A C 1
ATOM 2366 O O . ALA A 1 292 ? -8.725 3.299 4.321 1.00 91.38 292 ALA A O 1
ATOM 2367 N N . LEU A 1 293 ? -8.824 3.226 6.575 1.00 92.50 293 LEU A N 1
ATOM 2368 C CA . LEU A 1 293 ? -8.375 4.595 6.822 1.00 92.50 293 LEU A CA 1
ATOM 2369 C C . LEU A 1 293 ? -6.949 4.820 6.315 1.00 92.50 293 LEU A C 1
ATOM 2371 O O . LEU A 1 293 ? -6.748 5.693 5.478 1.00 92.50 293 LEU A O 1
ATOM 2375 N N . ASP A 1 294 ? -5.991 4.001 6.754 1.00 89.75 294 ASP A N 1
ATOM 2376 C CA . ASP A 1 294 ? -4.580 4.105 6.364 1.00 89.75 294 ASP A CA 1
ATOM 2377 C C . ASP A 1 294 ? -4.425 4.051 4.841 1.00 89.75 294 ASP A C 1
ATOM 2379 O O . ASP A 1 294 ? -3.648 4.796 4.235 1.00 89.75 294 ASP A O 1
ATOM 2383 N N . ARG A 1 295 ? -5.197 3.168 4.195 1.00 87.12 295 ARG A N 1
ATOM 2384 C CA . ARG A 1 295 ? -5.184 3.026 2.743 1.00 87.12 295 ARG A CA 1
ATOM 2385 C C . ARG A 1 295 ? -5.779 4.244 2.042 1.00 87.12 295 ARG A C 1
ATOM 2387 O O . ARG A 1 295 ? -5.213 4.688 1.045 1.00 87.12 295 ARG A O 1
ATOM 2394 N N . HIS A 1 296 ? -6.889 4.782 2.545 1.00 88.81 296 HIS A N 1
ATOM 2395 C CA . HIS A 1 296 ? -7.530 5.962 1.966 1.00 88.81 296 HIS A CA 1
ATOM 2396 C C . HIS A 1 296 ? -6.687 7.227 2.171 1.00 88.81 296 HIS A C 1
ATOM 2398 O O . HIS A 1 296 ? -6.516 8.005 1.239 1.00 88.81 296 HIS A O 1
ATOM 2404 N N . GLU A 1 297 ? -6.061 7.401 3.336 1.00 86.94 297 GLU A N 1
ATOM 2405 C CA . GLU A 1 297 ? -5.113 8.496 3.584 1.00 86.94 297 GLU A CA 1
ATOM 2406 C C . GLU A 1 297 ? -3.884 8.389 2.671 1.00 86.94 297 GLU A C 1
ATOM 2408 O O . GLU A 1 297 ? -3.454 9.383 2.082 1.00 86.94 297 GLU A O 1
ATOM 2413 N N . PHE A 1 298 ? -3.362 7.175 2.459 1.00 82.88 298 PHE A N 1
ATOM 2414 C CA . PHE A 1 298 ? -2.312 6.932 1.469 1.00 82.88 298 PHE A CA 1
ATOM 2415 C C . PHE A 1 298 ? -2.779 7.234 0.037 1.00 82.88 298 PHE A C 1
ATOM 2417 O O . PHE A 1 298 ? -2.000 7.743 -0.772 1.00 82.88 298 PHE A O 1
ATOM 2424 N N . PHE A 1 299 ? -4.032 6.925 -0.299 1.00 80.44 299 PHE A N 1
ATOM 2425 C CA . PHE A 1 299 ? -4.608 7.243 -1.601 1.00 80.44 299 PHE A CA 1
ATOM 2426 C C . PHE A 1 299 ? -4.664 8.759 -1.817 1.00 80.44 299 PHE A C 1
ATOM 2428 O O . PHE A 1 299 ? -4.089 9.233 -2.798 1.00 80.44 299 PHE A O 1
ATOM 2435 N N . ILE A 1 300 ? -5.253 9.507 -0.877 1.00 82.44 300 ILE A N 1
ATOM 2436 C CA . ILE A 1 300 ? -5.337 10.975 -0.901 1.00 82.44 300 ILE A CA 1
ATOM 2437 C C . ILE A 1 300 ? -3.937 11.587 -1.040 1.00 82.44 300 ILE A C 1
ATOM 2439 O O . ILE A 1 300 ? -3.678 12.330 -1.985 1.00 82.44 300 ILE A O 1
ATOM 2443 N N . ALA A 1 301 ? -2.987 11.187 -0.188 1.00 79.50 301 ALA A N 1
ATOM 2444 C CA . ALA A 1 301 ? -1.623 11.725 -0.187 1.00 79.50 301 ALA A CA 1
ATOM 2445 C C . ALA A 1 301 ? -0.856 11.516 -1.509 1.00 79.50 301 ALA A C 1
ATOM 2447 O O . ALA A 1 301 ? 0.112 12.223 -1.786 1.00 79.50 301 ALA A O 1
ATOM 2448 N N . ASN A 1 302 ? -1.259 10.537 -2.324 1.00 71.50 302 ASN A N 1
ATOM 2449 C CA . ASN A 1 302 ? -0.636 10.257 -3.616 1.00 71.50 302 ASN A CA 1
ATOM 2450 C C . ASN A 1 302 ? -1.393 10.844 -4.818 1.00 71.50 302 ASN A C 1
ATOM 2452 O O . ASN A 1 302 ? -0.832 10.831 -5.919 1.00 71.50 302 ASN A O 1
ATOM 2456 N N . HIS A 1 303 ? -2.630 11.324 -4.635 1.00 64.00 303 HIS A N 1
ATOM 2457 C CA . HIS A 1 303 ? -3.538 11.681 -5.734 1.00 64.00 303 HIS A CA 1
ATOM 2458 C C . HIS A 1 303 ? -4.190 13.072 -5.625 1.00 64.00 303 HIS A C 1
ATOM 2460 O O . HIS A 1 303 ? -4.747 13.513 -6.627 1.00 64.00 303 HIS A O 1
ATOM 2466 N N . ASP A 1 304 ? -4.072 13.791 -4.502 1.00 55.72 304 ASP A N 1
ATOM 2467 C CA . ASP A 1 304 ? -4.639 15.149 -4.334 1.00 55.72 304 ASP A CA 1
ATOM 2468 C C . ASP A 1 304 ? -3.964 16.241 -5.201 1.00 55.72 304 ASP A C 1
ATOM 2470 O O . ASP A 1 304 ? -4.482 17.346 -5.299 1.00 55.72 304 ASP A O 1
ATOM 2474 N N . ASP A 1 305 ? -2.852 15.946 -5.890 1.00 49.00 305 ASP A N 1
ATOM 2475 C CA . ASP A 1 305 ? -2.093 16.923 -6.702 1.00 49.00 305 ASP A CA 1
ATOM 2476 C C . ASP A 1 305 ? -2.452 16.922 -8.215 1.00 49.00 305 ASP A C 1
ATOM 2478 O O . ASP A 1 305 ? -1.722 17.504 -9.026 1.00 49.00 305 ASP A O 1
ATOM 2482 N N . GLN A 1 306 ? -3.518 16.234 -8.654 1.00 47.75 306 GLN A N 1
ATOM 2483 C CA . GLN A 1 306 ? -3.952 16.245 -10.066 1.00 47.75 306 GLN A CA 1
ATOM 2484 C C . GLN A 1 306 ? -5.126 17.206 -10.313 1.00 47.75 306 GLN A C 1
ATOM 2486 O O . GLN A 1 306 ? -6.221 16.773 -10.651 1.00 47.75 306 GLN A O 1
ATOM 2491 N N . ASP A 1 307 ? -4.851 18.513 -10.281 1.00 44.28 307 ASP A N 1
ATOM 2492 C CA . ASP A 1 307 ? -5.734 19.578 -10.812 1.00 44.28 307 ASP A CA 1
ATOM 2493 C C . ASP A 1 307 ? -5.956 19.495 -12.349 1.00 44.28 307 ASP A C 1
ATOM 2495 O O . ASP A 1 307 ? -6.632 20.337 -12.931 1.00 44.28 307 ASP A O 1
ATOM 2499 N N . ASP A 1 308 ? -5.384 18.491 -13.029 1.00 44.44 308 ASP A N 1
ATOM 2500 C CA . ASP A 1 308 ? -5.476 18.274 -14.484 1.00 44.44 308 ASP A CA 1
ATOM 2501 C C . ASP A 1 308 ? -6.277 16.994 -14.837 1.00 44.44 308 ASP A C 1
ATOM 2503 O O . ASP A 1 308 ? -6.004 16.333 -15.846 1.00 44.44 308 ASP A O 1
ATOM 2507 N N . ILE A 1 309 ? -7.243 16.588 -14.005 1.00 45.56 309 ILE A N 1
ATOM 2508 C CA . ILE A 1 309 ? -8.291 15.650 -14.439 1.00 45.56 309 ILE A CA 1
ATOM 2509 C C . ILE A 1 309 ? -9.401 16.498 -15.063 1.00 45.56 309 ILE A C 1
ATOM 2511 O O . ILE A 1 309 ? -9.833 17.469 -14.454 1.00 45.56 309 ILE A O 1
ATOM 2515 N N . ASP A 1 310 ? -9.802 16.151 -16.292 1.00 42.28 310 ASP A N 1
ATOM 2516 C CA . ASP A 1 310 ? -10.890 16.781 -17.051 1.00 42.28 310 ASP A CA 1
ATOM 2517 C C . ASP A 1 310 ? -12.041 17.275 -16.150 1.00 42.28 310 ASP A C 1
ATOM 2519 O O . ASP A 1 310 ? -12.426 16.581 -15.207 1.00 42.28 310 ASP A O 1
ATOM 2523 N N . GLU A 1 311 ? -12.658 18.398 -16.539 1.00 41.28 311 GLU A N 1
ATOM 2524 C CA . GLU A 1 311 ? -13.919 19.003 -16.042 1.00 41.28 311 GLU A CA 1
ATOM 2525 C C . GLU A 1 311 ? -15.104 18.018 -15.825 1.00 41.28 311 GLU A C 1
ATOM 2527 O O . GLU A 1 311 ? -16.202 18.432 -15.479 1.00 41.28 311 GLU A O 1
ATOM 2532 N N . MET A 1 312 ? -14.932 16.705 -16.014 1.00 42.47 312 MET A N 1
ATOM 2533 C CA . MET A 1 312 ? -15.947 15.666 -15.818 1.00 42.47 312 MET A CA 1
ATOM 2534 C C . MET A 1 312 ? -15.921 14.970 -14.440 1.00 42.47 312 MET A C 1
ATOM 2536 O O . MET A 1 312 ? -16.728 14.065 -14.224 1.00 42.47 312 MET A O 1
ATOM 2540 N N . VAL A 1 313 ? -15.039 15.347 -13.501 1.00 49.72 313 VAL A N 1
ATOM 2541 C CA . VAL A 1 313 ? -15.076 14.854 -12.101 1.00 49.72 313 VAL A CA 1
ATOM 2542 C C . VAL A 1 313 ? -15.000 16.028 -11.116 1.00 49.72 313 VAL A C 1
ATOM 2544 O O . VAL A 1 313 ? -14.078 16.117 -10.311 1.00 49.72 313 VAL A O 1
ATOM 2547 N N . GLU A 1 314 ? -15.979 16.934 -11.173 1.00 45.81 314 GLU A N 1
ATOM 2548 C CA . GLU A 1 314 ? -16.034 18.164 -10.357 1.00 45.81 314 GLU A CA 1
ATOM 2549 C C . GLU A 1 314 ? -15.926 17.954 -8.829 1.00 45.81 314 GLU A C 1
ATOM 2551 O O . GLU A 1 314 ? -15.593 18.899 -8.126 1.00 45.81 314 GLU A O 1
ATOM 2556 N N . ASN A 1 315 ? -16.078 16.734 -8.290 1.00 53.88 315 ASN A N 1
ATOM 2557 C CA . ASN A 1 315 ? -16.140 16.500 -6.837 1.00 53.88 315 ASN A CA 1
ATOM 2558 C C . ASN A 1 315 ? -15.139 15.448 -6.309 1.00 53.88 315 ASN A C 1
ATOM 2560 O O . ASN A 1 315 ? -15.395 14.828 -5.279 1.00 53.88 315 ASN A O 1
ATOM 2564 N N . SER A 1 316 ? -14.006 15.171 -6.976 1.00 64.31 316 SER A N 1
ATOM 2565 C CA . SER A 1 316 ? -13.080 14.116 -6.496 1.00 64.31 316 SER A CA 1
ATOM 2566 C C . SER A 1 316 ? -12.461 14.422 -5.124 1.00 64.31 316 SER A C 1
ATOM 2568 O O . SER A 1 316 ? -12.345 13.517 -4.299 1.00 64.31 316 SER A O 1
ATOM 2570 N N . SER A 1 317 ? -12.064 15.674 -4.873 1.00 69.50 317 SER A N 1
ATOM 2571 C CA . SER A 1 317 ? -11.477 16.077 -3.585 1.00 69.50 317 SER A CA 1
ATOM 2572 C C . SER A 1 317 ? -12.531 16.088 -2.472 1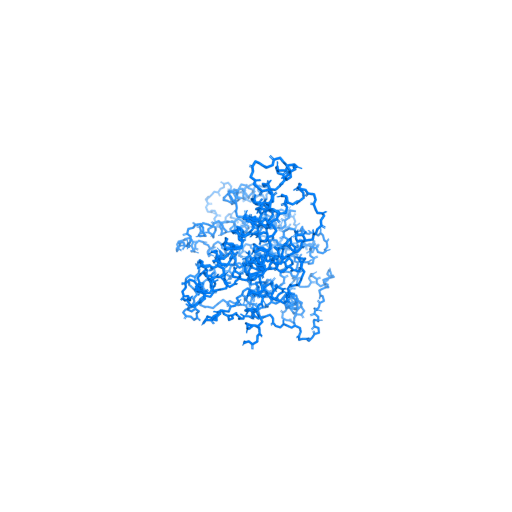.00 69.50 317 SER A C 1
ATOM 2574 O O . SER A 1 317 ? -12.307 15.539 -1.394 1.00 69.50 317 SER A O 1
ATOM 2576 N N . GLU A 1 318 ? -13.727 16.605 -2.763 1.00 75.56 318 GLU A N 1
ATOM 2577 C CA . GLU A 1 318 ? -14.863 16.573 -1.839 1.00 75.56 318 GLU A CA 1
ATOM 2578 C C . GLU A 1 318 ? -15.255 15.128 -1.492 1.00 75.56 318 GLU A C 1
ATOM 2580 O O . GLU A 1 318 ? -15.329 14.774 -0.318 1.00 75.56 318 GLU A O 1
ATOM 2585 N N . ASN A 1 319 ? -15.378 14.248 -2.493 1.00 81.31 319 ASN A N 1
ATOM 2586 C CA . ASN A 1 319 ? -15.636 12.820 -2.290 1.00 81.31 319 ASN A CA 1
ATOM 2587 C C . ASN A 1 319 ? -14.575 12.164 -1.400 1.00 81.31 319 ASN A C 1
ATOM 2589 O O . ASN A 1 319 ? -14.915 11.370 -0.523 1.00 81.31 319 ASN A O 1
ATOM 2593 N N . ASN A 1 320 ? -13.298 12.500 -1.593 1.00 84.38 320 ASN A N 1
ATOM 2594 C CA . ASN A 1 320 ? -12.215 11.974 -0.768 1.00 84.38 320 ASN A CA 1
ATOM 2595 C C . ASN A 1 320 ? -12.364 12.387 0.702 1.00 84.38 320 ASN A C 1
ATOM 2597 O O . ASN A 1 320 ? -12.186 11.539 1.580 1.00 84.38 320 ASN A O 1
ATOM 2601 N N . GLN A 1 321 ? -12.724 13.646 0.970 1.00 86.25 321 GLN A N 1
ATOM 2602 C CA . GLN A 1 321 ? -12.962 14.144 2.328 1.00 86.25 321 GLN A CA 1
ATOM 2603 C C . GLN A 1 321 ? -14.225 13.537 2.956 1.00 86.25 321 GLN A C 1
ATOM 2605 O O . GLN A 1 321 ? -14.200 13.157 4.128 1.00 86.25 321 GLN A O 1
ATOM 2610 N N . ILE A 1 322 ? -15.293 13.356 2.171 1.00 86.38 322 ILE A N 1
ATOM 2611 C CA . ILE A 1 322 ? -16.525 12.678 2.605 1.00 86.38 322 ILE A CA 1
ATOM 2612 C C . ILE A 1 322 ? -16.206 11.235 3.027 1.00 86.38 322 ILE A C 1
ATOM 2614 O O . ILE A 1 322 ? -16.572 10.812 4.121 1.00 86.38 322 ILE A O 1
ATOM 2618 N N . ILE A 1 323 ? -15.464 10.480 2.210 1.00 88.44 323 ILE A N 1
ATOM 2619 C CA . ILE A 1 323 ? -15.064 9.102 2.542 1.00 88.44 323 ILE A CA 1
ATOM 2620 C C . ILE A 1 323 ? -14.172 9.080 3.790 1.00 88.44 323 ILE A C 1
ATOM 2622 O O . ILE A 1 323 ? -14.373 8.248 4.676 1.00 88.44 323 ILE A O 1
ATOM 2626 N N . LEU A 1 324 ? -13.210 10.003 3.887 1.00 90.06 324 LEU A N 1
ATOM 2627 C CA . LEU A 1 324 ? -12.291 10.087 5.021 1.00 90.06 324 LEU A CA 1
ATOM 2628 C C . LEU A 1 324 ? -13.050 10.273 6.335 1.00 90.06 324 LEU A C 1
ATOM 2630 O O . LEU A 1 324 ? -12.816 9.548 7.305 1.00 90.06 324 LEU A O 1
ATOM 2634 N N . ALA A 1 325 ? -13.968 11.232 6.370 1.00 89.25 325 ALA A N 1
ATOM 2635 C CA . ALA A 1 325 ? -14.692 11.530 7.587 1.00 89.25 325 ALA A CA 1
ATOM 2636 C C . ALA A 1 325 ? -15.794 10.496 7.884 1.00 89.25 325 ALA A C 1
ATOM 2638 O O . ALA A 1 325 ? -16.002 10.178 9.054 1.00 89.25 325 ALA A O 1
ATOM 2639 N N . TYR A 1 326 ? -16.362 9.826 6.873 1.00 90.44 326 TYR A N 1
ATOM 2640 C CA . TYR A 1 326 ? -17.206 8.643 7.076 1.00 90.44 326 TYR A CA 1
ATOM 2641 C C . TYR A 1 326 ? -16.454 7.476 7.742 1.00 90.44 326 TYR A C 1
ATOM 2643 O O . TYR A 1 326 ? -16.971 6.849 8.674 1.00 90.44 326 TYR A O 1
ATOM 2651 N N . ILE A 1 327 ? -15.225 7.172 7.300 1.00 91.44 327 ILE A N 1
ATOM 2652 C CA . ILE A 1 327 ? -14.399 6.119 7.914 1.00 91.44 327 ILE A CA 1
ATOM 2653 C C . ILE A 1 327 ? -14.070 6.493 9.365 1.00 91.44 327 ILE A C 1
ATOM 2655 O O . ILE A 1 327 ? -14.281 5.682 10.271 1.00 91.44 327 ILE A O 1
ATOM 2659 N N . LYS A 1 328 ? -13.618 7.734 9.603 1.00 92.19 328 LYS A N 1
ATOM 2660 C CA . LYS A 1 328 ? -13.307 8.243 10.951 1.00 92.19 328 LYS A CA 1
ATOM 2661 C C . LYS A 1 328 ? -14.521 8.187 11.876 1.00 92.19 328 LYS A C 1
ATOM 2663 O O . LYS A 1 328 ? -14.400 7.706 13.002 1.00 92.19 328 LYS A O 1
ATOM 2668 N N . TYR A 1 329 ? -15.694 8.579 11.384 1.00 90.19 329 TYR A N 1
ATOM 2669 C CA . TYR A 1 329 ? -16.951 8.486 12.121 1.00 90.19 329 TYR A CA 1
ATOM 2670 C C . TYR A 1 329 ? -17.238 7.047 12.573 1.00 90.19 329 TYR A C 1
ATOM 2672 O O . TYR A 1 329 ? -17.502 6.802 13.749 1.00 90.19 329 TYR A O 1
ATOM 2680 N N . ASN A 1 330 ? -17.110 6.067 11.672 1.00 90.06 330 ASN A N 1
ATOM 2681 C CA . ASN A 1 330 ? -17.345 4.658 12.000 1.00 90.06 330 ASN A CA 1
ATOM 2682 C C . ASN A 1 330 ? -16.329 4.091 13.004 1.00 90.06 330 ASN A C 1
ATOM 2684 O O . ASN A 1 330 ? -16.701 3.278 13.857 1.00 90.06 330 ASN A O 1
ATOM 2688 N N . ILE A 1 331 ? -15.062 4.513 12.936 1.00 91.12 331 ILE A N 1
ATOM 2689 C CA . ILE A 1 331 ? -14.025 4.133 13.910 1.00 91.12 331 ILE A CA 1
ATOM 2690 C C . ILE A 1 331 ? -14.369 4.679 15.298 1.00 91.12 331 ILE A C 1
ATOM 2692 O O . ILE A 1 331 ? -14.347 3.930 16.281 1.00 91.12 331 ILE A O 1
ATOM 2696 N N . LEU A 1 332 ? -14.723 5.963 15.383 1.00 89.38 332 LEU A N 1
ATOM 2697 C CA . LEU A 1 332 ? -15.070 6.613 16.645 1.00 89.38 332 LEU A CA 1
ATOM 2698 C C . LEU A 1 332 ? -16.346 6.012 17.247 1.00 89.38 332 LEU A C 1
ATOM 2700 O O . LEU A 1 332 ? -16.350 5.651 18.421 1.00 89.38 332 LEU A O 1
ATOM 2704 N N . LEU A 1 333 ? -17.386 5.779 16.442 1.00 87.81 333 LEU A N 1
ATOM 2705 C CA . LEU A 1 333 ? -18.628 5.145 16.896 1.00 87.81 333 LEU A CA 1
ATOM 2706 C C . LEU A 1 333 ? -18.403 3.708 17.400 1.00 87.81 333 LEU A C 1
ATOM 2708 O O . LEU A 1 333 ? -18.951 3.302 18.431 1.00 87.81 333 LEU A O 1
ATOM 2712 N N . THR A 1 334 ? -17.556 2.938 16.706 1.00 87.25 334 THR A N 1
ATOM 2713 C CA . THR A 1 334 ? -17.169 1.585 17.139 1.00 87.25 334 THR A CA 1
ATOM 2714 C C . THR A 1 334 ? -16.385 1.638 18.457 1.00 87.25 334 THR A C 1
ATOM 2716 O O . THR A 1 334 ? -16.609 0.810 19.341 1.00 87.25 334 THR A O 1
ATOM 2719 N N . SER A 1 335 ? -15.506 2.632 18.623 1.00 88.69 335 SER A N 1
ATOM 2720 C CA . SER A 1 335 ? -14.731 2.846 19.854 1.00 88.69 335 SER A CA 1
ATOM 2721 C C . SER A 1 335 ? -15.623 3.227 21.037 1.00 88.69 335 SER A C 1
ATOM 2723 O O . SER A 1 335 ? -15.475 2.645 22.111 1.00 88.69 335 SER A O 1
ATOM 2725 N N . ILE A 1 336 ? -16.597 4.119 20.826 1.00 86.31 336 ILE A N 1
ATOM 2726 C CA . ILE A 1 336 ? -17.608 4.495 21.826 1.00 86.31 336 ILE A CA 1
ATOM 2727 C C . ILE A 1 336 ? -18.415 3.274 22.261 1.00 86.31 336 ILE A C 1
ATOM 2729 O O . ILE A 1 336 ? -18.569 3.028 23.455 1.00 86.31 336 ILE A O 1
ATOM 2733 N N . SER A 1 337 ? -18.885 2.472 21.305 1.00 85.06 337 SER A N 1
ATOM 2734 C CA . SER A 1 337 ? -19.673 1.270 21.598 1.00 85.06 337 SER A CA 1
ATOM 2735 C C . SER A 1 337 ? -18.876 0.251 22.422 1.00 85.06 337 SER A C 1
ATOM 2737 O O . SER A 1 337 ? -19.381 -0.273 23.414 1.00 85.06 337 SER A O 1
ATOM 2739 N N . ARG A 1 338 ? -17.598 0.037 22.078 1.00 87.75 338 ARG A N 1
ATOM 2740 C CA . ARG A 1 338 ? -16.686 -0.838 22.832 1.00 87.75 338 ARG A CA 1
ATOM 2741 C C . ARG A 1 338 ? -16.480 -0.353 24.267 1.00 87.75 338 ARG A C 1
ATOM 2743 O O . ARG A 1 338 ? -16.552 -1.145 25.200 1.00 87.75 338 ARG A O 1
ATOM 2750 N N . GLU A 1 339 ? -16.172 0.929 24.437 1.00 87.00 339 GLU A N 1
ATOM 2751 C CA . GLU A 1 339 ? -15.913 1.546 25.744 1.00 87.00 339 GLU A CA 1
ATOM 2752 C C . GLU A 1 339 ? -17.170 1.547 26.620 1.00 87.00 339 GLU A C 1
ATOM 2754 O O . GLU A 1 339 ? -17.084 1.234 27.804 1.00 87.00 339 GLU A O 1
ATOM 2759 N N . ARG A 1 340 ? -18.350 1.790 26.037 1.00 84.19 340 ARG A N 1
ATOM 2760 C CA . ARG A 1 340 ? -19.633 1.666 26.739 1.00 84.19 340 ARG A CA 1
ATOM 2761 C C . ARG A 1 340 ? -19.856 0.244 27.247 1.00 84.19 340 ARG A C 1
ATOM 2763 O O . ARG A 1 340 ? -20.164 0.065 28.418 1.00 84.19 340 ARG A O 1
ATOM 2770 N N . ASP A 1 341 ? -19.686 -0.766 26.398 1.00 84.62 341 ASP A N 1
ATOM 2771 C CA . ASP A 1 341 ? -19.910 -2.156 26.808 1.00 84.62 341 ASP A CA 1
ATOM 2772 C C . ASP A 1 341 ? -18.905 -2.586 27.896 1.00 84.62 341 ASP A C 1
ATOM 2774 O O . ASP A 1 341 ? -19.274 -3.260 28.861 1.00 84.62 341 ASP A O 1
ATOM 2778 N N . LEU A 1 342 ? -17.649 -2.129 27.803 1.00 86.31 342 LEU A N 1
ATOM 2779 C CA . LEU A 1 342 ? -16.649 -2.294 28.864 1.00 86.31 342 LEU A CA 1
ATOM 2780 C C . LEU A 1 342 ? -17.073 -1.601 30.163 1.00 86.31 342 LEU A C 1
ATOM 2782 O O . LEU A 1 342 ? -16.965 -2.207 31.231 1.00 86.31 342 LEU A O 1
ATOM 2786 N N . PHE A 1 343 ? -17.587 -0.370 30.082 1.00 85.06 343 PHE A N 1
ATOM 2787 C CA . PHE A 1 343 ? -18.107 0.358 31.235 1.00 85.06 343 PHE A CA 1
ATOM 2788 C C . PHE A 1 343 ? -19.233 -0.426 31.909 1.00 85.06 343 PHE A C 1
ATOM 2790 O O . PHE A 1 343 ? -19.160 -0.678 33.107 1.00 85.06 343 PHE A O 1
ATOM 2797 N N . THR A 1 344 ? -20.234 -0.877 31.151 1.00 82.06 344 THR A N 1
ATOM 2798 C CA . THR A 1 344 ? -21.372 -1.640 31.681 1.00 82.06 344 THR A CA 1
ATOM 2799 C C . THR A 1 344 ? -20.915 -2.945 32.334 1.00 82.06 344 THR A C 1
ATOM 2801 O O . THR A 1 344 ? -21.384 -3.304 33.417 1.00 82.06 344 THR A O 1
ATOM 2804 N N . HIS A 1 345 ? -19.951 -3.650 31.734 1.00 83.94 345 HIS A N 1
ATOM 2805 C CA . HIS A 1 345 ? -19.362 -4.840 32.345 1.00 83.94 345 HIS A CA 1
ATOM 2806 C C . HIS A 1 345 ? -18.657 -4.531 33.667 1.00 83.94 345 HIS A C 1
ATOM 2808 O O . HIS A 1 345 ? -18.885 -5.240 34.651 1.00 83.94 345 HIS A O 1
ATOM 2814 N N . LEU A 1 346 ? -17.832 -3.484 33.713 1.00 82.88 346 LEU A N 1
ATOM 2815 C CA . LEU A 1 346 ? -17.153 -3.068 34.938 1.00 82.88 346 LEU A CA 1
ATOM 2816 C C . LEU A 1 346 ? -18.155 -2.609 36.001 1.00 82.88 346 LEU A C 1
ATOM 2818 O O . LEU A 1 346 ? -17.997 -2.970 37.166 1.00 82.88 346 LEU A O 1
ATOM 2822 N N . TRP A 1 347 ? -19.194 -1.868 35.612 1.00 80.06 347 TRP A N 1
ATOM 2823 C CA . TRP A 1 347 ? -20.241 -1.361 36.501 1.00 80.06 347 TRP A CA 1
ATOM 2824 C C . TRP A 1 347 ? -20.988 -2.518 37.160 1.00 80.06 347 TRP A C 1
ATOM 2826 O O . TRP A 1 347 ? -21.047 -2.620 38.384 1.00 80.06 347 TRP A O 1
ATOM 2836 N N . ASN A 1 348 ? -21.419 -3.495 36.362 1.00 80.12 348 ASN A N 1
ATOM 2837 C CA . ASN A 1 348 ? -22.056 -4.711 36.860 1.00 80.12 348 ASN A CA 1
ATOM 2838 C C . ASN A 1 348 ? -21.125 -5.545 37.753 1.00 80.12 348 ASN A C 1
ATOM 2840 O O . ASN A 1 348 ? -21.566 -6.151 38.729 1.00 80.12 348 ASN A O 1
ATOM 2844 N N . GLN A 1 349 ? -19.826 -5.595 37.447 1.00 78.94 349 GLN A N 1
ATOM 2845 C CA . GLN A 1 349 ? -18.839 -6.252 38.306 1.00 78.94 349 GLN A CA 1
ATOM 2846 C C . GLN A 1 349 ? -18.535 -5.478 39.592 1.00 78.94 349 GLN A C 1
ATOM 2848 O O . GLN A 1 349 ? -18.003 -6.075 40.530 1.00 78.94 349 GLN A O 1
ATOM 2853 N N . TRP A 1 350 ? -18.768 -4.169 39.620 1.00 72.88 350 TRP A N 1
ATOM 2854 C CA . TRP A 1 350 ? -18.596 -3.340 40.808 1.00 72.88 350 TRP A CA 1
ATOM 2855 C C . TRP A 1 350 ? -19.790 -3.493 41.751 1.00 72.88 350 TRP A C 1
ATOM 2857 O O . TRP A 1 350 ? -19.587 -3.661 42.950 1.00 72.88 350 TRP A O 1
ATOM 2867 N N . LEU A 1 351 ? -21.007 -3.570 41.201 1.00 70.06 351 LEU A N 1
ATOM 2868 C CA . LEU A 1 351 ? -22.237 -3.832 41.957 1.00 70.06 351 LEU A CA 1
ATOM 2869 C C . LEU A 1 351 ? -22.286 -5.241 42.581 1.00 70.06 351 LEU A C 1
ATOM 2871 O O . LEU A 1 351 ? -22.976 -5.459 43.576 1.00 70.06 351 LEU A O 1
ATOM 2875 N N . LYS A 1 352 ? -21.555 -6.221 42.029 1.00 72.12 352 LYS A N 1
ATOM 2876 C CA . LYS A 1 352 ? -21.461 -7.566 42.619 1.00 72.12 352 LYS A CA 1
ATOM 2877 C C . LYS A 1 352 ? -20.627 -7.539 43.913 1.00 72.12 352 LYS A C 1
ATOM 2879 O O . LYS A 1 352 ? -19.426 -7.268 43.897 1.00 72.12 352 LYS A O 1
ATOM 2884 N N . LEU A 1 353 ? -21.292 -7.856 45.028 1.00 52.28 353 LEU A N 1
ATOM 2885 C CA . LEU A 1 353 ? -20.745 -7.952 46.389 1.00 52.28 353 LEU A CA 1
ATOM 2886 C C . LEU A 1 353 ? -19.525 -8.899 46.471 1.00 52.28 353 LEU A C 1
ATOM 2888 O O . LEU A 1 353 ? -19.508 -9.945 45.825 1.00 52.28 353 LEU A O 1
ATOM 2892 N N . ASN A 1 354 ? -18.547 -8.539 47.318 1.00 55.28 354 ASN A N 1
ATOM 2893 C CA . ASN A 1 354 ? -17.289 -9.249 47.654 1.00 55.28 354 ASN A CA 1
ATOM 2894 C C . ASN A 1 354 ? -16.040 -8.987 46.789 1.00 55.28 354 ASN A C 1
ATOM 2896 O O . ASN A 1 354 ? -15.216 -9.877 46.589 1.00 55.28 354 ASN A O 1
ATOM 2900 N N . THR A 1 355 ? -15.824 -7.753 46.331 1.00 58.56 355 THR A N 1
ATOM 2901 C CA . THR A 1 355 ? -14.514 -7.342 45.786 1.00 58.56 355 THR A CA 1
ATOM 2902 C C . THR A 1 355 ? -13.701 -6.595 46.845 1.00 58.56 355 THR A C 1
ATOM 2904 O O . THR A 1 355 ? -14.219 -5.712 47.526 1.00 58.56 355 THR A O 1
ATOM 2907 N N . SER A 1 356 ? -12.434 -6.979 47.028 1.00 64.81 356 SER A N 1
ATOM 2908 C CA . SER A 1 356 ? -11.530 -6.325 47.983 1.00 64.81 356 SER A CA 1
ATOM 2909 C C . SER A 1 356 ? -11.305 -4.851 47.612 1.00 64.81 356 SER A C 1
ATOM 2911 O O . SER A 1 356 ? -11.343 -4.493 46.431 1.00 64.81 356 SER A O 1
ATOM 2913 N N . LEU A 1 357 ? -11.037 -3.992 48.604 1.00 64.38 357 LEU A N 1
ATOM 2914 C CA . LEU A 1 357 ? -10.812 -2.548 48.412 1.00 64.38 357 LEU A CA 1
ATOM 2915 C C . LEU A 1 357 ? -9.790 -2.227 47.291 1.00 64.38 357 LEU A C 1
ATOM 2917 O O . LEU A 1 357 ? -10.083 -1.374 46.450 1.00 64.38 357 LEU A O 1
ATOM 2921 N N . PRO A 1 358 ? -8.649 -2.943 47.166 1.00 66.44 358 PRO A N 1
ATOM 2922 C CA . PRO A 1 358 ? -7.710 -2.716 46.065 1.00 66.44 358 PRO A CA 1
ATOM 2923 C C . PRO A 1 358 ? -8.294 -3.056 44.687 1.00 66.44 358 PRO A C 1
ATOM 2925 O O . PRO A 1 358 ? -8.030 -2.353 43.716 1.00 66.44 358 PRO A O 1
ATOM 2928 N N . SER A 1 359 ? -9.118 -4.105 44.585 1.00 68.50 359 SER A N 1
ATOM 2929 C CA . SER A 1 359 ? -9.781 -4.486 43.330 1.00 68.50 359 SER A CA 1
ATOM 2930 C C . SER A 1 359 ? -10.801 -3.433 42.892 1.00 68.50 359 SER A C 1
ATOM 2932 O O . SER A 1 359 ? -10.870 -3.097 41.709 1.00 68.50 359 SER A O 1
ATOM 2934 N N . LYS A 1 360 ? -11.544 -2.857 43.844 1.00 68.12 360 LYS A N 1
ATOM 2935 C CA . LYS A 1 360 ? -12.500 -1.773 43.583 1.00 68.12 360 LYS A CA 1
ATOM 2936 C C . LYS A 1 360 ? -11.813 -0.486 43.131 1.00 68.12 360 LYS A C 1
ATOM 2938 O O . LYS A 1 360 ? -12.250 0.132 42.165 1.00 68.12 360 LYS A O 1
ATOM 2943 N N . LEU A 1 361 ? -10.692 -0.123 43.756 1.00 69.19 361 LEU A N 1
ATOM 2944 C CA . LEU A 1 361 ? -9.931 1.071 43.382 1.00 69.19 361 LEU A CA 1
ATOM 2945 C C . LEU A 1 361 ? -9.327 0.966 41.971 1.00 69.19 361 LEU A C 1
ATOM 2947 O O . LEU A 1 361 ? -9.289 1.958 41.241 1.00 69.19 361 LEU A O 1
ATOM 2951 N N . THR A 1 362 ? -8.897 -0.229 41.559 1.00 74.88 362 THR A N 1
ATOM 2952 C CA . THR A 1 362 ? -8.447 -0.483 40.181 1.00 74.88 362 THR A CA 1
ATOM 2953 C C . THR A 1 362 ? -9.599 -0.344 39.187 1.00 74.88 362 THR A C 1
ATOM 2955 O O . THR A 1 362 ? -9.466 0.399 38.217 1.00 74.88 362 THR A O 1
ATOM 2958 N N . LYS A 1 363 ? -10.760 -0.955 39.472 1.00 77.06 363 LYS A N 1
ATOM 2959 C CA . LYS A 1 363 ? -11.969 -0.830 38.636 1.00 77.06 363 LYS A CA 1
ATOM 2960 C C . LYS A 1 363 ? -12.435 0.617 38.493 1.00 77.06 363 LYS A C 1
ATOM 2962 O O . LYS A 1 363 ? -12.798 1.031 37.400 1.00 77.06 363 LYS A O 1
ATOM 2967 N N . TYR A 1 364 ? -12.363 1.407 39.564 1.00 76.31 364 TYR A N 1
ATOM 2968 C CA . TYR A 1 364 ? -12.667 2.836 39.510 1.00 76.31 364 TYR A CA 1
ATOM 2969 C C . TYR A 1 364 ? -11.756 3.576 38.525 1.00 76.31 364 TYR A C 1
ATOM 2971 O O . TYR A 1 364 ? -12.238 4.329 37.684 1.00 76.31 364 TYR A O 1
ATOM 2979 N N . LYS A 1 365 ? -10.434 3.367 38.613 1.00 79.88 365 LYS A N 1
ATOM 2980 C CA . LYS A 1 365 ? -9.480 4.036 37.713 1.00 79.88 365 LYS A CA 1
ATOM 2981 C C . LYS A 1 365 ? -9.736 3.656 36.256 1.00 79.88 365 LYS A C 1
ATOM 2983 O O . LYS A 1 365 ? -9.576 4.492 35.369 1.00 79.88 365 LYS A O 1
ATOM 2988 N N . GLU A 1 366 ? -10.141 2.412 36.016 1.00 83.94 366 GLU A N 1
ATOM 2989 C CA . GLU A 1 366 ? -10.551 1.940 34.695 1.00 83.94 366 GLU A CA 1
ATOM 2990 C C . GLU A 1 366 ? -11.842 2.619 34.223 1.00 83.94 366 GLU A C 1
ATOM 2992 O O . GLU A 1 366 ? -11.861 3.141 33.113 1.00 83.94 366 GLU A O 1
ATOM 2997 N N . MET A 1 367 ? -12.877 2.713 35.063 1.00 82.31 367 MET A N 1
ATOM 2998 C CA . MET A 1 367 ? -14.117 3.433 34.738 1.00 82.31 367 MET A CA 1
ATOM 2999 C C . MET A 1 367 ? -13.886 4.921 34.473 1.00 82.31 367 MET A C 1
ATOM 3001 O O . MET A 1 367 ? -14.393 5.450 33.490 1.00 82.31 367 MET A O 1
ATOM 3005 N N . GLU A 1 368 ? -13.095 5.602 35.306 1.00 82.50 368 GLU A N 1
ATOM 3006 C CA . GLU A 1 368 ? -12.755 7.016 35.115 1.00 82.50 368 GLU A CA 1
ATOM 3007 C C . GLU A 1 368 ? -12.017 7.223 33.784 1.00 82.50 368 GLU A C 1
ATOM 3009 O O . GLU A 1 368 ? -12.297 8.169 33.045 1.00 82.50 368 GLU A O 1
ATOM 3014 N N . ARG A 1 369 ? -11.088 6.318 33.450 1.00 87.38 369 ARG A N 1
ATOM 3015 C CA . ARG A 1 369 ? -10.387 6.331 32.162 1.00 87.38 369 ARG A CA 1
ATOM 3016 C C . ARG A 1 369 ? -11.352 6.121 30.997 1.00 87.38 369 ARG A C 1
ATOM 3018 O O . ARG A 1 369 ? -11.240 6.844 30.012 1.00 87.38 369 ARG A O 1
ATOM 3025 N N . ILE A 1 370 ? -12.280 5.172 31.113 1.00 87.19 370 ILE A N 1
ATOM 3026 C CA . ILE A 1 370 ? -13.284 4.892 30.081 1.00 87.19 370 ILE A CA 1
ATOM 3027 C C . ILE A 1 370 ? -14.169 6.116 29.845 1.00 87.19 370 ILE A C 1
ATOM 3029 O O . ILE A 1 370 ? -14.339 6.536 28.705 1.00 87.19 370 ILE A O 1
ATOM 3033 N N . VAL A 1 371 ? -14.666 6.760 30.906 1.00 84.06 371 VAL A N 1
ATOM 3034 C CA . VAL A 1 371 ? -15.490 7.969 30.758 1.00 84.06 371 VAL A CA 1
ATOM 3035 C C . VAL A 1 371 ? -14.700 9.099 30.090 1.00 84.06 371 VAL A C 1
ATOM 3037 O O . VAL A 1 371 ? -15.202 9.719 29.157 1.00 84.06 371 VAL A O 1
ATOM 3040 N N . LYS A 1 372 ? -13.429 9.313 30.465 1.00 86.50 372 LYS A N 1
ATOM 3041 C CA . LYS A 1 372 ? -12.559 10.292 29.783 1.00 86.50 372 LYS A CA 1
ATOM 3042 C C . LYS A 1 372 ? -12.358 9.970 28.301 1.00 86.50 372 LYS A C 1
ATOM 3044 O O . LYS A 1 372 ? -12.388 10.881 27.475 1.00 86.50 372 LYS A O 1
ATOM 3049 N N . ASN A 1 373 ? -12.159 8.696 27.961 1.00 88.88 373 ASN A N 1
ATOM 3050 C CA . ASN A 1 373 ? -12.047 8.253 26.573 1.00 88.88 373 ASN A CA 1
ATOM 3051 C C . ASN A 1 373 ? -13.349 8.514 25.803 1.00 88.88 373 ASN A C 1
ATOM 3053 O O . ASN A 1 373 ? -13.294 9.053 24.704 1.00 88.88 373 ASN A O 1
ATOM 3057 N N . LEU A 1 374 ? -14.508 8.192 26.385 1.00 86.12 374 LEU A N 1
ATOM 3058 C CA . LEU A 1 374 ? -15.826 8.428 25.786 1.00 86.12 374 LEU A CA 1
ATOM 3059 C C . LEU A 1 374 ? -16.074 9.916 25.512 1.00 86.12 374 LEU A C 1
ATOM 3061 O O . LEU A 1 374 ? -16.452 10.268 24.397 1.00 86.12 374 LEU A O 1
ATOM 3065 N N . THR A 1 375 ? -15.794 10.799 26.476 1.00 86.00 375 THR A N 1
ATOM 3066 C CA . THR A 1 375 ? -15.903 12.258 26.289 1.00 86.00 375 THR A CA 1
ATOM 3067 C C . THR A 1 375 ? -14.975 12.760 25.183 1.00 86.00 375 THR A C 1
ATOM 3069 O O . THR A 1 375 ? -15.363 13.627 24.393 1.00 86.00 375 THR A O 1
ATOM 3072 N N . LYS A 1 376 ? -13.757 12.208 25.101 1.00 90.88 376 LYS A N 1
ATOM 3073 C CA . LYS A 1 376 ? -12.818 12.524 24.024 1.00 90.88 376 LYS A CA 1
ATOM 3074 C C . LYS A 1 376 ? -13.361 12.071 22.669 1.00 90.88 376 LYS A C 1
ATOM 3076 O O . LYS A 1 376 ? -13.455 12.898 21.777 1.00 90.88 376 LYS A O 1
ATOM 3081 N N . TYR A 1 377 ? -13.779 10.813 22.530 1.00 90.00 377 TYR A N 1
ATOM 3082 C CA . TYR A 1 377 ? -14.312 10.294 21.268 1.00 90.00 377 TYR A CA 1
ATOM 3083 C C . TYR A 1 377 ? -15.555 11.050 20.799 1.00 90.00 377 TYR A C 1
ATOM 3085 O O . TYR A 1 377 ? -15.685 11.302 19.608 1.00 90.00 377 TYR A O 1
ATOM 3093 N N . LEU A 1 378 ? -16.446 11.451 21.712 1.00 88.00 378 LEU A N 1
ATOM 3094 C CA . LEU A 1 378 ? -17.594 12.296 21.371 1.00 88.00 378 LEU A CA 1
ATOM 3095 C C . LEU A 1 378 ? -17.151 13.665 20.846 1.00 88.00 378 LEU A C 1
ATOM 3097 O O . LEU A 1 378 ? -17.669 14.116 19.832 1.00 88.00 378 LEU A O 1
ATOM 3101 N N . SER A 1 379 ? -16.157 14.288 21.484 1.00 89.31 379 SER A N 1
ATOM 3102 C CA . SER A 1 379 ? -15.610 15.570 21.018 1.00 89.31 379 SER A CA 1
ATOM 3103 C C . SER A 1 379 ? -14.932 15.422 19.646 1.00 89.31 379 SER A C 1
ATOM 3105 O O . SER A 1 379 ? -15.204 16.213 18.751 1.00 89.31 379 SER A O 1
ATOM 3107 N N . ASP A 1 380 ? -14.158 14.351 19.439 1.00 90.38 380 ASP A N 1
ATOM 3108 C CA . ASP A 1 380 ? -13.529 14.037 18.150 1.00 90.38 380 ASP A CA 1
ATOM 3109 C C . ASP A 1 380 ? -14.587 13.817 17.040 1.00 90.38 380 ASP A C 1
ATOM 3111 O O . ASP A 1 380 ? -14.361 14.201 15.895 1.00 90.38 380 ASP A O 1
ATOM 3115 N N . ILE A 1 381 ? -15.755 13.225 17.353 1.00 88.50 381 ILE A N 1
ATOM 3116 C CA . ILE A 1 381 ? -16.876 13.086 16.400 1.00 88.50 381 ILE A CA 1
ATOM 3117 C C . ILE A 1 381 ? -17.476 14.450 16.063 1.00 88.50 381 ILE A C 1
ATOM 3119 O O . ILE A 1 381 ? -17.751 14.710 14.893 1.00 88.50 381 ILE A O 1
ATOM 3123 N N . MET A 1 382 ? -17.690 15.306 17.065 1.00 87.25 382 MET A N 1
ATOM 3124 C CA . MET A 1 382 ? -18.274 16.638 16.876 1.00 87.25 382 MET A CA 1
ATOM 3125 C C . MET A 1 382 ? -17.406 17.537 15.988 1.00 87.25 382 MET A C 1
ATOM 3127 O O . MET A 1 382 ? -17.938 18.410 15.314 1.00 87.25 382 MET A O 1
ATOM 3131 N N . GLU A 1 383 ? -16.091 17.312 15.948 1.00 89.25 383 GLU A N 1
ATOM 3132 C CA . GLU A 1 383 ? -15.154 18.048 15.089 1.00 89.25 383 GLU A CA 1
ATOM 3133 C C . GLU A 1 383 ? -15.126 17.547 13.629 1.00 89.25 383 GLU A C 1
ATOM 3135 O O . GLU A 1 383 ? -14.522 18.193 12.768 1.00 89.25 383 GLU A O 1
ATOM 3140 N N . LEU A 1 384 ? -15.767 16.414 13.308 1.00 86.12 384 LEU A N 1
ATOM 3141 C CA . LEU A 1 384 ? -15.747 15.871 11.948 1.00 86.12 384 LEU A CA 1
ATOM 3142 C C . LEU A 1 384 ? -16.540 16.748 10.961 1.00 86.12 384 LEU A C 1
ATOM 3144 O O . LEU A 1 384 ? -17.648 17.200 11.273 1.00 86.12 384 LEU A O 1
ATOM 3148 N N . PRO A 1 385 ? -16.029 16.937 9.727 1.00 81.25 385 PRO A N 1
ATOM 3149 C CA . PRO A 1 385 ? -16.756 17.659 8.689 1.00 81.25 385 PRO A CA 1
ATOM 3150 C C . PRO A 1 385 ? -18.076 16.965 8.371 1.00 81.25 385 PRO A C 1
ATOM 3152 O O . PRO A 1 385 ? -18.138 15.745 8.346 1.00 81.25 385 PRO A O 1
ATOM 3155 N N . GLY A 1 386 ? -19.152 17.726 8.184 1.00 76.44 386 GLY A N 1
ATOM 3156 C CA . GLY A 1 386 ? -20.500 17.173 8.015 1.00 76.44 386 GLY A CA 1
ATOM 3157 C C . GLY A 1 386 ? -21.235 16.867 9.327 1.00 76.44 386 GLY A C 1
ATOM 3158 O O . GLY A 1 386 ? -22.461 16.862 9.320 1.00 76.44 386 GLY A O 1
ATOM 3159 N N . VAL A 1 387 ? -20.524 16.671 10.448 1.00 79.75 387 VAL A N 1
ATOM 3160 C CA . VAL A 1 387 ? -21.129 16.524 11.787 1.00 79.75 387 VAL A CA 1
ATOM 3161 C C . VAL A 1 387 ? -21.300 17.883 12.455 1.00 79.75 387 VAL A C 1
ATOM 3163 O O . VAL A 1 387 ? -22.395 18.191 12.908 1.00 79.75 387 VAL A O 1
ATOM 3166 N N . TYR A 1 388 ? -20.262 18.728 12.460 1.00 79.06 388 TYR A N 1
ATOM 3167 C CA . TYR A 1 388 ? -20.356 20.065 13.070 1.00 79.06 388 TYR A CA 1
ATOM 3168 C C . TYR A 1 388 ? -21.378 20.983 12.384 1.00 79.06 388 TYR A C 1
ATOM 3170 O O . TYR A 1 388 ? -21.778 21.997 12.944 1.00 79.06 388 TY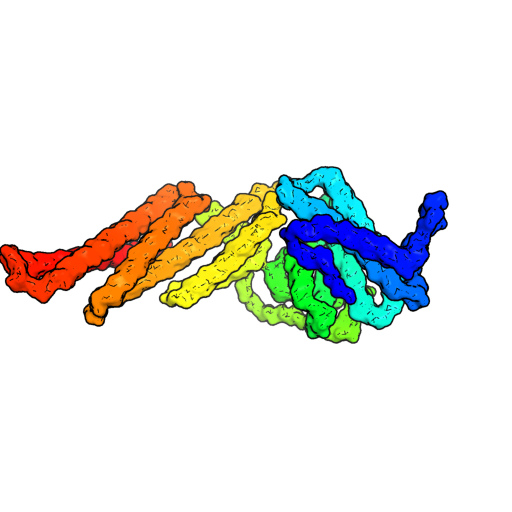R A O 1
ATOM 3178 N N . SER A 1 389 ? -21.747 20.661 11.143 1.00 79.06 389 SER A N 1
ATOM 3179 C CA . SER A 1 389 ? -22.716 21.403 10.336 1.00 79.06 389 SER A CA 1
ATOM 3180 C C . SER A 1 389 ? -24.157 20.901 10.489 1.00 79.06 389 SER A C 1
ATOM 3182 O O . SER A 1 389 ? -25.054 21.490 9.893 1.00 79.06 389 SER A O 1
ATOM 3184 N N . ASP A 1 390 ? -24.376 19.798 11.211 1.00 81.50 390 ASP A N 1
ATOM 3185 C CA . ASP A 1 390 ? -25.692 19.200 11.466 1.00 81.50 390 ASP A CA 1
ATOM 3186 C C . ASP A 1 390 ? -26.114 19.535 12.907 1.00 81.50 390 ASP A C 1
ATOM 3188 O O . ASP A 1 390 ? -25.720 18.856 13.857 1.00 81.50 390 ASP A O 1
ATOM 3192 N N . ASP A 1 391 ? -26.890 20.613 13.068 1.00 82.56 391 ASP A N 1
ATOM 3193 C CA . ASP A 1 391 ? -27.306 21.144 14.377 1.00 82.56 391 ASP A CA 1
ATOM 3194 C C . ASP A 1 391 ? -28.080 20.114 15.220 1.00 82.56 391 ASP A C 1
ATOM 3196 O O . ASP A 1 391 ? -27.960 20.087 16.450 1.00 82.56 391 ASP A O 1
ATOM 3200 N N . GLU A 1 392 ? -28.869 19.248 14.576 1.00 83.19 392 GLU A N 1
ATOM 3201 C CA . GLU A 1 392 ? -29.647 18.210 15.256 1.00 83.19 392 GLU A CA 1
ATOM 3202 C C . GLU A 1 392 ? -28.723 17.122 15.805 1.00 83.19 392 GLU A C 1
ATOM 3204 O O . GLU A 1 392 ? -28.788 16.782 16.990 1.00 83.19 392 GLU A O 1
ATOM 3209 N N . LEU A 1 393 ? -27.815 16.611 14.968 1.00 78.69 393 LEU A N 1
ATOM 3210 C CA . LEU A 1 393 ? -26.825 15.623 15.389 1.00 78.69 393 LEU A CA 1
ATOM 3211 C C . LEU A 1 393 ? -25.900 16.178 16.476 1.00 78.69 393 LEU A C 1
ATOM 3213 O O . LEU A 1 393 ? -25.582 15.469 17.431 1.00 78.69 393 LEU A O 1
ATOM 3217 N N . LEU A 1 394 ? -25.471 17.432 16.349 1.00 81.75 394 LEU A N 1
ATOM 3218 C CA . LEU A 1 394 ? -24.600 18.067 17.329 1.00 81.75 394 LEU A CA 1
ATOM 3219 C C . LEU A 1 394 ? -25.305 18.210 18.682 1.00 81.75 394 LEU A C 1
ATOM 3221 O O . LEU A 1 394 ? -24.728 17.849 19.705 1.00 81.75 394 LEU A O 1
ATOM 3225 N N . SER A 1 395 ? -26.585 18.593 18.676 1.00 79.19 395 SER A N 1
ATOM 3226 C CA . SER A 1 395 ? -27.420 18.631 19.884 1.00 79.19 395 SER A CA 1
ATOM 3227 C C . SER A 1 395 ? -27.558 17.249 20.543 1.00 79.19 395 SER A C 1
ATOM 3229 O O . SER A 1 395 ? -27.490 17.133 21.768 1.00 79.19 395 SER A O 1
ATOM 3231 N N . GLN A 1 396 ? -27.713 16.182 19.749 1.00 80.56 396 GLN A N 1
ATOM 3232 C CA . GLN A 1 396 ? -27.752 14.803 20.258 1.00 80.56 396 GLN A CA 1
ATOM 3233 C C . GLN A 1 396 ? -26.406 14.379 20.868 1.00 80.56 396 GLN A C 1
ATOM 3235 O O . GLN A 1 396 ? -26.370 13.773 21.940 1.00 80.56 396 GLN A O 1
ATOM 3240 N N . LEU A 1 397 ? -25.289 14.719 20.218 1.00 80.44 397 LEU A N 1
ATOM 3241 C CA . LEU A 1 397 ? -23.944 14.418 20.715 1.00 80.44 397 LEU A CA 1
ATOM 3242 C C . LEU A 1 397 ? -23.607 15.195 21.993 1.00 80.44 397 LEU A C 1
ATOM 3244 O O . LEU A 1 397 ? -23.001 14.623 22.901 1.00 80.44 397 LEU A O 1
ATOM 3248 N N . ASP A 1 398 ? -24.044 16.450 22.104 1.00 80.31 398 ASP A N 1
ATOM 3249 C CA . ASP A 1 398 ? -23.928 17.245 23.330 1.00 80.31 398 ASP A CA 1
ATOM 3250 C C . ASP A 1 398 ? -24.699 16.605 24.487 1.00 80.31 398 ASP A C 1
ATOM 3252 O O . ASP A 1 398 ? -24.178 16.494 25.601 1.00 80.31 398 ASP A O 1
ATOM 3256 N N . LEU A 1 399 ? -25.904 16.090 24.229 1.00 79.50 399 LEU A N 1
ATOM 3257 C CA . LEU A 1 399 ? -26.668 15.345 25.228 1.00 79.50 399 LEU A CA 1
ATOM 3258 C C . LEU A 1 399 ? -25.946 14.056 25.647 1.00 79.50 399 LEU A C 1
ATOM 3260 O O . LEU A 1 399 ? -25.828 13.777 26.843 1.00 79.50 399 LEU A O 1
ATOM 3264 N N . CYS A 1 400 ? -25.380 13.303 24.697 1.00 79.88 400 CYS A N 1
ATOM 3265 C CA . CYS A 1 400 ? -24.536 12.145 25.006 1.00 79.88 400 CYS A CA 1
ATOM 3266 C C . CYS A 1 400 ? -23.304 12.527 25.842 1.00 79.88 400 CYS A C 1
ATOM 3268 O O . CYS A 1 400 ? -22.889 11.771 26.722 1.00 79.88 400 CYS A O 1
ATOM 3270 N N . LYS A 1 401 ? -22.707 13.695 25.596 1.00 81.25 401 LYS A N 1
ATOM 3271 C CA . LYS A 1 401 ? -21.555 14.187 26.355 1.00 81.25 401 LYS A CA 1
ATOM 3272 C C . LYS A 1 401 ? -21.941 14.541 27.790 1.00 81.25 401 LYS A C 1
ATOM 3274 O O . LYS A 1 401 ? -21.285 14.064 28.717 1.00 81.25 401 LYS A O 1
ATOM 3279 N N . LEU A 1 402 ? -23.045 15.268 27.976 1.00 80.69 402 LEU A N 1
ATOM 3280 C CA . LEU A 1 402 ? -23.618 15.571 29.292 1.00 80.69 402 LEU A CA 1
ATOM 3281 C C . LEU A 1 402 ? -23.958 14.295 30.072 1.00 80.69 402 LEU A C 1
ATOM 3283 O O . LEU A 1 402 ? -23.702 14.210 31.273 1.00 80.69 402 LEU A O 1
ATOM 3287 N N . TYR A 1 403 ? -24.477 13.275 29.388 1.00 81.00 403 TYR A N 1
ATOM 3288 C CA . TYR A 1 403 ? -24.712 11.957 29.971 1.00 81.00 403 TYR A CA 1
ATOM 3289 C C . TYR A 1 403 ? -23.417 11.330 30.521 1.00 81.00 403 TYR A C 1
ATOM 3291 O O . TYR A 1 403 ? -23.388 10.877 31.668 1.00 81.00 403 TYR A O 1
ATOM 3299 N N . MET A 1 404 ? -22.327 11.339 29.743 1.00 80.44 404 MET A N 1
ATOM 3300 C CA . MET A 1 404 ? -21.039 10.785 30.186 1.00 80.44 404 MET A CA 1
ATOM 3301 C C . MET A 1 404 ? -20.453 11.569 31.366 1.00 80.44 404 MET A C 1
ATOM 3303 O O . MET A 1 404 ? -19.901 10.978 32.295 1.00 80.44 404 MET A O 1
ATOM 3307 N N . GLU A 1 405 ? -20.614 12.891 31.376 1.00 80.12 405 GLU A N 1
ATOM 3308 C CA . GLU A 1 405 ? -20.201 13.749 32.490 1.00 80.12 405 GLU A CA 1
ATOM 3309 C C . GLU A 1 405 ? -21.002 13.456 33.767 1.00 80.12 405 GLU A C 1
ATOM 3311 O O . GLU A 1 405 ? -20.421 13.315 34.847 1.00 80.12 405 GLU A O 1
ATOM 3316 N N . ALA A 1 406 ? -22.321 13.275 33.652 1.00 80.06 406 ALA A N 1
ATOM 3317 C CA . ALA A 1 406 ? -23.167 12.869 34.771 1.00 80.06 406 ALA A CA 1
ATOM 3318 C C . ALA A 1 406 ? -22.739 11.502 35.330 1.00 80.06 406 ALA A C 1
ATOM 3320 O O . ALA A 1 406 ? -22.620 11.332 36.545 1.00 80.06 406 ALA A O 1
ATOM 3321 N N . LEU A 1 407 ? -22.436 10.541 34.455 1.00 77.44 407 LEU A N 1
ATOM 3322 C CA . LEU A 1 407 ? -21.956 9.217 34.844 1.00 77.44 407 LEU A CA 1
ATOM 3323 C C . LEU A 1 407 ? -20.623 9.290 35.611 1.00 77.44 407 LEU A C 1
ATOM 3325 O O . LEU A 1 407 ? -20.477 8.636 36.645 1.00 77.44 407 LEU A O 1
ATOM 3329 N N . ALA A 1 408 ? -19.681 10.135 35.173 1.00 78.31 408 ALA A N 1
ATOM 3330 C CA . ALA A 1 408 ? -18.442 10.403 35.911 1.00 78.31 408 ALA A CA 1
ATOM 3331 C C . ALA A 1 408 ? -18.702 10.951 37.323 1.00 78.31 408 ALA A C 1
ATOM 3333 O O . ALA A 1 408 ? -18.036 10.528 38.271 1.00 78.31 408 ALA A O 1
ATOM 3334 N N . LEU A 1 409 ? -19.670 11.860 37.483 1.00 79.56 409 LEU A N 1
ATOM 3335 C CA . LEU A 1 409 ? -20.035 12.407 38.793 1.00 79.56 409 LEU A CA 1
ATOM 3336 C C . LEU A 1 409 ? -20.588 11.325 39.727 1.00 79.56 409 LEU A C 1
ATOM 3338 O O . LEU A 1 409 ? -20.208 11.285 40.898 1.00 79.56 409 LEU A O 1
ATOM 3342 N N . TYR A 1 410 ? -21.433 10.420 39.223 1.00 77.00 410 TYR A N 1
ATOM 3343 C CA . TYR A 1 410 ? -21.943 9.293 40.012 1.00 77.00 410 TYR A CA 1
ATOM 3344 C C . TYR A 1 410 ? -20.828 8.322 40.418 1.00 77.00 410 TYR A C 1
ATOM 3346 O O . TYR A 1 410 ? -20.757 7.934 41.585 1.00 77.00 410 TYR A O 1
ATOM 3354 N N . VAL A 1 411 ? -19.927 7.980 39.491 1.00 74.56 411 VAL A N 1
ATOM 3355 C CA . VAL A 1 411 ? -18.753 7.127 39.754 1.00 74.56 411 VAL A CA 1
ATOM 3356 C C . VAL A 1 411 ? -17.838 7.759 40.817 1.00 74.56 411 VAL A C 1
ATOM 3358 O O . VAL A 1 411 ? -17.379 7.073 41.733 1.00 74.56 411 VAL A O 1
ATOM 3361 N N . ASP A 1 412 ? -17.595 9.071 40.751 1.00 76.88 412 ASP A N 1
ATOM 3362 C CA . ASP A 1 412 ? -16.783 9.792 41.739 1.00 76.88 412 ASP A CA 1
ATOM 3363 C C . ASP A 1 412 ? -17.462 9.891 43.114 1.00 76.88 412 ASP A C 1
ATOM 3365 O O . ASP A 1 412 ? -16.824 9.637 44.140 1.00 76.88 412 ASP A O 1
ATOM 3369 N N . ALA A 1 413 ? -18.758 10.213 43.152 1.00 75.69 413 ALA A N 1
ATOM 3370 C CA . ALA A 1 413 ? -19.532 10.275 44.390 1.00 75.69 413 ALA A CA 1
ATOM 3371 C C . ALA A 1 413 ? -19.514 8.928 45.129 1.00 75.69 413 ALA A C 1
ATOM 3373 O O . ALA A 1 413 ? -19.273 8.890 46.339 1.00 75.69 413 ALA A O 1
ATOM 3374 N N . TYR A 1 414 ? -19.674 7.828 44.386 1.00 72.31 414 TYR A N 1
ATOM 3375 C CA . TYR A 1 414 ? -19.559 6.470 44.910 1.00 72.31 414 TYR A CA 1
ATOM 3376 C C . TYR A 1 414 ? -18.204 6.185 45.543 1.00 72.31 414 TYR A C 1
ATOM 3378 O O . TYR A 1 414 ? -18.136 5.747 46.691 1.00 72.31 414 TYR A O 1
ATOM 3386 N N . ARG A 1 415 ? -17.119 6.488 44.821 1.00 76.88 415 ARG A N 1
ATOM 3387 C CA . ARG A 1 415 ? -15.752 6.305 45.321 1.00 76.88 415 ARG A CA 1
ATOM 3388 C C . ARG A 1 415 ? -15.525 7.062 46.625 1.00 76.88 415 ARG A C 1
ATOM 3390 O O . ARG A 1 415 ? -14.944 6.516 47.558 1.00 76.88 415 ARG A O 1
ATOM 3397 N N . ARG A 1 416 ? -15.926 8.336 46.684 1.00 75.19 416 ARG A N 1
ATOM 3398 C CA . ARG A 1 416 ? -15.707 9.176 47.872 1.00 75.19 416 ARG A CA 1
ATOM 3399 C C . ARG A 1 416 ? -16.449 8.626 49.085 1.00 75.19 416 ARG A C 1
ATOM 3401 O O . ARG A 1 416 ? -15.872 8.600 50.170 1.00 75.19 416 ARG A O 1
ATOM 3408 N N . LEU A 1 417 ? -17.690 8.177 48.891 1.00 73.06 417 LEU A N 1
ATOM 3409 C CA . LEU A 1 417 ? -18.494 7.566 49.944 1.00 73.06 417 LEU A CA 1
ATOM 3410 C C . LEU A 1 417 ? -17.857 6.263 50.440 1.00 73.06 417 LEU A C 1
ATOM 3412 O O . LEU A 1 417 ? -17.692 6.086 51.641 1.00 73.06 417 LEU A O 1
ATOM 3416 N N . GLU A 1 418 ? -17.447 5.385 49.525 1.00 69.81 418 GLU A N 1
ATOM 3417 C CA . GLU A 1 418 ? -16.862 4.087 49.863 1.00 69.81 418 GLU A CA 1
ATOM 3418 C C . GLU A 1 418 ? -15.499 4.220 50.561 1.00 69.81 418 GLU A C 1
ATOM 3420 O O . GLU A 1 418 ? -15.280 3.590 51.595 1.00 69.81 418 GLU A O 1
ATOM 3425 N N . ASN A 1 419 ? -14.619 5.104 50.075 1.00 73.69 419 ASN A N 1
ATOM 3426 C CA . ASN A 1 419 ? -13.342 5.395 50.733 1.00 73.69 419 ASN A CA 1
ATOM 3427 C C . ASN A 1 419 ? -13.560 5.903 52.166 1.00 73.69 419 ASN A C 1
ATOM 3429 O O . ASN A 1 419 ? -12.920 5.418 53.096 1.00 73.69 419 ASN A O 1
ATOM 3433 N N . LYS A 1 420 ? -14.498 6.839 52.363 1.00 73.62 420 LYS A N 1
ATOM 3434 C CA . LYS A 1 420 ? -14.793 7.389 53.692 1.00 73.62 420 LYS A CA 1
ATOM 3435 C C . LYS A 1 420 ? -15.440 6.373 54.627 1.00 73.62 420 LYS A C 1
ATOM 3437 O O . LYS A 1 420 ? -15.115 6.373 55.805 1.00 73.62 420 LYS A O 1
ATOM 3442 N N . LEU A 1 421 ? -16.295 5.486 54.117 1.00 68.62 421 LEU A N 1
ATOM 3443 C CA . LEU A 1 421 ? -16.836 4.370 54.897 1.00 68.62 421 LEU A CA 1
ATOM 3444 C C . LEU A 1 421 ? -15.748 3.365 55.298 1.00 68.62 421 LEU A C 1
ATOM 3446 O O . LEU A 1 421 ? -15.829 2.808 56.382 1.00 68.62 421 LEU A O 1
ATOM 3450 N N . SER A 1 422 ? -14.725 3.153 54.463 1.00 67.25 422 SER A N 1
ATOM 3451 C CA . SER A 1 422 ? -13.612 2.243 54.781 1.00 67.25 422 SER A CA 1
ATOM 3452 C C . SER A 1 422 ? -12.597 2.806 55.784 1.00 67.25 422 SER A C 1
ATOM 3454 O O . SER A 1 422 ? -11.924 2.030 56.452 1.00 67.25 422 SER A O 1
ATOM 3456 N N . GLU A 1 423 ? -12.487 4.135 55.898 1.00 71.75 423 GLU A N 1
ATOM 3457 C CA . GLU A 1 423 ? -11.664 4.809 56.918 1.00 71.75 423 GLU A CA 1
ATOM 3458 C C . GLU A 1 423 ? -12.299 4.741 58.320 1.00 71.75 423 GLU A C 1
ATOM 3460 O O . GLU A 1 423 ? -11.612 4.932 59.320 1.00 71.75 423 GLU A O 1
ATOM 3465 N N . ILE A 1 424 ? -13.606 4.480 58.401 1.00 67.69 424 ILE A N 1
ATOM 3466 C CA . ILE A 1 424 ? -14.345 4.320 59.653 1.00 67.69 424 ILE A CA 1
ATOM 3467 C C . ILE A 1 424 ? -14.285 2.831 60.031 1.00 67.69 424 ILE A C 1
ATOM 3469 O O . ILE A 1 424 ? -15.122 2.041 59.602 1.00 67.69 424 ILE A O 1
ATOM 3473 N N . GLU A 1 425 ? -13.272 2.437 60.810 1.00 56.00 425 GLU A N 1
ATOM 3474 C CA . GLU A 1 425 ? -13.059 1.040 61.242 1.00 56.00 425 GLU A CA 1
ATOM 3475 C C . GLU A 1 425 ? -14.217 0.496 62.104 1.00 56.00 425 GLU A C 1
ATOM 3477 O O . GLU A 1 425 ? -14.503 -0.703 62.077 1.00 56.00 425 GLU A O 1
ATOM 3482 N N . SER A 1 426 ? -14.920 1.378 62.825 1.00 56.78 426 SER A N 1
ATOM 3483 C CA . SER A 1 426 ? -16.104 1.063 63.626 1.00 56.78 426 SER A CA 1
ATOM 3484 C C . SER A 1 426 ? -17.091 2.235 63.645 1.00 56.78 426 SER A C 1
ATOM 3486 O O . SER A 1 426 ? -16.730 3.367 63.970 1.00 56.78 426 SER A O 1
ATOM 3488 N N . LEU A 1 427 ? -18.367 1.962 63.345 1.00 56.56 427 LEU A N 1
ATOM 3489 C CA . LEU A 1 427 ? -19.467 2.931 63.484 1.00 56.56 427 LEU A CA 1
ATOM 3490 C C . LEU A 1 427 ? -19.696 3.358 64.951 1.00 56.56 427 LEU A C 1
ATOM 3492 O O . LEU A 1 427 ? -20.366 4.365 65.179 1.00 56.56 427 LEU A O 1
ATOM 3496 N N . ASP A 1 428 ? -19.126 2.629 65.918 1.00 52.72 428 ASP A N 1
ATOM 3497 C CA . ASP A 1 428 ? -19.246 2.896 67.357 1.00 52.72 428 ASP A CA 1
ATOM 3498 C C . ASP A 1 428 ? -18.264 3.976 67.858 1.00 52.72 428 ASP A C 1
ATOM 3500 O O . ASP A 1 428 ? -18.447 4.511 68.950 1.00 52.72 428 ASP A O 1
ATOM 3504 N N . GLU A 1 429 ? -17.244 4.343 67.069 1.00 53.75 429 GLU A N 1
ATOM 3505 C CA . GLU A 1 429 ? -16.275 5.407 67.407 1.00 53.75 429 GLU A CA 1
ATOM 3506 C C . GLU A 1 429 ? -16.684 6.796 66.881 1.00 53.75 429 GLU A C 1
ATOM 3508 O O . GLU A 1 429 ? -15.988 7.797 67.075 1.00 53.75 429 GLU A O 1
ATOM 3513 N N . ILE A 1 430 ? -17.834 6.887 66.210 1.00 58.66 430 ILE A N 1
ATOM 3514 C CA . ILE A 1 430 ? -18.330 8.135 65.636 1.00 58.66 430 ILE A CA 1
ATOM 3515 C C . ILE A 1 430 ? -18.915 9.016 66.754 1.00 58.66 430 ILE A C 1
ATOM 3517 O O . ILE A 1 430 ? -19.891 8.661 67.404 1.00 58.66 430 ILE A O 1
ATOM 3521 N N . LEU A 1 431 ? -18.357 10.220 66.936 1.00 58.78 431 LEU A N 1
ATOM 3522 C CA . LEU A 1 431 ? -18.795 11.222 67.933 1.00 58.78 431 LEU A CA 1
ATOM 3523 C C . LEU A 1 431 ? -20.217 11.781 67.703 1.00 58.78 431 LEU A C 1
ATOM 3525 O O . LEU A 1 431 ? -20.740 12.534 68.524 1.00 58.78 431 LEU A O 1
ATOM 3529 N N . LEU A 1 432 ? -20.827 11.457 66.565 1.00 60.81 432 LEU A N 1
ATOM 3530 C CA . LEU A 1 432 ? -22.184 11.838 66.188 1.00 60.81 432 LEU A CA 1
ATOM 3531 C C . LEU A 1 432 ? -23.156 10.671 66.444 1.00 60.81 432 LEU A C 1
ATOM 3533 O O . LEU A 1 432 ? -22.749 9.516 66.366 1.00 60.81 432 LEU A O 1
ATOM 3537 N N . PRO A 1 433 ? -24.451 10.940 66.687 1.00 61.09 433 PRO A N 1
ATOM 3538 C CA . PRO A 1 433 ? -25.437 9.893 66.951 1.00 61.09 433 PRO A CA 1
ATOM 3539 C C . PRO A 1 433 ? -25.449 8.806 65.856 1.00 61.09 433 PRO A C 1
ATOM 3541 O O . PRO A 1 433 ? -25.725 9.094 64.690 1.00 61.09 433 PRO A O 1
ATOM 3544 N N . ALA A 1 434 ? -25.159 7.552 66.223 1.00 55.78 434 ALA A N 1
ATOM 3545 C CA . ALA A 1 434 ? -25.016 6.431 65.281 1.00 55.78 434 ALA A CA 1
ATOM 3546 C C . ALA A 1 434 ? -26.271 6.196 64.413 1.00 55.78 434 ALA A C 1
ATOM 3548 O O . ALA A 1 434 ? -26.176 5.791 63.255 1.00 55.78 434 ALA A O 1
ATOM 3549 N N . ASN A 1 435 ? -27.453 6.531 64.935 1.00 58.06 435 ASN A N 1
ATOM 3550 C CA . ASN A 1 435 ? -28.731 6.492 64.219 1.00 58.06 435 ASN A CA 1
ATOM 3551 C C . ASN A 1 435 ? -28.774 7.403 62.974 1.00 58.06 435 ASN A C 1
ATOM 3553 O O . ASN A 1 435 ? -29.422 7.042 61.995 1.00 58.06 435 ASN A O 1
ATOM 3557 N N . LEU A 1 436 ? -28.050 8.529 62.958 1.00 58.25 436 LEU A N 1
ATOM 3558 C CA . LEU A 1 436 ? -27.926 9.371 61.762 1.00 58.25 436 LEU A CA 1
ATOM 3559 C C . LEU A 1 436 ? -27.122 8.670 60.659 1.00 58.25 436 LEU A C 1
ATOM 3561 O O . LEU A 1 436 ? -27.472 8.776 59.492 1.00 58.25 436 LEU A O 1
ATOM 3565 N N . PHE A 1 437 ? -26.078 7.913 60.985 1.00 59.19 437 PHE A N 1
ATOM 3566 C CA . PHE A 1 437 ? -25.234 7.266 59.971 1.00 59.19 437 PHE A CA 1
ATOM 3567 C C . PHE A 1 437 ? -25.817 5.940 59.481 1.00 59.19 437 PHE A C 1
ATOM 3569 O O . PHE A 1 437 ? -25.848 5.690 58.274 1.00 59.19 437 PHE A O 1
ATOM 3576 N N . ILE A 1 438 ? -26.349 5.129 60.400 1.00 60.88 438 ILE A N 1
ATOM 3577 C CA . ILE A 1 438 ? -26.951 3.822 60.099 1.00 60.88 438 ILE A CA 1
ATOM 3578 C C . ILE A 1 438 ? -28.153 3.971 59.158 1.00 60.88 438 ILE A C 1
ATOM 3580 O O . ILE A 1 438 ? -28.370 3.122 58.296 1.00 60.88 438 ILE A O 1
ATOM 3584 N N . GLU A 1 439 ? -28.919 5.059 59.273 1.00 61.78 439 GLU A N 1
ATOM 3585 C CA . GLU A 1 439 ? -30.084 5.283 58.419 1.00 61.78 439 GLU A CA 1
ATOM 3586 C C . GLU A 1 439 ? -29.749 6.050 57.128 1.00 61.78 439 GLU A C 1
ATOM 3588 O O . GLU A 1 439 ? -30.283 5.725 56.063 1.00 61.78 439 GLU A O 1
ATOM 3593 N N . PHE A 1 440 ? -28.865 7.057 57.179 1.00 65.12 440 PHE A N 1
ATOM 3594 C CA . PHE A 1 440 ? -28.590 7.909 56.017 1.00 65.12 440 PHE A CA 1
ATOM 3595 C C . PHE A 1 440 ? -27.561 7.330 55.051 1.00 65.12 440 PHE A C 1
ATOM 3597 O O . PHE A 1 440 ? -27.747 7.492 53.846 1.00 65.12 440 PHE A O 1
ATOM 3604 N N . CYS A 1 441 ? -26.504 6.658 55.518 1.00 65.31 441 CYS A N 1
ATOM 3605 C CA . CYS A 1 441 ? -25.466 6.141 54.621 1.00 65.31 441 CYS A CA 1
ATOM 3606 C C . CYS A 1 441 ? -26.023 5.090 53.645 1.00 65.31 441 CYS A C 1
ATOM 3608 O O . CYS A 1 441 ? -25.855 5.287 52.444 1.00 65.31 441 CYS A O 1
ATOM 3610 N N . PRO A 1 442 ? -26.785 4.063 54.077 1.00 70.25 442 PRO A N 1
ATOM 3611 C CA . PRO A 1 442 ? -27.403 3.116 53.147 1.00 70.25 442 PRO A CA 1
ATOM 3612 C C . PRO A 1 442 ? -28.410 3.776 52.197 1.00 70.25 442 PRO A C 1
ATOM 3614 O O . PRO A 1 442 ? -28.480 3.413 51.024 1.00 70.25 442 PRO A O 1
ATOM 3617 N N . LYS A 1 443 ? -29.174 4.774 52.673 1.00 71.75 443 LYS A N 1
ATOM 3618 C CA . LYS A 1 443 ? -30.100 5.552 51.831 1.00 71.75 443 LYS A CA 1
ATOM 3619 C C . LYS A 1 443 ? -29.356 6.375 50.779 1.00 71.75 443 LYS A C 1
ATOM 3621 O O . LYS A 1 443 ? -29.817 6.445 49.642 1.00 71.75 443 LYS A O 1
ATOM 3626 N N . LEU A 1 444 ? -28.229 6.988 51.141 1.00 71.31 444 LEU A N 1
ATOM 3627 C CA . LEU A 1 444 ? -27.390 7.767 50.236 1.00 71.31 444 LEU A CA 1
ATOM 3628 C C . LEU A 1 444 ? -26.737 6.862 49.194 1.00 71.31 444 LEU A C 1
ATOM 3630 O O . LEU A 1 444 ? -26.880 7.158 48.014 1.00 71.31 444 LEU A O 1
ATOM 3634 N N . THR A 1 445 ? -26.128 5.743 49.603 1.00 72.56 445 THR A N 1
ATOM 3635 C CA . THR A 1 445 ? -25.607 4.716 48.688 1.00 72.56 445 THR A CA 1
ATOM 3636 C C . THR A 1 445 ? -26.702 4.318 47.706 1.00 72.56 445 THR A C 1
ATOM 3638 O O . THR A 1 445 ? -26.611 4.628 46.525 1.00 72.56 445 THR A O 1
ATOM 3641 N N . LYS A 1 446 ? -27.845 3.828 48.197 1.00 77.25 446 LYS A N 1
ATOM 3642 C CA . LYS A 1 446 ? -28.968 3.424 47.342 1.00 77.25 446 LYS A CA 1
ATOM 3643 C C . LYS A 1 446 ? -29.449 4.537 46.403 1.00 77.25 446 LYS A C 1
ATOM 3645 O O . LYS A 1 446 ? -29.864 4.260 45.284 1.00 77.25 446 LYS A O 1
ATOM 3650 N N . ARG A 1 447 ? -29.383 5.809 46.813 1.00 72.31 447 ARG A N 1
ATOM 3651 C CA . ARG A 1 447 ? -29.742 6.959 45.966 1.00 72.31 447 ARG A CA 1
ATOM 3652 C C . ARG A 1 447 ? -28.725 7.217 44.854 1.00 72.31 447 ARG A C 1
ATOM 3654 O O . ARG A 1 447 ? -29.141 7.534 43.745 1.00 72.31 447 ARG A O 1
ATOM 3661 N N . ILE A 1 448 ? -27.428 7.071 45.123 1.00 75.56 448 ILE A N 1
ATOM 3662 C CA . ILE A 1 448 ? -26.382 7.170 44.095 1.00 75.56 448 ILE A CA 1
ATOM 3663 C C . ILE A 1 448 ? -26.485 5.955 43.149 1.00 75.56 448 ILE A C 1
ATOM 3665 O O . ILE A 1 448 ? -26.327 6.111 41.944 1.00 75.56 448 ILE A O 1
ATOM 3669 N N . GLU A 1 449 ? -26.830 4.767 43.668 1.00 75.19 449 GLU A N 1
ATOM 3670 C CA . GLU A 1 449 ? -27.018 3.503 42.911 1.00 75.19 449 GLU A CA 1
ATOM 3671 C C . GLU A 1 449 ? -28.190 3.649 41.955 1.00 75.19 449 GLU A C 1
ATOM 3673 O O . GLU A 1 449 ? -28.050 3.471 40.751 1.00 75.19 449 GLU A O 1
ATOM 3678 N N . ASN A 1 450 ? -29.338 4.051 42.500 1.00 76.12 450 ASN A N 1
ATOM 3679 C CA . ASN A 1 450 ? -30.541 4.300 41.731 1.00 76.12 450 ASN A CA 1
ATOM 3680 C C . ASN A 1 450 ? -30.332 5.438 40.734 1.00 76.12 450 ASN A C 1
ATOM 3682 O O . ASN A 1 450 ? -30.845 5.344 39.630 1.00 76.12 450 ASN A O 1
ATOM 3686 N N . GLY A 1 451 ? -29.586 6.488 41.092 1.00 72.69 451 GLY A N 1
ATOM 3687 C CA . GLY A 1 451 ? -29.251 7.584 40.185 1.00 72.69 451 GLY A CA 1
ATOM 3688 C C . GLY A 1 451 ? -28.421 7.107 38.994 1.00 72.69 451 GLY A C 1
ATOM 3689 O O . GLY A 1 451 ? -28.830 7.307 37.856 1.00 72.69 451 GLY A O 1
ATOM 3690 N N . GLY A 1 452 ? -27.319 6.395 39.250 1.00 71.31 452 GLY A N 1
ATOM 3691 C CA . GLY A 1 452 ? -26.475 5.813 38.203 1.00 71.31 452 GLY A CA 1
ATOM 3692 C C . GLY A 1 452 ? -27.225 4.796 37.337 1.00 71.31 452 GLY A C 1
ATOM 3693 O O . GLY A 1 452 ? -27.159 4.865 36.114 1.00 71.31 452 GLY A O 1
ATOM 3694 N N . ASN A 1 453 ? -28.013 3.910 37.952 1.00 73.19 453 ASN A N 1
ATOM 3695 C CA . ASN A 1 453 ? -28.834 2.944 37.223 1.00 73.19 453 ASN A CA 1
ATOM 3696 C C . ASN A 1 453 ? -29.942 3.623 36.412 1.00 73.19 453 ASN A C 1
ATOM 3698 O O . ASN A 1 453 ? -30.173 3.205 35.289 1.00 73.19 453 ASN A O 1
ATOM 3702 N N . SER A 1 454 ? -30.582 4.679 36.930 1.00 70.81 454 SER A N 1
ATOM 3703 C CA . SER A 1 454 ? -31.613 5.433 36.197 1.00 70.81 454 SER A CA 1
ATOM 3704 C C . SER A 1 454 ? -31.030 6.086 34.950 1.00 70.81 454 SER A C 1
ATOM 3706 O O . SER A 1 454 ? -31.634 6.016 33.884 1.00 70.81 454 SER A O 1
ATOM 3708 N N . VAL A 1 455 ? -29.834 6.672 35.079 1.00 70.00 455 VAL A N 1
ATOM 3709 C CA . VAL A 1 455 ? -29.065 7.236 33.964 1.00 70.00 455 VAL A CA 1
ATOM 3710 C C . VAL A 1 455 ? -28.794 6.147 32.918 1.00 70.00 455 VAL A C 1
ATOM 3712 O O . VAL A 1 455 ? -29.176 6.319 31.764 1.00 70.00 455 VAL A O 1
ATOM 3715 N N . ILE A 1 456 ? -28.273 4.984 33.321 1.00 69.62 456 ILE A N 1
ATOM 3716 C CA . ILE A 1 456 ? -28.031 3.844 32.415 1.00 69.62 456 ILE A CA 1
ATOM 3717 C C . ILE A 1 456 ? -29.330 3.356 31.743 1.00 69.62 456 ILE A C 1
ATOM 3719 O O . ILE A 1 456 ? -29.359 3.189 30.527 1.00 69.62 456 ILE A O 1
ATOM 3723 N N . THR A 1 457 ? -30.419 3.173 32.496 1.00 66.06 457 THR A N 1
ATOM 3724 C CA . THR A 1 457 ? -31.699 2.679 31.954 1.00 66.06 457 THR A CA 1
ATOM 3725 C C . THR A 1 457 ? -32.371 3.664 31.003 1.00 66.06 457 THR A C 1
ATOM 3727 O O . THR A 1 457 ? -32.992 3.237 30.035 1.00 66.06 457 THR A O 1
ATOM 3730 N N . LEU A 1 458 ? -32.242 4.976 31.234 1.00 61.53 458 LEU A N 1
ATOM 3731 C CA . LEU A 1 458 ? -32.746 5.992 30.304 1.00 61.53 458 LEU A CA 1
ATOM 3732 C C . LEU A 1 458 ? -32.019 5.904 28.955 1.00 61.53 458 LEU A C 1
ATOM 3734 O O . LEU A 1 458 ? -32.662 5.963 27.911 1.00 61.53 458 LEU A O 1
ATOM 3738 N N . ALA A 1 459 ? -30.706 5.665 28.976 1.00 57.47 459 ALA A N 1
ATOM 3739 C CA . ALA A 1 459 ? -29.916 5.472 27.762 1.00 57.47 459 ALA A CA 1
ATOM 3740 C C . ALA A 1 459 ? -30.247 4.156 27.027 1.00 57.47 459 ALA A C 1
ATOM 3742 O O . ALA A 1 459 ? -30.189 4.095 25.798 1.00 57.47 459 ALA A O 1
ATOM 3743 N N . GLU A 1 460 ? -30.606 3.092 27.753 1.00 58.91 460 GLU A N 1
ATOM 3744 C CA . GLU A 1 460 ? -31.077 1.836 27.150 1.00 58.91 460 GLU A CA 1
ATOM 3745 C C . GLU A 1 460 ? -32.473 1.979 26.526 1.00 58.91 460 GLU A C 1
ATOM 3747 O O . GLU A 1 460 ? -32.717 1.438 25.449 1.00 58.91 460 GLU A O 1
ATOM 3752 N N . TYR A 1 461 ? -33.360 2.760 27.145 1.00 54.22 461 TYR A N 1
ATOM 3753 C CA . TYR A 1 461 ? -34.702 3.034 26.630 1.00 54.22 461 TYR A CA 1
ATOM 3754 C C . TYR A 1 461 ? -34.684 3.887 25.348 1.00 54.22 461 TYR A C 1
ATOM 3756 O O . TYR A 1 461 ? -35.378 3.572 24.383 1.00 54.22 461 TYR A O 1
ATOM 3764 N N . GLU A 1 462 ? -33.838 4.920 25.273 1.00 53.62 462 GLU A N 1
ATOM 3765 C CA . GLU A 1 462 ? -33.676 5.714 24.041 1.00 53.62 462 GLU A CA 1
ATOM 3766 C C . GLU A 1 462 ? -33.115 4.883 22.873 1.00 53.62 462 GLU A C 1
ATOM 3768 O O . GLU A 1 462 ? -33.488 5.094 21.717 1.00 53.62 462 GLU A O 1
ATOM 3773 N N . LYS A 1 463 ? -32.285 3.874 23.162 1.00 44.69 463 LYS A N 1
ATOM 3774 C CA . LYS A 1 463 ? -31.781 2.923 22.162 1.00 44.69 463 LYS A CA 1
ATOM 3775 C C . LYS A 1 463 ? -32.895 2.058 21.562 1.00 44.69 463 LYS A C 1
ATOM 3777 O O . LYS A 1 463 ? -32.861 1.799 20.363 1.00 44.69 463 LYS A O 1
ATOM 3782 N N . GLU A 1 464 ? -33.865 1.603 22.357 1.00 42.06 464 GLU A N 1
ATOM 3783 C CA . GLU A 1 464 ? -35.010 0.835 21.838 1.00 42.06 464 GLU A CA 1
ATOM 3784 C C . GLU A 1 464 ? -35.895 1.686 20.921 1.00 42.06 464 GLU A C 1
ATOM 3786 O O . GLU A 1 464 ? -36.368 1.198 19.895 1.00 42.06 464 GLU A O 1
ATOM 3791 N N . ILE A 1 465 ? -36.039 2.976 21.231 1.00 39.38 465 ILE A N 1
ATOM 3792 C CA . ILE A 1 465 ? -36.775 3.927 20.391 1.00 39.38 465 ILE A CA 1
ATOM 3793 C C . ILE A 1 465 ? -36.031 4.193 19.072 1.00 39.38 465 ILE A C 1
ATOM 3795 O O . ILE A 1 465 ? -36.663 4.221 18.021 1.00 39.38 465 ILE A O 1
ATOM 3799 N N . MET A 1 466 ? -34.699 4.320 19.093 1.00 35.91 466 MET A N 1
ATOM 3800 C CA . MET A 1 466 ? -33.892 4.545 17.881 1.00 35.91 466 MET A CA 1
ATOM 3801 C C . MET A 1 466 ? -33.712 3.311 16.981 1.00 35.91 466 MET A C 1
ATOM 3803 O O . MET A 1 466 ? -33.323 3.465 15.832 1.00 35.91 466 MET A O 1
ATOM 3807 N N . VAL A 1 467 ? -33.950 2.093 17.478 1.00 35.38 467 VAL A N 1
ATOM 3808 C CA . VAL A 1 467 ? -33.940 0.858 16.660 1.00 35.38 467 VAL A CA 1
ATOM 3809 C C . VAL A 1 467 ? -35.323 0.568 16.055 1.00 35.38 467 VAL A C 1
ATOM 3811 O O . VAL A 1 467 ? -35.428 -0.190 15.092 1.00 35.38 467 VAL A O 1
ATOM 3814 N N . ALA A 1 468 ? -36.384 1.155 16.617 1.00 27.20 468 ALA A N 1
ATOM 3815 C CA . ALA A 1 468 ? -37.763 1.015 16.147 1.00 27.20 468 ALA A CA 1
ATOM 3816 C C . ALA A 1 468 ? -38.197 2.095 15.132 1.00 27.20 468 ALA A C 1
ATOM 3818 O O . ALA A 1 468 ? -39.267 1.956 14.535 1.00 27.20 468 ALA A O 1
ATOM 3819 N N . ALA A 1 469 ? -37.386 3.140 14.945 1.00 30.48 469 ALA A N 1
ATOM 3820 C CA . ALA A 1 469 ? -37.514 4.166 13.908 1.00 30.48 469 ALA A CA 1
ATOM 3821 C C . ALA A 1 469 ? -36.485 3.918 12.799 1.00 30.48 469 ALA A C 1
ATOM 3823 O O . ALA A 1 469 ? -36.833 4.164 11.620 1.00 30.48 469 ALA A O 1
#

Radius of gyration: 32.9 Å; chains: 1; bounding box: 78×47×104 Å

Foldseek 3Di:
DAFCPPLLDDPDPVLVCVLVVLVVVLVVLCVVLVQDDPDPVPCVVSRPLVVQALCSCVPPHVSNLVSLLSQLSSLSSLLVVQVSVQLVVLHHDPVSLQSNLVSLVVSLVSLVVSLRNCVVPPPLLVNLSSLLSNLLSVLVNQVRRDDDPDGPLVSNLLSVLLSLLSLVLCVVVVVHDPSSSCSNCVVCVLVNCVSVPNDQDPLSSLQSSVCSLPDPVCPPPPSSVSCVVVPRDRDRPPPPDDDDPQPQWDDDPPDIAGNSHSLLSVLQCQLVPQPDPDLVSLVVSLVSLVSSLVVLVVVCSVPVSCPPDPPPCVCPVVSSLVSNLVSLLSNLVSLLVSLVVVLVVLVVVLPDPDDDPVRNVVSLVSNLVSLVSNLVSLVVNCPRPVNVPDPVNNVVSVVVNVLSVQLNVLSVVLVVLVVVVVVCPDCVPDPDDSVCCVPVSVVVNVVSVCSNVVSVVVVVVVVVVVVVD

pLDDT: mean 78.52, std 14.94, range [27.2, 96.0]